Protein 4HZI (pdb70)

Sequence (498 aa):
NSLLSLEKISYKPTGKTILDSVSFEIKTNEHCVLLGRNGAGKSTLVNLIYGMIWATSGTIRLFQETYGEIAIQDLRKRIGILDSSQRKLTVKDTILTGLFHTIGYYRDPSPEEETKTLQILKDSDLLSKKDQLYNTLSSGEKKKILFLRSIVNEPDFLIMDEPCSSLDLTAREDFLGFLKEYHSKKKFTSLYITHRPEEIPDFYSKAVLLKEGKVIHFGPIEECFTEKNLEDLYDIPLQVQRIENTWSVIPKQNSLLSLEKISYKPTGKTILDSVSFEIKTNEHCVLLGRNGAGKSSTLVNLIYGMIWATSGTIRLFQETYGEIAIQDLRKRIGILDSSQRKLTVKDTILTGLDPSPEEETKTLQILKDSDLLSKKDQLYNTLSSGEKKKILFLRSIVNEPDFLIMDEPCSSLDLTAREDFLGFLKEYHSKKKFTSLYITHRPEEIPDFYSKAVLLKEGKVIHFGPIEECFTEKNLEDLYDIPLQVQRIENTWSVIPKQ

Organism: Leptospira interrogans serogroup Icterohaemorrhagiae serovar copenhageni (strain Fiocruz L1-130) (NCBI:txid267671)

Solvent-accessible surface area: 22597 Å² total; per-residue (Å²): 135,43,3,0,16,3,96,141,0,18,33,103,63,116,67,139,61,50,0,51,53,0,46,7,43,0,71,54,68,38,9,0,0,0,0,0,45,62,72,2,12,15,72,29,0,9,62,3,0,56,18,122,43,160,28,71,62,42,45,11,84,0,76,162,70,33,5,67,109,14,60,40,64,61,0,71,93,62,4,6,31,1,40,47,113,109,134,78,84,26,0,42,48,12,0,8,61,13,31,62,83,56,140,77,175,140,74,107,46,44,116,109,60,52,85,108,0,56,85,34,0,115,84,19,115,15,62,113,56,69,84,61,81,40,90,84,11,58,48,0,39,55,12,27,1,25,0,0,81,8,25,15,42,146,28,49,3,3,0,0,29,39,0,1,44,91,5,2,14,18,5,27,53,55,0,14,34,19,0,78,96,31,63,88,112,124,164,25,4,0,0,0,1,0,24,18,4,47,8,3,8,61,24,5,55,39,0,0,0,0,41,133,1,103,41,48,54,59,5,56,10,118,82,0,5,59,66,151,21,0,47,60,0,0,85,37,81,0,58,30,64,97,18,48,51,24,28,8,15,19,6,80,160,139,23,3,0,25,2,88,120,0,17,32,102,63,120,65,145,60,56,0,49,53,0,34,6,53,0,80,57,66,34,7,0,0,0,0,0,61,68,79,4,15,17,78,27,0,8,51,2,0,50,16,117,42,160,27,72,62,43,50,11,97,0,70,141,66,35,7,65,110,16,60,49,143,73,0,77,134,63,4,7,35,1,30,37,112,164,130,136,76,27,0,43,54,12,0,22,73,18,91,185,72,44,108,122,53,42,89,96,0,66,85,28,0,119,58,10,110,18,65,115,50,13,107,62,57,40,75,85,9,58,43,0,38,62,15,27,2,22,0,0,63,6,18,4,45,125,28,50,2,3,0,0,32,37,0,1,36,82,4,6,12,22,10,23,56,53,0,12,34,16,0,86,68,24,66,93,104,88,173,25,3,0,0,0,1,0,18,38,2,42,1,6,7,61,26,6,58,49,0,0,0,0,44,134,1,106,41,60,58,58,5,49,10,118,85,0,5,58,73,135,27,0,43,48,0,0,86,36,81,0,59,30,64,95,19,44,66,23,27,6,11,18,6,79,165

Secondary structure (DSSP, 8-state):
-EEEEEEEEEE-SSSS-SEEEEEEEEETT-EEEEEE-TTSSHHHHHHHHTTSS--SEEEEEETTEEGGGS-HHHHHHTEEEE-S-----BHHHHHHTTS---TT---PPPHHHHHHHHHHHHHTT-GGGTTSBGGGS-HHHHHHHHHHHHHTT--SEEEEESTTTT--HHHHHHHHHHHHHHHHH----EEEEES-GGG--TT--EEEEEETTEEEEEEEHHHHTSHHHHHHHHSS-EEEEEETTEEEEEE--/-EEEEEEEEEE-TTSS-SEEEEEEEEETT-EEEEE--TTSSHHHHHHHHTTSS--SEEEEEETTEEGGGS-HHHHHHTEEEE-TT----BHHHHHHTT----HHHHHHHHHHHHHTT-GGGTTSBGGGS-HHHHHHHHHHHHHTT--SEEEEESTTTT--HHHHHHHHHHHHHHHHH----EEEEES-GGG--TT--EEEEEETTEEEEEEEHHHHTSHHHHHHHHSS-EEEEEETTEEEEEE--

InterPro domains:
  IPR003439 ABC transporter-like, ATP-binding domain [PF00005] (22-173)
  IPR003439 ABC transporter-like, ATP-binding domain [PS50893] (7-246)
  IPR003593 AAA+ ATPase domain [SM00382] (31-231)
  IPR017871 ABC transporter-like, conserved site [PS00211] (146-160)
  IPR027417 P-loop containing nucleoside triphosphate hydrolase [G3DSA:3.40.50.300] (4-266)
  IPR027417 P-loop containing nucleoside triphosphate hydrolase [SSF52540] (4-238)
  IPR050153 Metal Ion Import ATP-binding [PTHR42734] (4-253)

CATH classification: 3.40.50.300

Radius of gyration: 24.92 Å; Cα contacts (8 Å, |Δi|>4): 988; chains: 2; bounding box: 44×62×72 Å

Foldseek 3Di:
DFFKWWAQFWADPDNDTQAGGATDTFRFLAEEEEAADVSLCPVVVVCCQLVNDDTPDTFMDGVPDTPVRDDSLRSNLQEFEQDDVPAWAFLLRLLLVLDRADVPRDDPQDPVLSVLSCVLCVVLVNNVRRGPTLVPDDLLVNLLSSVSSRCSSVHQEYEYAASCPPPDPVSLVSNLVSVVVVVVVDRHTYYYYDNDQQSDALRNFWYFYTGSNYTLDTGGVVVCQDQVNVCVRVVARWDWDDDPRGIDTGGDD/DWFKWWAQFWADPDNDTQAGGDTDTFDFLAEEEEAADVSLCPVVVVCCQLPVDDTPDTFIDGVPDTPVRDDSVRSNLQEFEQDVVDPKAFLLVLLLVLHVDDPVLSVLSLVLCVVLVRNVRRGPILVPDDLLVNLVSSVSSRCSSPHQEYEYAPSCPPPPPVSLCSNLVSVVVVSVVDRHYYYYYDHDQQSDALRNQWYFYTGSNYTLDTDGPVVCQDQVNVCVRVVARWDWDADPSGIDTGGDD

Nearest PDB structures (foldseek):
  4hzi-assembly1_A  TM=1.004E+00  e=3.222E-55  Leptospira interrogans serovar Copenhageni str. Fiocruz L1-130
  4hzi-assembly1_B  TM=9.965E-01  e=6.861E-50  Leptospira interrogans serovar Copenhageni str. Fiocruz L1-130
  6xgz-assembly4_G  TM=8.146E-01  e=1.661E-19  Escherichia coli LAU-EC10
  1ji0-assembly1_A  TM=8.179E-01  e=6.025E-18  Thermotoga maritima
  9fw3-assembly1_B  TM=7.624E-01  e=2.455E-18  Mycolicibacterium thermoresistibile ATCC 19527

B-factor: mean 40.6, std 15.37, range [19.05, 100.0]

Structure (mmCIF, N/CA/C/O backbone):
data_4HZI
#
_entry.id   4HZI
#
_cell.length_a   58.256
_cell.length_b   92.512
_cell.length_c   130.579
_cell.angle_alpha   90.00
_cell.angle_beta   90.00
_cell.angle_gamma   90.00
#
_symmetry.space_group_name_H-M   'P 21 21 21'
#
loop_
_entity.id
_entity.type
_entity.pdbx_description
1 polymer 'ABC transporter ATP-binding protein'
2 non-polymer 'SULFATE ION'
3 water water
#
loop_
_atom_site.group_PDB
_atom_site.id
_atom_site.type_symbol
_atom_site.label_atom_id
_atom_site.label_alt_id
_atom_site.label_comp_id
_atom_site.label_asym_id
_atom_site.label_entity_id
_atom_site.label_seq_id
_atom_site.pdbx_PDB_ins_code
_atom_site.Cartn_x
_atom_site.Cartn_y
_atom_site.Cartn_z
_atom_site.occupancy
_atom_site.B_iso_or_equiv
_atom_site.auth_seq_id
_atom_site.auth_comp_id
_atom_site.auth_asym_id
_atom_site.auth_atom_id
_atom_site.pdbx_PDB_model_num
ATOM 1 N N . ASN A 1 32 ? -4.673 0.862 -5.945 1.00 63.93 4 ASN A N 1
ATOM 2 C CA . ASN A 1 32 ? -4.998 2.240 -6.456 1.00 65.21 4 ASN A CA 1
ATOM 3 C C . ASN A 1 32 ? -5.395 2.328 -7.955 1.00 53.67 4 ASN A C 1
ATOM 4 O O . ASN A 1 32 ? -5.258 3.395 -8.588 1.00 35.71 4 ASN A O 1
ATOM 9 N N . SER A 1 33 ? -5.909 1.233 -8.511 1.00 42.12 5 SER A N 1
ATOM 10 C CA . SER A 1 33 ? -6.596 1.310 -9.814 1.00 41.89 5 SER A CA 1
ATOM 11 C C . SER A 1 33 ? -7.944 1.995 -9.563 1.00 35.58 5 SER A C 1
ATOM 12 O O . SER A 1 33 ? -8.753 1.481 -8.801 1.00 39.17 5 SER A O 1
ATOM 15 N N . LEU A 1 34 ? -8.184 3.150 -10.168 1.00 28.73 6 LEU A N 1
ATOM 16 C CA . LEU A 1 34 ? -9.399 3.932 -9.855 1.00 25.53 6 LEU A CA 1
ATOM 17 C C . LEU A 1 34 ? -10.504 3.610 -10.907 1.00 25.82 6 LEU A C 1
ATOM 18 O O . LEU A 1 34 ? -11.609 3.336 -10.559 1.00 28.52 6 LEU A O 1
ATOM 23 N N . LEU A 1 35 ? -10.172 3.696 -12.173 1.00 24.48 7 LEU A N 1
ATOM 24 C CA . LEU A 1 35 ? -11.087 3.297 -13.266 1.00 27.42 7 LEU A CA 1
ATOM 25 C C . LEU A 1 35 ? -10.422 2.204 -14.101 1.00 26.85 7 LEU A C 1
ATOM 26 O O . LEU A 1 35 ? -9.252 2.322 -14.524 1.00 28.66 7 LEU A O 1
ATOM 31 N N . SER A 1 36 ? -11.154 1.123 -14.357 1.00 25.17 8 SER A N 1
ATOM 32 C CA . SER A 1 36 ? -10.619 0.103 -15.232 1.00 24.90 8 SER A CA 1
ATOM 33 C C . SER A 1 36 ? -11.700 -0.435 -16.152 1.00 28.31 8 SER A C 1
ATOM 34 O O . SER A 1 36 ? -12.813 -0.681 -15.707 1.00 26.65 8 SER A O 1
ATOM 37 N N . LEU A 1 37 ? -11.333 -0.548 -17.416 1.00 26.22 9 LEU A N 1
ATOM 38 C CA . LEU A 1 37 ? -12.176 -1.169 -18.439 1.00 28.19 9 LEU A CA 1
ATOM 39 C C . LEU A 1 37 ? -11.388 -2.349 -18.991 1.00 29.82 9 LEU A C 1
ATOM 40 O O . LEU A 1 37 ? -10.222 -2.206 -19.380 1.00 28.79 9 LEU A O 1
ATOM 45 N N . GLU A 1 38 ? -12.018 -3.509 -18.995 1.00 29.88 10 GLU A N 1
ATOM 46 C CA . GLU A 1 38 ? -11.413 -4.720 -19.577 1.00 30.56 10 GLU A CA 1
ATOM 47 C C . GLU A 1 38 ? -12.356 -5.302 -20.655 1.00 29.35 10 GLU A C 1
ATOM 48 O O . GLU A 1 38 ? -13.450 -5.754 -20.319 1.00 31.32 10 GLU A O 1
ATOM 54 N N . LYS A 1 39 ? -11.920 -5.185 -21.905 1.00 32.45 11 LYS A N 1
ATOM 55 C CA . LYS A 1 39 ? -12.589 -5.695 -23.084 1.00 30.60 11 LYS A CA 1
ATOM 56 C C . LYS A 1 39 ? -14.022 -5.217 -23.172 1.00 31.22 11 LYS A C 1
ATOM 57 O O . LYS A 1 39 ? -14.937 -5.999 -23.457 1.00 32.39 11 LYS A O 1
ATOM 63 N N . ILE A 1 40 ? -14.226 -3.938 -22.902 1.00 28.15 12 ILE A N 1
ATOM 64 C CA . ILE A 1 40 ? -15.567 -3.334 -22.982 1.00 26.97 12 ILE A CA 1
ATOM 65 C C . ILE A 1 40 ? -16.037 -3.219 -24.417 1.00 27.59 12 ILE A C 1
ATOM 66 O O . ILE A 1 40 ? -15.435 -2.571 -25.293 1.00 24.95 12 ILE A O 1
ATOM 71 N N . SER A 1 41 ? -17.171 -3.877 -24.674 1.00 28.15 13 SER A N 1
ATOM 72 C CA . SER A 1 41 ? -17.788 -3.815 -25.949 1.00 28.51 13 SER A CA 1
ATOM 73 C C . SER A 1 41 ? -19.221 -3.304 -25.846 1.00 26.22 13 SER A C 1
ATOM 74 O O . SER A 1 41 ? -19.887 -3.475 -24.839 1.00 31.06 13 SER A O 1
ATOM 77 N N . TYR A 1 42 ? -19.667 -2.630 -26.889 1.00 28.47 14 TYR A N 1
ATOM 78 C CA . TYR A 1 42 ? -21.020 -2.092 -26.949 1.00 28.69 14 TYR A CA 1
ATOM 79 C C . TYR A 1 42 ? -21.569 -2.299 -28.376 1.00 29.72 14 TYR A C 1
ATOM 80 O O . TYR A 1 42 ? -21.104 -1.692 -29.348 1.00 27.38 14 TYR A O 1
ATOM 89 N N . LYS A 1 43 ? -22.532 -3.215 -28.488 1.00 31.60 15 LYS A N 1
ATOM 90 C CA . LYS A 1 43 ? -23.168 -3.553 -29.767 1.00 31.43 15 LYS A CA 1
ATOM 91 C C . LYS A 1 43 ? -24.706 -3.638 -29.584 1.00 36.77 15 LYS A C 1
ATOM 92 O O . LYS A 1 43 ? -25.280 -4.723 -29.492 1.00 37.10 15 LYS A O 1
ATOM 98 N N . PRO A 1 44 ? -25.371 -2.493 -29.488 1.00 35.35 16 PRO A N 1
ATOM 99 C CA . PRO A 1 44 ? -26.762 -2.566 -29.044 1.00 35.60 16 PRO A CA 1
ATOM 100 C C . PRO A 1 44 ? -27.726 -3.121 -30.123 1.00 41.27 16 PRO A C 1
ATOM 101 O O . PRO A 1 44 ? -28.741 -3.711 -29.758 1.00 36.68 16 PRO A O 1
ATOM 105 N N . THR A 1 45 ? -27.407 -2.919 -31.399 1.00 41.71 17 THR A N 1
ATOM 106 C CA . THR A 1 45 ? -28.318 -3.276 -32.509 1.00 48.60 17 THR A CA 1
ATOM 107 C C . THR A 1 45 ? -27.549 -3.669 -33.761 1.00 48.40 17 THR A C 1
ATOM 108 O O . THR A 1 45 ? -27.592 -2.961 -34.775 1.00 57.80 17 THR A O 1
ATOM 112 N N . GLY A 1 46 ? -26.826 -4.777 -33.698 1.00 50.37 18 GLY A N 1
ATOM 113 C CA . GLY A 1 46 ? -26.135 -5.296 -34.893 1.00 59.90 18 GLY A CA 1
ATOM 114 C C . GLY A 1 46 ? -24.825 -4.626 -35.329 1.00 64.49 18 GLY A C 1
ATOM 115 O O . GLY A 1 46 ? -24.020 -5.263 -35.996 1.00 70.96 18 GLY A O 1
ATOM 116 N N . LYS A 1 47 ? -24.609 -3.358 -34.973 1.00 53.12 19 LYS A N 1
ATOM 117 C CA . LYS A 1 47 ? -23.349 -2.638 -35.280 1.00 53.00 19 LYS A CA 1
ATOM 118 C C . LYS A 1 47 ? -22.458 -2.506 -34.010 1.00 45.05 19 LYS A C 1
ATOM 119 O O . LYS A 1 47 ? -22.923 -2.098 -32.958 1.00 36.26 19 LYS A O 1
ATOM 125 N N . THR A 1 48 ? -21.197 -2.892 -34.100 1.00 41.48 20 THR A N 1
ATOM 126 C CA . THR A 1 48 ? -20.288 -2.760 -32.974 1.00 38.71 20 THR A CA 1
ATOM 127 C C . THR A 1 48 ? -19.781 -1.303 -32.906 1.00 34.73 20 THR A C 1
ATOM 128 O O . THR A 1 48 ? -19.115 -0.810 -33.785 1.00 38.64 20 THR A O 1
ATOM 132 N N . ILE A 1 49 ? -20.175 -0.603 -31.874 1.00 29.48 21 ILE A N 1
ATOM 133 C CA . ILE A 1 49 ? -19.787 0.783 -31.678 1.00 26.65 21 ILE A CA 1
ATOM 134 C C . ILE A 1 49 ? -18.495 0.925 -30.835 1.00 24.78 21 ILE A C 1
ATOM 135 O O . ILE A 1 49 ? -17.668 1.794 -31.128 1.00 27.94 21 ILE A O 1
ATOM 140 N N . LEU A 1 50 ? -18.386 0.115 -29.791 1.00 26.34 22 LEU A N 1
ATOM 141 C CA . LEU A 1 50 ? -17.142 -0.048 -29.039 1.00 26.56 22 LEU A CA 1
ATOM 142 C C . LEU A 1 50 ? -16.745 -1.479 -29.131 1.00 29.01 22 LEU A C 1
ATOM 143 O O . LEU A 1 50 ? -17.564 -2.362 -28.932 1.00 26.40 22 LEU A O 1
ATOM 148 N N . ASP A 1 51 ? -15.485 -1.711 -29.434 1.00 27.03 23 ASP A N 1
ATOM 149 C CA . ASP A 1 51 ? -14.976 -3.074 -29.563 1.00 27.62 23 ASP A CA 1
ATOM 150 C C . ASP A 1 51 ? -13.783 -3.410 -28.679 1.00 26.20 23 ASP A C 1
ATOM 151 O O . ASP A 1 51 ? -12.661 -3.003 -29.000 1.00 29.08 23 ASP A O 1
ATOM 156 N N . SER A 1 52 ? -14.068 -4.119 -27.594 1.00 27.05 24 SER A N 1
ATOM 157 C CA . SER A 1 52 ? -13.078 -4.677 -26.660 1.00 33.30 24 SER A CA 1
ATOM 158 C C . SER A 1 52 ? -12.126 -3.587 -26.116 1.00 31.23 24 SER A C 1
ATOM 159 O O . SER A 1 52 ? -10.885 -3.699 -26.159 1.00 31.41 24 SER A O 1
ATOM 162 N N . VAL A 1 53 ? -12.733 -2.527 -25.599 1.00 28.92 25 VAL A N 1
ATOM 163 C CA . VAL A 1 53 ? -11.982 -1.348 -25.123 1.00 26.40 25 VAL A CA 1
ATOM 164 C C . VAL A 1 53 ? -11.366 -1.667 -23.765 1.00 23.80 25 VAL A C 1
ATOM 165 O O . VAL A 1 53 ? -12.026 -2.087 -22.830 1.00 25.36 25 VAL A O 1
ATOM 169 N N . SER A 1 54 ? -10.040 -1.495 -23.690 1.00 27.32 26 SER A N 1
ATOM 170 C CA . SER A 1 54 ? -9.320 -1.755 -22.468 1.00 25.91 26 SER A CA 1
ATOM 171 C C . SER A 1 54 ? -8.357 -0.596 -22.152 1.00 24.54 26 SER A C 1
ATOM 172 O O . SER A 1 54 ? -7.568 -0.155 -22.999 1.00 26.74 26 SER A O 1
ATOM 175 N N . PHE A 1 55 ? -8.458 -0.101 -20.933 1.00 24.49 27 PHE A N 1
ATOM 176 C CA . PHE A 1 55 ? -7.504 0.840 -20.400 1.00 23.78 27 PHE A CA 1
ATOM 177 C C . PHE A 1 55 ? -7.728 1.005 -18.906 1.00 28.60 27 PHE A C 1
ATOM 178 O O . PHE A 1 55 ? -8.676 0.472 -18.333 1.00 27.18 27 PHE A O 1
ATOM 186 N N . GLU A 1 56 ? -6.861 1.753 -18.239 1.00 27.56 28 GLU A N 1
ATOM 187 C CA . GLU A 1 56 ? -7.117 1.996 -16.821 1.00 25.51 28 GLU A CA 1
ATOM 188 C C . GLU A 1 56 ? -6.507 3.319 -16.377 1.00 23.95 28 GLU A C 1
ATOM 189 O O . GLU A 1 56 ? -5.605 3.805 -17.038 1.00 22.20 28 GLU A O 1
ATOM 195 N N . ILE A 1 57 ? -7.076 3.911 -15.329 1.00 22.60 29 ILE A N 1
ATOM 196 C CA . ILE A 1 57 ? -6.583 5.195 -14.819 1.00 23.49 29 ILE A CA 1
ATOM 197 C C . ILE A 1 57 ? -6.399 4.960 -13.320 1.00 21.60 29 ILE A C 1
ATOM 198 O O . ILE A 1 57 ? -7.308 4.497 -12.621 1.00 25.40 29 ILE A O 1
ATOM 203 N N . LYS A 1 58 ? -5.201 5.268 -12.815 1.00 24.23 30 LYS A N 1
ATOM 204 C CA . LYS A 1 58 ? -4.938 5.125 -11.385 1.00 25.21 30 LYS A CA 1
ATOM 205 C C . LYS A 1 58 ? -5.218 6.443 -10.688 1.00 25.20 30 LYS A C 1
ATOM 206 O O . LYS A 1 58 ? -5.300 7.504 -11.330 1.00 24.22 30 LYS A O 1
ATOM 212 N N . THR A 1 59 ? -5.430 6.358 -9.375 1.00 24.91 31 THR A N 1
ATOM 213 C CA . THR A 1 59 ? -5.582 7.526 -8.530 1.00 25.78 31 THR A CA 1
ATOM 214 C C . THR A 1 59 ? -4.516 8.572 -8.864 1.00 24.15 31 THR A C 1
ATOM 215 O O . THR A 1 59 ? -3.343 8.260 -8.990 1.00 24.73 31 THR A O 1
ATOM 219 N N . ASN A 1 60 ? -4.968 9.802 -9.061 1.00 27.91 32 ASN A N 1
ATOM 220 C CA . ASN A 1 60 ? -4.112 10.951 -9.375 1.00 28.77 32 ASN A CA 1
ATOM 221 C C . ASN A 1 60 ? -3.404 10.926 -10.735 1.00 29.78 32 ASN A C 1
ATOM 222 O O . ASN A 1 60 ? -2.499 11.736 -11.007 1.00 28.62 32 ASN A O 1
ATOM 227 N N . GLU A 1 61 ? -3.837 10.034 -11.633 1.00 25.89 33 GLU A N 1
ATOM 228 C CA . GLU A 1 61 ? -3.435 10.129 -13.013 1.00 26.09 33 GLU A CA 1
ATOM 229 C C . GLU A 1 61 ? -4.386 11.021 -13.850 1.00 20.52 33 GLU A C 1
ATOM 230 O O . GLU A 1 61 ? -5.614 11.193 -13.566 1.00 23.23 33 GLU A O 1
ATOM 236 N N . HIS A 1 62 ? -3.800 11.585 -14.886 1.00 20.95 34 HIS A N 1
ATOM 237 C CA . HIS A 1 62 ? -4.516 12.419 -15.834 1.00 21.18 34 HIS A CA 1
ATOM 238 C C . HIS A 1 62 ? -4.313 11.730 -17.203 1.00 21.36 34 HIS A C 1
ATOM 239 O O . HIS A 1 62 ? -3.208 11.662 -17.740 1.00 21.11 34 HIS A O 1
ATOM 246 N N . CYS A 1 63 ? -5.425 11.227 -17.750 1.00 19.40 35 CYS A N 1
ATOM 247 C CA . CYS A 1 63 ? -5.423 10.432 -18.966 1.00 19.05 35 CYS A CA 1
ATOM 248 C C . 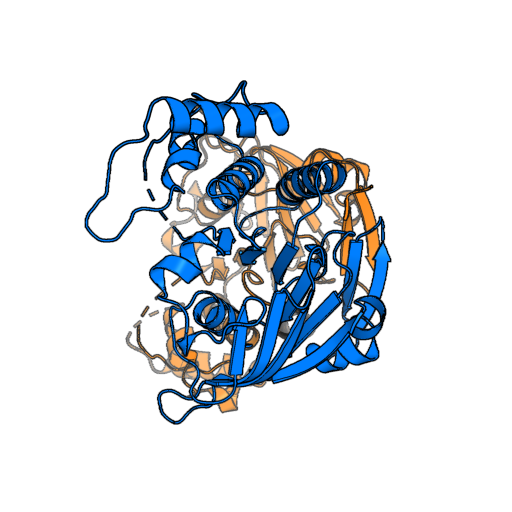CYS A 1 63 ? -6.231 11.140 -20.053 1.00 20.52 35 CYS A C 1
ATOM 249 O O . CYS A 1 63 ? -7.303 11.641 -19.785 1.00 22.19 35 CYS A O 1
ATOM 252 N N . VAL A 1 64 ? -5.698 11.220 -21.255 1.00 21.22 36 VAL A N 1
ATOM 253 C CA . VAL A 1 64 ? -6.422 11.792 -22.381 1.00 22.54 36 VAL A CA 1
ATOM 254 C C . VAL A 1 64 ? -6.988 10.664 -23.250 1.00 26.25 36 VAL A C 1
ATOM 255 O O . VAL A 1 64 ? -6.296 9.680 -23.545 1.00 24.48 36 VAL A O 1
ATOM 259 N N . LEU A 1 65 ? -8.213 10.850 -23.722 1.00 21.57 37 LEU A N 1
ATOM 260 C CA . LEU A 1 65 ? -8.788 9.991 -24.784 1.00 21.78 37 LEU A CA 1
ATOM 261 C C . LEU A 1 65 ? -8.814 10.808 -26.052 1.00 24.21 37 LEU A C 1
ATOM 262 O O . LEU A 1 65 ? -9.567 11.792 -26.168 1.00 23.50 37 LEU A O 1
ATOM 267 N N . LEU A 1 66 ? -7.919 10.483 -26.979 1.00 23.60 38 LEU A N 1
ATOM 268 C CA . LEU A 1 66 ? -7.795 11.204 -28.246 1.00 19.67 38 LEU A CA 1
ATOM 269 C C . LEU A 1 66 ? -8.399 10.334 -29.342 1.00 22.69 38 LEU A C 1
ATOM 270 O O . LEU A 1 66 ? -8.016 9.167 -29.522 1.00 22.39 38 LEU A O 1
ATOM 275 N N . GLY A 1 67 ? -9.403 10.869 -30.028 1.00 22.42 39 GLY A N 1
ATOM 276 C CA . GLY A 1 67 ? -10.035 10.056 -31.060 1.00 24.38 39 GLY A CA 1
ATOM 277 C C . GLY A 1 67 ? -10.474 10.883 -32.229 1.00 22.18 39 GLY A C 1
ATOM 278 O O . GLY A 1 67 ? -10.696 12.046 -32.087 1.00 24.81 39 GLY A O 1
ATOM 279 N N . ARG A 1 68 ? -10.572 10.271 -33.394 1.00 21.61 40 ARG A N 1
ATOM 280 C CA . ARG A 1 68 ? -11.179 10.889 -34.568 1.00 27.48 40 ARG A CA 1
ATOM 281 C C . ARG A 1 68 ? -12.645 11.209 -34.352 1.00 29.15 40 ARG A C 1
ATOM 282 O O . ARG A 1 68 ? -13.297 10.622 -33.487 1.00 23.55 40 ARG A O 1
ATOM 290 N N . ASN A 1 69 ? -13.223 12.127 -35.127 1.00 32.32 41 ASN A N 1
ATOM 291 C CA . ASN A 1 69 ? -14.693 12.236 -34.979 1.00 35.48 41 ASN A CA 1
ATOM 292 C C . ASN A 1 69 ? -15.330 10.967 -35.522 1.00 26.03 41 ASN A C 1
ATOM 293 O O . ASN A 1 69 ? -14.796 10.260 -36.389 1.00 27.50 41 ASN A O 1
ATOM 298 N N . GLY A 1 70 ? -16.347 10.567 -34.799 1.00 29.36 42 GLY A N 1
ATOM 299 C CA . GLY A 1 70 ? -17.036 9.302 -35.028 1.00 27.21 42 GLY A CA 1
ATOM 300 C C . GLY A 1 70 ? -16.368 8.082 -34.437 1.00 29.82 42 GLY A C 1
ATOM 301 O O . GLY A 1 70 ? -16.851 6.962 -34.651 1.00 28.50 42 GLY A O 1
ATOM 302 N N . ALA A 1 71 ? -15.324 8.241 -33.608 1.00 23.31 43 ALA A N 1
ATOM 303 C CA . ALA A 1 71 ? -14.608 7.090 -33.070 1.00 21.84 43 ALA A CA 1
ATOM 304 C C . ALA A 1 71 ? -15.326 6.374 -31.955 1.00 22.00 43 ALA A C 1
ATOM 305 O O . ALA A 1 71 ? -14.910 5.307 -31.556 1.00 24.87 43 ALA A O 1
ATOM 307 N N . GLY A 1 72 ? -16.387 6.973 -31.403 1.00 24.67 44 GLY A N 1
ATOM 308 C CA . GLY A 1 72 ? -17.060 6.411 -30.278 1.00 24.16 44 GLY A CA 1
ATOM 309 C C . GLY A 1 72 ? -16.813 7.068 -28.945 1.00 21.82 44 GLY A C 1
ATOM 310 O O . GLY A 1 72 ? -17.141 6.492 -27.911 1.00 23.92 44 GLY A O 1
ATOM 311 N N . LYS A 1 73 ? -16.148 8.229 -28.947 1.00 24.54 45 LYS A N 1
ATOM 312 C CA . LYS A 1 73 ? -15.798 8.866 -27.706 1.00 25.32 45 LYS A CA 1
ATOM 313 C C . LYS A 1 73 ? -17.043 9.193 -26.828 1.00 23.85 45 LYS A C 1
ATOM 314 O O . LYS A 1 73 ? -17.017 8.942 -25.614 1.00 25.04 45 LYS A O 1
ATOM 320 N N . SER A 1 74 ? -18.063 9.747 -27.454 1.00 26.49 46 SER A N 1
ATOM 321 C CA . SER A 1 74 ? -19.265 10.136 -26.681 1.00 28.51 46 SER A CA 1
ATOM 322 C C . SER A 1 74 ? -19.945 8.910 -26.115 1.00 25.20 46 SER A C 1
ATOM 323 O O . SER A 1 74 ? -20.356 8.944 -24.968 1.00 26.31 46 SER A O 1
ATOM 326 N N . THR A 1 75 ? -20.005 7.832 -26.888 1.00 26.16 47 THR A N 1
ATOM 327 C CA . THR A 1 75 ? -20.515 6.552 -26.373 1.00 23.82 47 THR A CA 1
ATOM 328 C C . THR A 1 75 ? -19.754 6.034 -25.167 1.00 23.73 47 THR A C 1
ATOM 329 O O . THR A 1 75 ? -20.308 5.605 -24.170 1.00 25.42 47 THR A O 1
ATOM 333 N N . LEU A 1 76 ? -18.427 6.108 -25.223 1.00 24.17 48 LEU A N 1
ATOM 334 C CA . LEU A 1 76 ? -17.606 5.669 -24.147 1.00 21.88 48 LEU A CA 1
ATOM 335 C C . LEU A 1 76 ? -17.833 6.444 -22.858 1.00 20.50 48 LEU A C 1
ATOM 336 O O . LEU A 1 76 ? -17.940 5.819 -21.765 1.00 24.30 48 LEU A O 1
ATOM 341 N N . VAL A 1 77 ? -17.980 7.758 -22.986 1.00 27.04 49 VAL A N 1
ATOM 342 C CA . VAL A 1 77 ? -18.219 8.648 -21.848 1.00 27.57 49 VAL A CA 1
ATOM 343 C C . VAL A 1 77 ? -19.557 8.253 -21.224 1.00 27.00 49 VAL A C 1
ATOM 344 O O . VAL A 1 77 ? -19.643 8.087 -20.000 1.00 25.88 49 VAL A O 1
ATOM 348 N N . ASN A 1 78 ? -20.561 8.053 -22.087 1.00 26.51 50 ASN A N 1
ATOM 349 C CA . ASN A 1 78 ? -21.883 7.600 -21.626 1.00 28.52 50 ASN A CA 1
ATOM 350 C C . ASN A 1 78 ? -21.865 6.279 -20.861 1.00 25.62 50 ASN A C 1
ATOM 351 O O . ASN A 1 78 ? -22.561 6.115 -19.847 1.00 30.00 50 ASN A O 1
ATOM 356 N N . LEU A 1 79 ? -21.024 5.354 -21.295 1.00 23.92 51 LEU A N 1
ATOM 357 C CA . LEU A 1 79 ? -20.857 4.091 -20.654 1.00 25.05 51 LEU A CA 1
ATOM 358 C C . LEU A 1 79 ? -20.138 4.281 -19.332 1.00 25.35 51 LEU A C 1
ATOM 359 O O . LEU A 1 79 ? -20.555 3.767 -18.300 1.00 24.46 51 LEU A O 1
ATOM 364 N N . ILE A 1 80 ? -19.049 5.073 -19.334 1.00 24.89 52 ILE A N 1
ATOM 365 C CA . ILE A 1 80 ? -18.373 5.363 -18.052 1.00 23.67 52 ILE A CA 1
ATOM 366 C C . ILE A 1 80 ? -19.295 6.070 -17.017 1.00 24.76 52 ILE A C 1
ATOM 367 O O . ILE A 1 80 ? -19.197 5.812 -15.821 1.00 25.09 52 ILE A O 1
ATOM 372 N N . TYR A 1 81 ? -20.259 6.865 -17.481 1.00 25.44 53 TYR A N 1
ATOM 373 C CA . TYR A 1 81 ? -21.158 7.593 -16.603 1.00 26.38 53 TYR A CA 1
ATOM 374 C C . TYR A 1 81 ? -22.421 6.797 -16.268 1.00 29.69 53 TYR A C 1
ATOM 375 O O . TYR A 1 81 ? -23.346 7.323 -15.635 1.00 29.34 53 TYR A O 1
ATOM 384 N N . GLY A 1 82 ? -22.466 5.536 -16.675 1.00 28.49 54 GLY A N 1
ATOM 385 C CA . GLY A 1 82 ? -23.586 4.625 -16.348 1.00 29.97 54 GLY A CA 1
ATOM 386 C C . GLY A 1 82 ? -24.883 4.883 -17.113 1.00 35.04 54 GLY A C 1
ATOM 387 O O . GLY A 1 82 ? -25.984 4.516 -16.629 1.00 31.97 54 GLY A O 1
ATOM 388 N N . MET A 1 83 ? -24.782 5.514 -18.281 1.00 32.03 55 MET A N 1
ATOM 389 C CA . MET A 1 83 ? -25.972 5.885 -19.081 1.00 34.16 55 MET A CA 1
ATOM 390 C C . MET A 1 83 ? -26.369 4.780 -20.056 1.00 33.81 55 MET A C 1
ATOM 391 O O . MET A 1 83 ? -27.537 4.700 -20.468 1.00 32.97 55 MET A O 1
ATOM 396 N N . ILE A 1 84 ? -25.388 3.970 -20.452 1.00 27.42 56 ILE A N 1
ATOM 397 C CA . ILE A 1 84 ? -25.580 2.770 -21.247 1.00 30.56 56 ILE A CA 1
ATOM 398 C C . ILE A 1 84 ? -24.777 1.647 -20.647 1.00 29.11 56 ILE A C 1
ATOM 399 O O . ILE A 1 84 ? -23.748 1.867 -19.971 1.00 31.99 56 ILE A O 1
ATOM 404 N N . TRP A 1 85 ? -25.288 0.443 -20.784 1.00 29.30 57 TRP A N 1
ATOM 405 C CA . TRP A 1 85 ? -24.598 -0.742 -20.304 1.00 27.31 57 TRP A CA 1
ATOM 406 C C . TRP A 1 85 ? -23.760 -1.365 -21.382 1.00 28.53 57 TRP A C 1
ATOM 407 O O . TRP A 1 85 ? -24.210 -1.513 -22.517 1.00 31.64 57 TRP A O 1
ATOM 418 N N . ALA A 1 86 ? -22.579 -1.862 -21.016 1.00 27.64 58 ALA A N 1
ATOM 419 C CA . ALA A 1 86 ? -21.742 -2.581 -21.930 1.00 27.53 58 ALA A CA 1
ATOM 420 C C . ALA A 1 86 ? -22.440 -3.884 -22.374 1.00 32.65 58 ALA A C 1
ATOM 421 O O . ALA A 1 86 ? -23.134 -4.514 -21.572 1.00 27.81 58 ALA A O 1
ATOM 423 N N . THR A 1 87 ? -22.217 -4.287 -23.614 1.00 30.56 59 THR A N 1
ATOM 424 C CA . THR A 1 87 ? -22.730 -5.564 -24.082 1.00 34.29 59 THR A CA 1
ATOM 425 C C . THR A 1 87 ? -21.843 -6.707 -23.588 1.00 42.03 59 THR A C 1
ATOM 426 O O . THR A 1 87 ? -22.325 -7.809 -23.322 1.00 45.28 59 THR A O 1
ATOM 430 N N . SER A 1 88 ? -20.548 -6.457 -23.405 1.00 34.47 60 SER A N 1
ATOM 431 C CA . SER A 1 88 ? -19.690 -7.420 -22.742 1.00 36.30 60 SER A CA 1
ATOM 432 C C . SER A 1 88 ? -18.513 -6.671 -22.135 1.00 37.70 60 SER A C 1
ATOM 433 O O . SER A 1 88 ? -18.349 -5.480 -22.400 1.00 28.23 60 SER A O 1
ATOM 436 N N . GLY A 1 89 ? -17.702 -7.397 -21.379 1.00 36.05 61 GLY A N 1
ATOM 437 C CA . GLY A 1 89 ? -16.519 -6.858 -20.722 1.00 39.69 61 GLY A CA 1
ATOM 438 C C . GLY A 1 89 ? -16.851 -6.337 -19.342 1.00 38.93 61 GLY A C 1
ATOM 439 O O . GLY A 1 89 ? -17.999 -6.385 -18.906 1.00 40.10 61 GLY A O 1
ATOM 440 N N . THR A 1 90 ? -15.838 -5.819 -18.647 1.00 33.73 62 THR A N 1
ATOM 441 C CA . THR A 1 90 ? -15.977 -5.458 -17.268 1.00 33.90 62 THR A CA 1
ATOM 442 C C . THR A 1 90 ? -15.442 -4.045 -17.044 1.00 29.69 62 THR A C 1
ATOM 443 O O . THR A 1 90 ? -14.385 -3.713 -17.578 1.00 30.27 62 THR A O 1
ATOM 447 N N . ILE A 1 91 ? -16.183 -3.252 -16.276 1.00 31.46 63 ILE A N 1
ATOM 448 C CA . ILE A 1 91 ? -15.770 -1.876 -15.930 1.00 29.55 63 ILE A CA 1
ATOM 449 C C . ILE A 1 91 ? -15.915 -1.750 -14.428 1.00 33.11 63 ILE A C 1
ATOM 450 O O . ILE A 1 91 ? -16.891 -2.259 -13.828 1.00 29.39 63 ILE A O 1
ATOM 455 N N . ARG A 1 92 ? -14.904 -1.142 -13.790 1.00 27.47 64 ARG A N 1
ATOM 456 C CA . ARG A 1 92 ? -14.883 -1.035 -12.353 1.00 26.41 64 ARG A CA 1
ATOM 457 C C . ARG A 1 92 ? -14.471 0.368 -11.944 1.00 27.09 64 ARG A C 1
ATOM 458 O O . ARG A 1 92 ? -13.639 1.004 -12.617 1.00 26.67 64 ARG A O 1
ATOM 466 N N . LEU A 1 93 ? -15.067 0.814 -10.854 1.00 29.04 65 LEU A N 1
ATOM 467 C CA . LEU A 1 93 ? -14.614 1.951 -10.096 1.00 28.84 65 LEU A CA 1
ATOM 468 C C . LEU A 1 93 ? -13.979 1.379 -8.844 1.00 32.75 65 LEU A C 1
ATOM 469 O O . LEU A 1 93 ? -14.618 0.664 -8.046 1.00 31.51 65 LEU A O 1
ATOM 474 N N . PHE A 1 94 ? -12.688 1.638 -8.693 1.00 31.53 66 PHE A N 1
ATOM 475 C CA . PHE A 1 94 ? -11.873 0.954 -7.674 1.00 38.11 66 PHE A CA 1
ATOM 476 C C . PHE A 1 94 ? -12.120 -0.551 -7.802 1.00 35.55 66 PHE A C 1
ATOM 477 O O . PHE A 1 94 ? -12.032 -1.096 -8.901 1.00 37.36 66 PHE A O 1
ATOM 485 N N . GLN A 1 95 ? -12.468 -1.241 -6.736 1.00 38.27 67 GLN A N 1
ATOM 486 C CA . GLN A 1 95 ? -12.642 -2.686 -6.871 1.00 45.20 67 GLN A CA 1
ATOM 487 C C . GLN A 1 95 ? -14.073 -3.127 -7.223 1.00 42.85 67 GLN A C 1
ATOM 488 O O . GLN A 1 95 ? -14.327 -4.313 -7.357 1.00 45.12 67 GLN A O 1
ATOM 494 N N . GLU A 1 96 ? -14.999 -2.192 -7.377 1.00 41.68 68 GLU A N 1
ATOM 495 C CA . GLU A 1 96 ? -16.402 -2.566 -7.594 1.00 36.77 68 GLU A CA 1
ATOM 496 C C . GLU A 1 96 ? -16.768 -2.488 -9.066 1.00 36.60 68 GLU A C 1
ATOM 497 O O . GLU A 1 96 ? -16.607 -1.449 -9.684 1.00 30.17 68 GLU A O 1
ATOM 503 N N . THR A 1 97 ? -17.309 -3.564 -9.608 1.00 34.17 69 THR A N 1
ATOM 504 C CA . THR A 1 97 ? -17.899 -3.525 -10.930 1.00 29.59 69 THR A CA 1
ATOM 505 C C . THR A 1 97 ? -19.128 -2.628 -10.900 1.00 27.77 69 THR A C 1
ATOM 506 O O . THR A 1 97 ? -19.741 -2.400 -9.847 1.00 29.50 69 THR A O 1
ATOM 510 N N . TYR A 1 98 ? -19.481 -2.132 -12.065 1.00 28.16 70 TYR A N 1
ATOM 511 C CA . TYR A 1 98 ? -20.617 -1.264 -12.209 1.00 30.83 70 TYR A CA 1
ATOM 512 C C . TYR A 1 98 ? -21.920 -1.984 -11.832 1.00 29.24 70 TYR A C 1
ATOM 513 O O . TYR A 1 98 ? -22.832 -1.365 -11.305 1.00 38.14 70 TYR A O 1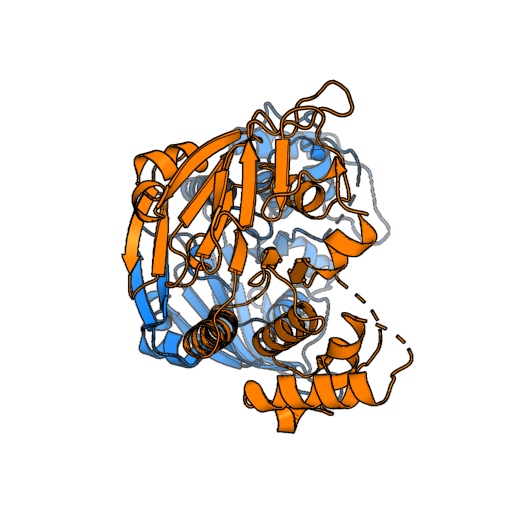
ATOM 522 N N . GLY A 1 99 ? -21.939 -3.288 -12.004 1.00 31.87 71 GLY A N 1
ATOM 523 C CA . GLY A 1 99 ? -23.063 -4.091 -11.541 1.00 36.80 71 GLY A CA 1
ATOM 524 C C . GLY A 1 99 ? -23.251 -4.024 -10.030 1.00 40.06 71 GLY A C 1
ATOM 525 O O . GLY A 1 99 ? -24.340 -4.290 -9.537 1.00 36.50 71 GLY A O 1
ATOM 526 N N . GLU A 1 100 ? -22.215 -3.638 -9.284 1.00 34.87 72 GLU A N 1
ATOM 527 C CA . GLU A 1 100 ? -22.318 -3.652 -7.827 1.00 36.01 72 GLU A CA 1
ATOM 528 C C . GLU A 1 100 ? -22.660 -2.307 -7.270 1.00 35.03 72 GLU A C 1
ATOM 529 O O . GLU A 1 100 ? -22.878 -2.203 -6.072 1.00 39.39 72 GLU A O 1
ATOM 535 N N . ILE A 1 101 ? -22.753 -1.296 -8.128 1.00 35.87 73 ILE A N 1
ATOM 536 C CA . ILE A 1 101 ? -22.987 0.065 -7.699 1.00 38.51 73 ILE A CA 1
ATOM 537 C C . ILE A 1 101 ? -24.293 0.594 -8.251 1.00 37.57 73 ILE A C 1
ATOM 538 O O . ILE A 1 101 ? -24.481 0.652 -9.476 1.00 37.90 73 ILE A O 1
ATOM 543 N N . ALA A 1 102 ? -25.174 1.048 -7.365 1.00 35.11 74 ALA A N 1
ATOM 544 C CA . ALA A 1 102 ? -26.305 1.818 -7.830 1.00 37.91 74 ALA A CA 1
ATOM 545 C C . ALA A 1 102 ? -25.800 2.971 -8.689 1.00 40.01 74 ALA A C 1
ATOM 546 O O . ALA A 1 102 ? -24.942 3.759 -8.264 1.00 31.97 74 ALA A O 1
ATOM 548 N N . ILE A 1 103 ? -26.307 3.059 -9.910 1.00 37.34 75 ILE A N 1
ATOM 549 C CA . ILE A 1 103 ? -25.837 4.076 -10.857 1.00 38.29 75 ILE A CA 1
ATOM 550 C C . ILE A 1 103 ? -25.978 5.493 -10.292 1.00 39.48 75 ILE A C 1
ATOM 551 O O . ILE A 1 103 ? -25.104 6.317 -10.519 1.00 34.89 75 ILE A O 1
ATOM 556 N N . GLN A 1 104 ? -27.031 5.778 -9.528 1.00 30.52 76 GLN A N 1
ATOM 557 C CA . GLN A 1 104 ? -27.095 7.083 -8.853 1.00 38.92 76 GLN A CA 1
ATOM 558 C C . GLN A 1 104 ? -25.859 7.370 -7.963 1.00 38.19 76 GLN A C 1
ATOM 559 O O . GLN A 1 104 ? -25.412 8.531 -7.835 1.00 38.58 76 GLN A O 1
ATOM 565 N N . ASP A 1 105 ? -25.340 6.332 -7.323 1.00 34.40 77 ASP A N 1
ATOM 566 C CA . ASP A 1 105 ? -24.189 6.479 -6.429 1.00 40.48 77 ASP A CA 1
ATOM 567 C C . ASP A 1 105 ? -22.921 6.620 -7.233 1.00 45.72 77 ASP A C 1
ATOM 568 O O . ASP A 1 105 ? -22.037 7.416 -6.892 1.00 42.71 77 ASP A O 1
ATOM 573 N N . LEU A 1 106 ? -22.838 5.871 -8.326 1.00 42.76 78 LEU A N 1
ATOM 574 C CA . LEU A 1 106 ? -21.740 6.042 -9.285 1.00 38.43 78 LEU A CA 1
ATOM 575 C C . LEU A 1 106 ? -21.625 7.490 -9.722 1.00 38.56 78 LEU A C 1
ATOM 576 O O . LEU A 1 106 ? -20.572 8.093 -9.583 1.00 44.53 78 LEU A O 1
ATOM 581 N N . ARG A 1 107 ? -22.719 8.065 -10.200 1.00 35.94 79 ARG A N 1
ATOM 582 C CA . ARG A 1 107 ? -22.724 9.442 -10.698 1.00 42.77 79 ARG A CA 1
ATOM 583 C C . ARG A 1 107 ? -22.378 10.538 -9.692 1.00 41.04 79 ARG A C 1
ATOM 584 O O . ARG A 1 107 ? -21.798 11.553 -10.054 1.00 51.59 79 ARG A O 1
ATOM 592 N N . LYS A 1 108 ? -22.728 10.348 -8.435 1.00 43.15 80 LYS A N 1
ATOM 593 C CA . LYS A 1 108 ? -22.264 11.242 -7.370 1.00 44.18 80 LYS A CA 1
ATOM 594 C C . LYS A 1 108 ? -20.739 11.238 -7.310 1.00 41.01 80 LYS A C 1
ATOM 595 O O . LYS A 1 108 ? -20.116 12.250 -7.015 1.00 42.07 80 LYS A O 1
ATOM 601 N N . ARG A 1 109 ? -20.131 10.095 -7.603 1.00 36.98 81 ARG A N 1
ATOM 602 C CA . ARG A 1 109 ? -18.660 9.950 -7.558 1.00 31.95 81 ARG A CA 1
ATOM 603 C C . ARG A 1 109 ? -17.827 10.336 -8.811 1.00 28.77 81 ARG A C 1
ATOM 604 O O . ARG A 1 109 ? -16.587 10.332 -8.767 1.00 29.86 81 ARG A O 1
ATOM 612 N N . ILE A 1 110 ? -18.491 10.650 -9.908 1.00 30.19 82 ILE A N 1
ATOM 613 C CA . ILE A 1 110 ? -17.844 11.036 -11.157 1.00 29.09 82 ILE A CA 1
ATOM 614 C C . ILE A 1 110 ? -18.313 12.424 -11.552 1.00 33.98 82 ILE A C 1
ATOM 615 O O . ILE A 1 110 ? -19.504 12.616 -11.826 1.00 34.17 82 ILE A O 1
ATOM 620 N N . GLY A 1 111 ? -17.403 13.405 -11.553 1.00 26.03 83 GLY A N 1
ATOM 621 C CA . GLY A 1 111 ? -17.749 14.748 -12.040 1.00 29.38 83 GLY A CA 1
ATOM 622 C C . GLY A 1 111 ? -17.719 14.794 -13.547 1.00 32.68 83 GLY A C 1
ATOM 623 O O . GLY A 1 111 ? -16.877 14.155 -14.153 1.00 33.71 83 GLY A O 1
ATOM 624 N N . ILE A 1 112 ? -18.626 15.540 -14.160 1.00 27.48 84 ILE A N 1
ATOM 625 C CA . ILE A 1 112 ? -18.638 15.717 -15.591 1.00 30.46 84 ILE A CA 1
ATOM 626 C C . ILE A 1 112 ? -18.612 17.165 -15.943 1.00 32.09 84 ILE A C 1
ATOM 627 O O . ILE A 1 112 ? -19.428 17.945 -15.414 1.00 31.35 84 ILE A O 1
ATOM 632 N N . LEU A 1 113 ? -17.698 17.530 -16.834 1.00 28.53 85 LEU A N 1
ATOM 633 C CA . LEU A 1 113 ? -17.734 18.850 -17.455 1.00 32.28 85 LEU A CA 1
ATOM 634 C C . LEU A 1 113 ? -18.154 18.643 -18.916 1.00 33.85 85 LEU A C 1
ATOM 635 O O . LEU A 1 113 ? -17.378 18.121 -19.745 1.00 30.55 85 LEU A O 1
ATOM 640 N N . ASP A 1 114 ? -19.378 19.032 -19.237 1.00 34.37 86 ASP A N 1
ATOM 641 C CA . ASP A 1 114 ? -19.875 18.997 -20.628 1.00 49.32 86 ASP A CA 1
ATOM 642 C C . ASP A 1 114 ? -20.674 20.277 -20.936 1.00 54.13 86 ASP A C 1
ATOM 643 O O . ASP A 1 114 ? -21.468 20.739 -20.131 1.00 57.89 86 ASP A O 1
ATOM 648 N N . SER A 1 115 ? -20.402 20.873 -22.088 1.00 69.62 87 SER A N 1
ATOM 649 C CA . SER A 1 115 ? -20.867 22.233 -22.372 1.00 78.55 87 SER A CA 1
ATOM 650 C C . SER A 1 115 ? -22.322 22.282 -22.847 1.00 76.63 87 SER A C 1
ATOM 651 O O . SER A 1 115 ? -22.959 23.323 -22.756 1.00 85.38 87 SER A O 1
ATOM 654 N N . SER A 1 116 ? -22.844 21.159 -23.338 1.00 82.39 88 SER A N 1
ATOM 655 C CA . SER A 1 116 ? -24.261 21.068 -23.709 1.00 88.66 88 SER A CA 1
ATOM 656 C C . SER A 1 116 ? -25.135 21.000 -22.456 1.00 89.01 88 SER A C 1
ATOM 657 O O . SER A 1 116 ? -26.056 21.805 -22.293 1.00 93.59 88 SER A O 1
ATOM 660 N N . GLN A 1 117 ? -24.836 20.049 -21.574 1.00 86.58 89 GLN A N 1
ATOM 661 C CA . GLN A 1 117 ? -25.568 19.913 -20.315 1.00 85.98 89 GLN A CA 1
ATOM 662 C C . GLN A 1 117 ? -25.156 21.024 -19.349 1.00 87.46 89 GLN A C 1
ATOM 663 O O . GLN A 1 117 ? -25.616 22.162 -19.467 1.00 85.45 89 GLN A O 1
ATOM 665 N N . ARG A 1 124 ? -32.587 29.988 -17.491 1.00 94.42 96 ARG A N 1
ATOM 666 C CA . ARG A 1 124 ? -31.157 30.028 -17.772 1.00 94.54 96 ARG A CA 1
ATOM 667 C C . ARG A 1 124 ? -30.559 31.441 -17.568 1.00 94.83 96 ARG A C 1
ATOM 668 O O . ARG A 1 124 ? -29.880 31.956 -18.462 1.00 92.59 96 ARG A O 1
ATOM 670 N N . LYS A 1 125 ? -30.815 32.047 -16.396 1.00 84.82 97 LYS A N 1
ATOM 671 C CA . LYS A 1 125 ? -30.185 33.331 -15.975 1.00 78.48 97 LYS A CA 1
ATOM 672 C C . LYS A 1 125 ? -29.646 33.299 -14.515 1.00 71.44 97 LYS A C 1
ATOM 673 O O . LYS A 1 125 ? -29.914 34.204 -13.713 1.00 65.58 97 LYS A O 1
ATOM 675 N N . LEU A 1 126 ? -28.852 32.270 -14.199 1.00 59.21 98 LEU A N 1
ATOM 676 C CA . LEU A 1 126 ? -28.338 32.029 -12.849 1.00 49.06 98 LEU A CA 1
ATOM 677 C C . LEU A 1 126 ? -27.046 32.774 -12.633 1.00 46.69 98 LEU A C 1
ATOM 678 O O . LEU A 1 126 ? -26.354 33.115 -13.592 1.00 50.66 98 LEU A O 1
ATOM 683 N N . THR A 1 127 ? -26.718 33.036 -11.373 1.00 40.84 99 THR A N 1
ATOM 684 C CA . THR A 1 127 ? -25.426 33.604 -11.032 1.00 39.80 99 THR A CA 1
ATOM 685 C C . THR A 1 127 ? -24.345 32.504 -11.150 1.00 42.99 99 THR A C 1
ATOM 686 O O . THR A 1 127 ? -24.675 31.323 -11.339 1.00 44.07 99 THR A O 1
ATOM 690 N N . VAL A 1 128 ? -23.080 32.912 -11.017 1.00 37.99 100 VAL A N 1
ATOM 691 C CA . VAL A 1 128 ? -21.941 32.004 -10.907 1.00 41.42 100 VAL A CA 1
ATOM 692 C C . VAL A 1 128 ? -22.137 31.037 -9.737 1.00 45.06 100 VAL A C 1
ATOM 693 O O . VAL A 1 128 ? -22.077 29.822 -9.908 1.00 34.60 100 VAL A O 1
ATOM 697 N N . LYS A 1 129 ? -22.416 31.566 -8.549 1.00 38.61 101 LYS A N 1
ATOM 698 C CA . LYS A 1 129 ? -22.597 30.706 -7.377 1.00 36.77 101 LYS A CA 1
ATOM 699 C C . LYS A 1 129 ? -23.746 29.723 -7.609 1.00 34.72 101 LYS A C 1
ATOM 700 O O . LYS A 1 129 ? -23.650 28.533 -7.283 1.00 37.02 101 LYS A O 1
ATOM 706 N N . ASP A 1 130 ? -24.847 30.230 -8.139 1.00 32.09 102 ASP A N 1
ATOM 707 C CA . ASP A 1 130 ? -26.015 29.411 -8.396 1.00 38.31 102 ASP A CA 1
ATOM 708 C C . ASP A 1 130 ? -25.698 28.269 -9.367 1.00 41.59 102 ASP A C 1
ATOM 709 O O . ASP A 1 130 ? -26.162 27.136 -9.227 1.00 40.71 102 ASP A O 1
ATOM 714 N N . THR A 1 131 ? -24.921 28.593 -10.379 1.00 38.97 103 THR A N 1
ATOM 715 C CA . THR A 1 131 ? -24.537 27.617 -11.390 1.00 38.21 103 THR A CA 1
ATOM 716 C C . THR A 1 131 ? -23.723 26.503 -10.760 1.00 35.00 103 THR A C 1
ATOM 717 O O . THR A 1 131 ? -23.928 25.344 -11.080 1.00 36.97 103 THR A O 1
ATOM 721 N N . ILE A 1 132 ? -22.825 26.840 -9.847 1.00 30.23 104 ILE A N 1
ATOM 722 C CA . ILE A 1 132 ? -22.047 25.826 -9.185 1.00 31.25 104 ILE A CA 1
ATOM 723 C C . ILE A 1 132 ? -22.959 24.944 -8.326 1.00 39.02 104 ILE A C 1
ATOM 724 O O . ILE A 1 132 ? -22.832 23.727 -8.300 1.00 31.84 104 ILE A O 1
ATOM 729 N N . LEU A 1 133 ? -23.907 25.563 -7.643 1.00 36.98 105 LEU A N 1
ATOM 730 C CA . LEU A 1 133 ? -24.797 24.811 -6.779 1.00 37.53 105 LEU A CA 1
ATOM 731 C C . LEU A 1 133 ? -25.683 23.848 -7.561 1.00 33.96 105 LEU A C 1
ATOM 732 O O . LEU A 1 133 ? -26.027 22.794 -7.057 1.00 37.61 105 LEU A O 1
ATOM 737 N N . THR A 1 134 ? -26.050 24.161 -8.795 1.00 38.26 106 THR A N 1
ATOM 738 C CA . THR A 1 134 ? -26.832 23.166 -9.581 1.00 38.73 106 THR A CA 1
ATOM 739 C C . THR A 1 134 ? -26.110 21.830 -9.735 1.00 39.98 106 THR A C 1
ATOM 740 O O . THR A 1 134 ? -26.731 20.826 -10.031 1.00 41.02 106 THR A O 1
ATOM 744 N N . GLY A 1 135 ? -24.803 21.820 -9.508 1.00 35.66 107 GLY A N 1
ATOM 745 C CA . GLY A 1 135 ? -24.034 20.595 -9.577 1.00 41.00 107 GLY A CA 1
ATOM 746 C C . GLY A 1 135 ? -24.249 19.651 -8.426 1.00 43.32 107 GLY A C 1
ATOM 747 O O . GLY A 1 135 ? -23.837 18.525 -8.493 1.00 37.97 107 GLY A O 1
ATOM 748 N N . LEU A 1 136 ? -24.853 20.116 -7.337 1.00 46.99 108 LEU A N 1
ATOM 749 C CA . LEU A 1 136 ? -25.083 19.238 -6.175 1.00 42.63 108 LEU A CA 1
ATOM 750 C C . LEU A 1 136 ? -25.937 18.012 -6.552 1.00 44.48 108 LEU A C 1
ATOM 751 O O . LEU A 1 136 ? -26.878 18.098 -7.354 1.00 46.32 108 LEU A O 1
ATOM 756 N N . PHE A 1 137 ? -25.556 16.897 -5.943 1.00 43.66 109 PHE A N 1
ATOM 757 C CA . PHE A 1 137 ? -26.181 15.573 -6.063 1.00 52.02 109 PHE A CA 1
ATOM 758 C C . PHE A 1 137 ? -27.560 15.555 -5.422 1.00 61.21 109 PHE A C 1
ATOM 759 O O . PHE A 1 137 ? -27.708 15.841 -4.217 1.00 58.64 109 PHE A O 1
ATOM 767 N N . HIS A 1 138 ? -28.559 15.213 -6.235 1.00 76.44 110 HIS A N 1
ATOM 768 C CA . HIS A 1 138 ? -29.934 15.060 -5.772 1.00 84.10 110 HIS A CA 1
ATOM 769 C C . HIS A 1 138 ? -30.226 13.563 -5.686 1.00 77.28 110 HIS A C 1
ATOM 770 O O . HIS A 1 138 ? -30.159 12.865 -6.700 1.00 63.19 110 HIS A O 1
ATOM 777 N N . THR A 1 139 ? -30.492 13.066 -4.475 1.00 74.22 111 THR A N 1
ATOM 778 C CA . THR A 1 139 ? -31.039 11.710 -4.300 1.00 75.58 111 THR A CA 1
ATOM 779 C C . THR A 1 139 ? -32.387 11.646 -5.022 1.00 69.29 111 THR A C 1
ATOM 780 O O . THR A 1 139 ? -33.182 12.594 -4.953 1.00 63.08 111 THR A O 1
ATOM 784 N N . ILE A 1 140 ? -32.625 10.542 -5.730 1.00 66.77 112 ILE A N 1
ATOM 785 C CA . ILE A 1 140 ? -33.796 10.436 -6.611 1.00 73.68 112 ILE A CA 1
ATOM 786 C C . ILE A 1 140 ? -35.062 10.717 -5.802 1.00 71.40 112 ILE A C 1
ATOM 787 O O . ILE A 1 140 ? -35.308 10.060 -4.784 1.00 59.49 112 ILE A O 1
ATOM 792 N N . GLY A 1 141 ? -35.829 11.718 -6.242 1.00 73.60 113 GLY A N 1
ATOM 793 C CA . GLY A 1 141 ? -37.086 12.088 -5.592 1.00 77.18 113 GLY A CA 1
ATOM 794 C C . GLY A 1 141 ? -36.959 12.948 -4.342 1.00 78.13 113 GLY A C 1
ATOM 795 O O . GLY A 1 141 ? -37.971 13.359 -3.773 1.00 81.45 113 GLY A O 1
ATOM 796 N N . TYR A 1 142 ? -35.731 13.231 -3.910 1.00 69.82 114 TYR A N 1
ATOM 797 C CA . TYR A 1 142 ? -35.504 14.043 -2.714 1.00 69.34 114 TYR A CA 1
ATOM 798 C C . TYR A 1 142 ? -34.703 15.301 -3.035 1.00 63.62 114 TYR A C 1
ATOM 799 O O . TYR A 1 142 ? -33.798 15.683 -2.287 1.00 56.71 114 TYR A O 1
ATOM 808 N N . TYR A 1 143 ? -35.046 15.966 -4.138 1.00 65.19 115 TYR A N 1
ATOM 809 C CA . TYR A 1 143 ? -34.443 17.265 -4.424 1.00 68.82 115 TYR A CA 1
ATOM 810 C C . TYR A 1 143 ? -34.786 18.260 -3.296 1.00 68.44 115 TYR A C 1
ATOM 811 O O . TYR A 1 143 ? -35.937 18.318 -2.837 1.00 53.44 115 TYR A O 1
ATOM 820 N N . ARG A 1 144 ? -33.784 19.025 -2.857 1.00 63.55 116 ARG A N 1
ATOM 821 C CA . ARG A 1 144 ? -33.993 20.151 -1.939 1.00 57.43 116 ARG A CA 1
ATOM 822 C C . ARG A 1 144 ? -33.099 21.331 -2.367 1.00 60.28 116 ARG A C 1
ATOM 823 O O . ARG A 1 144 ? -32.019 21.128 -2.951 1.00 50.01 116 ARG A O 1
ATOM 825 N N . ASP A 1 145 ? -33.548 22.562 -2.093 1.00 50.68 117 ASP A N 1
ATOM 826 C CA . ASP A 1 145 ? -32.711 23.743 -2.288 1.00 48.38 117 ASP A CA 1
ATOM 827 C C . ASP A 1 145 ? -31.411 23.595 -1.508 1.00 46.21 117 ASP A C 1
ATOM 828 O O . ASP A 1 145 ? -31.336 22.786 -0.575 1.00 57.00 117 ASP A O 1
ATOM 833 N N . PRO A 1 146 ? -30.366 24.342 -1.915 1.00 49.52 118 PRO A N 1
ATOM 834 C CA . PRO A 1 146 ? -29.094 24.315 -1.214 1.00 47.61 118 PRO A CA 1
ATOM 835 C C . PRO A 1 146 ? -29.244 24.726 0.245 1.00 43.35 118 PRO A C 1
ATOM 836 O O . PRO A 1 146 ? -29.975 25.666 0.548 1.00 43.63 118 PRO A O 1
ATOM 840 N N . SER A 1 147 ? -28.605 23.969 1.124 1.00 41.69 119 SER A N 1
ATOM 841 C CA . SER A 1 147 ? -28.569 24.283 2.530 1.00 41.78 119 SER A CA 1
ATOM 842 C C . SER A 1 147 ? -27.639 25.461 2.733 1.00 46.33 119 SER A C 1
ATOM 843 O O . SER A 1 147 ? -26.779 25.746 1.876 1.00 43.19 119 SER A O 1
ATOM 846 N N . PRO A 1 148 ? -27.776 26.149 3.879 1.00 39.31 120 PRO A N 1
ATOM 847 C CA . PRO A 1 148 ? -26.761 27.140 4.266 1.00 42.44 120 PRO A CA 1
ATOM 848 C C . PRO A 1 148 ? -25.294 26.631 4.175 1.00 40.96 120 PRO A C 1
ATOM 849 O O . PRO A 1 148 ? -24.436 27.340 3.689 1.00 41.25 120 PRO A O 1
ATOM 853 N N . GLU A 1 149 ? -25.015 25.415 4.613 1.00 41.54 121 GLU A N 1
ATOM 854 C CA . GLU A 1 149 ? -23.640 24.914 4.579 1.00 46.10 121 GLU A CA 1
ATOM 855 C C . GLU A 1 149 ? -23.172 24.608 3.138 1.00 43.27 121 GLU A C 1
ATOM 856 O O . GLU A 1 149 ? -21.983 24.739 2.792 1.00 41.35 121 GLU A O 1
ATOM 862 N N . GLU A 1 150 ? -24.097 24.147 2.317 1.00 42.34 122 GLU A N 1
ATOM 863 C CA . GLU A 1 150 ? -23.813 23.993 0.886 1.00 44.23 122 GLU A CA 1
ATOM 864 C C . GLU A 1 150 ? -23.461 25.320 0.189 1.00 47.10 122 GLU A C 1
ATOM 865 O O . GLU A 1 150 ? -22.484 25.390 -0.575 1.00 39.63 122 GLU A O 1
ATOM 871 N N . GLU A 1 151 ? -24.233 26.374 0.466 1.00 38.71 123 GLU A N 1
ATOM 872 C CA . GLU A 1 151 ? -23.870 27.723 -0.007 1.00 41.76 123 GLU A CA 1
ATOM 873 C C . GLU A 1 151 ? -22.462 28.114 0.412 1.00 42.10 123 GLU A C 1
ATOM 874 O O . GLU A 1 151 ? -21.699 28.612 -0.403 1.00 42.22 123 GLU A O 1
ATOM 880 N N . THR A 1 152 ? -22.114 27.880 1.675 1.00 39.16 124 THR A N 1
ATOM 881 C CA . THR A 1 152 ? -20.804 28.230 2.190 1.00 42.69 124 THR A CA 1
ATOM 882 C C . THR A 1 152 ? -19.698 27.444 1.490 1.00 45.58 124 THR A C 1
ATOM 883 O O . THR A 1 152 ? -18.617 27.985 1.207 1.00 40.19 124 THR A O 1
ATOM 887 N N . LYS A 1 153 ? -19.945 26.165 1.243 1.00 42.32 125 LYS A N 1
ATOM 888 C CA . LYS A 1 153 ? -18.930 25.322 0.591 1.00 48.70 125 LYS A CA 1
ATOM 889 C C . LYS A 1 153 ? -18.634 25.803 -0.848 1.00 43.15 125 LYS A C 1
ATOM 890 O O . LYS A 1 153 ? -17.481 25.799 -1.302 1.00 39.90 125 LYS A O 1
ATOM 896 N N . THR A 1 154 ? -19.673 26.233 -1.547 1.00 40.18 126 THR A N 1
ATOM 897 C CA . THR A 1 154 ? -19.488 26.794 -2.880 1.00 37.99 126 THR A CA 1
ATOM 898 C C . THR A 1 154 ? -18.661 28.069 -2.850 1.00 47.39 126 THR A C 1
ATOM 899 O O . THR A 1 154 ? -17.824 28.292 -3.718 1.00 36.93 126 THR A O 1
ATOM 903 N N . LEU A 1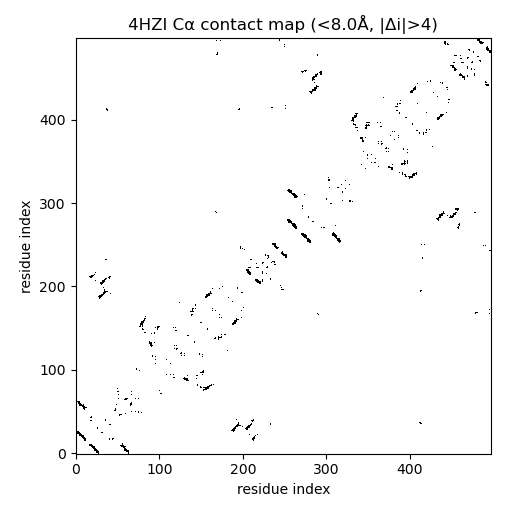 155 ? -18.859 28.909 -1.835 1.00 44.43 127 LEU A N 1
ATOM 904 C CA . LEU A 1 155 ? -18.072 30.139 -1.760 1.00 37.12 127 LEU A CA 1
ATOM 905 C C . LEU A 1 155 ? -16.642 29.793 -1.478 1.00 36.92 127 LEU A C 1
ATOM 906 O O . LEU A 1 155 ? -15.727 30.467 -1.938 1.00 39.42 127 LEU A O 1
ATOM 911 N N . GLN A 1 156 ? -16.411 28.746 -0.714 1.00 35.66 128 GLN A N 1
ATOM 912 C CA . GLN A 1 156 ? -15.032 28.366 -0.471 1.00 40.64 128 GLN A CA 1
ATOM 913 C C . GLN A 1 156 ? -14.351 27.891 -1.778 1.00 44.10 128 GLN A C 1
ATOM 914 O O . GLN A 1 156 ? -13.161 28.173 -2.016 1.00 40.13 128 GLN A O 1
ATOM 920 N N . ILE A 1 157 ? -15.107 27.160 -2.600 1.00 40.84 129 ILE A N 1
ATOM 921 C CA . ILE A 1 157 ? -14.620 26.707 -3.919 1.00 37.69 129 ILE A CA 1
ATOM 922 C C . ILE A 1 157 ? -14.166 27.909 -4.788 1.00 41.38 129 ILE A C 1
ATOM 923 O O . ILE A 1 157 ? -13.013 27.941 -5.311 1.00 39.08 129 ILE A O 1
ATOM 928 N N . LEU A 1 158 ? -15.059 28.894 -4.908 1.00 39.06 130 LEU A N 1
ATOM 929 C CA . LEU A 1 158 ? -14.735 30.130 -5.620 1.00 40.59 130 LEU A CA 1
ATOM 930 C C . LEU A 1 158 ? -13.517 30.797 -5.006 1.00 43.13 130 LEU A C 1
ATOM 931 O O . LEU A 1 158 ? -12.579 31.168 -5.725 1.00 40.06 130 LEU A O 1
ATOM 936 N N . LYS A 1 159 ? -13.477 30.902 -3.674 1.00 44.48 131 LYS A N 1
ATOM 937 C CA . LYS A 1 159 ? -12.316 31.540 -3.051 1.00 48.11 131 LYS A CA 1
ATOM 938 C C . LYS A 1 159 ? -11.036 30.800 -3.380 1.00 47.44 131 LYS A C 1
ATOM 939 O O . LYS A 1 159 ? -10.047 31.424 -3.776 1.00 41.89 131 LYS A O 1
ATOM 945 N N . ASP A 1 160 ? -11.047 29.472 -3.225 1.00 44.72 132 ASP A N 1
ATOM 946 C CA . ASP A 1 160 ? -9.847 28.665 -3.510 1.00 50.61 132 ASP A CA 1
ATOM 947 C C . ASP A 1 160 ? -9.319 28.877 -4.943 1.00 45.85 132 ASP A C 1
ATOM 948 O O . ASP A 1 160 ? -8.129 28.749 -5.174 1.00 44.26 132 ASP A O 1
ATOM 953 N N . SER A 1 161 ? -10.216 29.200 -5.875 1.00 43.10 133 SER A N 1
ATOM 954 C CA . SER A 1 161 ? -9.862 29.480 -7.292 1.00 46.61 133 SER A CA 1
ATOM 955 C C . SER A 1 161 ? -9.888 30.964 -7.672 1.00 51.81 133 SER A C 1
ATOM 956 O O . SER A 1 161 ? -9.921 31.296 -8.856 1.00 47.88 133 SER A O 1
ATOM 959 N N . ASP A 1 162 ? -9.892 31.854 -6.681 1.00 50.86 134 ASP A N 1
ATOM 960 C CA . ASP A 1 162 ? -9.785 33.298 -6.929 1.00 51.33 134 ASP A CA 1
ATOM 961 C C . ASP A 1 162 ? -10.884 33.859 -7.833 1.00 49.31 134 ASP A C 1
ATOM 962 O O . ASP A 1 162 ? -10.613 34.623 -8.749 1.00 46.10 134 ASP A O 1
ATOM 967 N N . LEU A 1 163 ? -12.131 33.476 -7.551 1.00 43.32 135 LEU A N 1
ATOM 968 C CA . LEU A 1 163 ? -13.282 33.901 -8.334 1.00 39.63 135 LEU A CA 1
ATOM 969 C C . LEU A 1 163 ? -14.465 34.279 -7.443 1.00 38.46 135 LEU A C 1
ATOM 970 O O . LEU A 1 163 ? -15.585 34.428 -7.924 1.00 40.10 135 LEU A O 1
ATOM 975 N N . LEU A 1 164 ? -14.219 34.467 -6.138 1.00 42.88 136 LEU A N 1
ATOM 976 C CA . LEU A 1 164 ? -15.297 34.805 -5.193 1.00 43.75 136 LEU A CA 1
ATOM 977 C C . LEU A 1 164 ? -15.924 36.116 -5.618 1.00 44.65 136 LEU A C 1
ATOM 978 O O . LEU A 1 164 ? -17.143 36.300 -5.559 1.00 45.25 136 LEU A O 1
ATOM 983 N N . SER A 1 165 ? -15.080 36.995 -6.147 1.00 47.82 137 SER A N 1
ATOM 984 C CA . SER A 1 165 ? -15.532 38.291 -6.622 1.00 50.19 137 SER A CA 1
ATOM 985 C C . SER A 1 165 ? -16.625 38.192 -7.674 1.00 50.31 137 SER A C 1
ATOM 986 O O . SER A 1 165 ? -17.370 39.157 -7.842 1.00 51.69 137 SER A O 1
ATOM 989 N N . LYS A 1 166 ? -16.743 37.053 -8.381 1.00 39.49 138 LYS A N 1
ATOM 990 C CA . LYS A 1 166 ? -17.803 36.898 -9.386 1.00 38.06 138 LYS A CA 1
ATOM 991 C C . LYS A 1 166 ? -19.029 36.109 -8.920 1.00 41.37 138 LYS A C 1
ATOM 992 O O . LYS A 1 166 ? -19.915 35.813 -9.724 1.00 44.55 138 LYS A O 1
ATOM 998 N N . LYS A 1 167 ? -19.115 35.795 -7.626 1.00 39.49 139 LYS A N 1
ATOM 999 C CA . LYS A 1 167 ? -20.188 34.935 -7.121 1.00 38.35 139 LYS A CA 1
ATOM 1000 C C . LYS A 1 167 ? -21.575 35.338 -7.583 1.00 41.60 139 LYS A C 1
ATOM 1001 O O . LYS A 1 167 ? -22.382 34.478 -7.940 1.00 40.14 139 LYS A O 1
ATOM 1007 N N . ASP A 1 168 ? -21.848 36.646 -7.629 1.00 43.77 140 ASP A N 1
ATOM 1008 C CA . ASP A 1 168 ? -23.160 37.131 -8.026 1.00 44.69 140 ASP A CA 1
ATOM 1009 C C . ASP A 1 168 ? -23.231 37.577 -9.473 1.00 48.19 140 ASP A C 1
ATOM 1010 O O . ASP A 1 168 ? -24.302 37.953 -9.949 1.00 46.47 140 ASP A O 1
ATOM 1015 N N . GLN A 1 169 ? -22.126 37.512 -10.199 1.00 50.07 141 GLN A N 1
ATOM 1016 C CA . GLN A 1 169 ? -22.192 37.831 -11.633 1.00 48.84 141 GLN A CA 1
ATOM 1017 C C . GLN A 1 169 ? -23.000 36.770 -12.358 1.00 46.62 141 GLN A C 1
ATOM 1018 O O . GLN A 1 169 ? -22.856 35.579 -12.090 1.00 47.18 141 GLN A O 1
ATOM 1024 N N . LEU A 1 170 ? -23.854 37.198 -13.277 1.00 46.69 142 LEU A N 1
ATOM 1025 C CA . LEU A 1 170 ? -24.631 36.256 -14.066 1.00 45.66 142 LEU A CA 1
ATOM 1026 C C . LEU A 1 170 ? -23.682 35.437 -14.950 1.00 48.25 142 LEU A C 1
ATOM 1027 O O . LEU A 1 170 ? -22.743 35.991 -15.541 1.00 40.42 142 LEU A O 1
ATOM 1032 N N . TYR A 1 171 ? -23.971 34.141 -15.052 1.00 47.30 143 TYR A N 1
ATOM 1033 C CA . TYR A 1 171 ? -23.156 33.196 -15.811 1.00 43.96 143 TYR A CA 1
ATOM 1034 C C . TYR A 1 171 ? -23.110 33.600 -17.290 1.00 48.35 143 TYR A C 1
ATOM 1035 O O . TYR A 1 171 ? -22.054 33.544 -17.943 1.00 44.69 143 TYR A O 1
ATOM 1044 N N . ASN A 1 172 ? -24.251 34.054 -17.807 1.00 50.09 144 ASN A N 1
ATOM 1045 C CA . ASN A 1 172 ? -24.341 34.449 -19.204 1.00 55.13 144 ASN A CA 1
ATOM 1046 C C . ASN A 1 172 ? -23.553 35.703 -19.573 1.00 50.31 144 ASN A C 1
ATOM 1047 O O . ASN A 1 172 ? -23.383 35.990 -20.752 1.00 54.73 144 ASN A O 1
ATOM 1052 N N . THR A 1 173 ? -23.006 36.410 -18.595 1.00 43.76 145 THR A N 1
ATOM 1053 C CA . THR A 1 173 ? -22.161 37.550 -18.901 1.00 42.68 145 THR A CA 1
ATOM 1054 C C . THR A 1 173 ? -20.684 37.220 -18.845 1.00 43.55 145 THR A C 1
ATOM 1055 O O . THR A 1 173 ? -19.844 38.080 -19.113 1.00 44.81 145 THR A O 1
ATOM 1059 N N . LEU A 1 174 ? -20.338 35.980 -18.496 1.00 39.24 146 LEU A N 1
ATOM 1060 C CA . LEU A 1 174 ? -18.936 35.601 -18.475 1.00 39.20 146 LEU A CA 1
ATOM 1061 C C . LEU A 1 174 ? -18.380 35.455 -19.899 1.00 35.85 146 LEU A C 1
ATOM 1062 O O . LEU A 1 174 ? -19.133 35.114 -20.832 1.00 36.97 146 LEU A O 1
ATOM 1067 N N . SER A 1 175 ? -17.075 35.682 -20.034 1.00 37.43 147 SER A N 1
ATOM 1068 C CA . SER A 1 175 ? -16.337 35.350 -21.257 1.00 38.91 147 SER A CA 1
ATOM 1069 C C . SER A 1 175 ? -16.433 33.817 -21.511 1.00 40.02 147 SER A C 1
ATOM 1070 O O . SER A 1 175 ? -16.752 33.030 -20.604 1.00 33.46 147 SER A O 1
ATOM 1073 N N . SER A 1 176 ? -16.184 33.392 -22.737 1.00 33.02 148 SER A N 1
ATOM 1074 C CA . SER A 1 176 ? -16.430 32.026 -23.104 1.00 32.79 148 SER A CA 1
ATOM 1075 C C . SER A 1 176 ? -15.489 31.112 -22.311 1.00 26.69 148 SER A C 1
ATOM 1076 O O . SER A 1 176 ? -15.925 30.077 -21.875 1.00 30.83 148 SER A O 1
ATOM 1079 N N . GLY A 1 177 ? -14.245 31.541 -22.080 1.00 27.91 149 GLY A N 1
ATOM 1080 C CA . GLY A 1 177 ? -13.263 30.710 -21.307 1.00 33.52 149 GLY A CA 1
ATOM 1081 C C . GLY A 1 177 ? -13.622 30.627 -19.817 1.00 34.85 149 GLY A C 1
ATOM 1082 O O . GLY A 1 177 ? -13.506 29.577 -19.169 1.00 27.79 149 GLY A O 1
ATOM 1083 N N . GLU A 1 178 ? -14.100 31.748 -19.295 1.00 32.25 150 GLU A N 1
ATOM 1084 C CA . GLU A 1 178 ? -14.618 31.827 -17.927 1.00 33.65 150 GLU A CA 1
ATOM 1085 C C . GLU A 1 178 ? -15.814 30.938 -17.674 1.00 28.26 150 G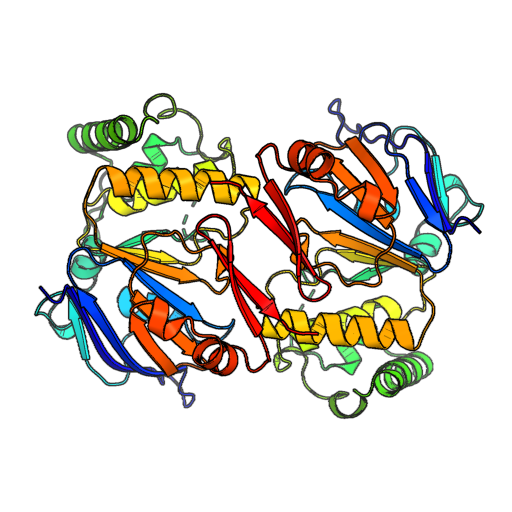LU A C 1
ATOM 1086 O O . GLU A 1 178 ? -15.902 30.376 -16.595 1.00 30.49 150 GLU A O 1
ATOM 1092 N N . LYS A 1 179 ? -16.742 30.804 -18.625 1.00 29.64 151 LYS A N 1
ATOM 1093 C CA . LYS A 1 179 ? -17.855 29.870 -18.437 1.00 31.63 151 LYS A CA 1
ATOM 1094 C C . LYS A 1 179 ? -17.337 28.467 -18.179 1.00 32.90 151 LYS A C 1
ATOM 1095 O O . LYS A 1 179 ? -17.888 27.751 -17.344 1.00 27.47 151 LYS A O 1
ATOM 1101 N N . LYS A 1 180 ? -16.294 28.069 -18.916 1.00 32.53 152 LYS A N 1
ATOM 1102 C CA . LYS A 1 180 ? -15.750 26.722 -18.755 1.00 27.52 152 LYS A CA 1
ATOM 1103 C C . LYS A 1 180 ? -15.111 26.551 -17.377 1.00 24.25 152 LYS A C 1
ATOM 1104 O O . LYS A 1 180 ? -15.239 25.493 -16.785 1.00 25.33 152 LYS A O 1
ATOM 1110 N N . LYS A 1 181 ? -14.483 27.603 -16.833 1.00 25.14 153 LYS A N 1
ATOM 1111 C CA . LYS A 1 181 ? -13.953 27.555 -15.467 1.00 27.17 153 LYS A CA 1
ATOM 1112 C C . LYS A 1 181 ? -15.040 27.271 -14.484 1.00 26.31 153 LYS A C 1
ATOM 1113 O O . LYS A 1 181 ? -14.865 26.473 -13.577 1.00 29.95 153 LYS A O 1
ATOM 1119 N N . ILE A 1 182 ? -16.174 27.927 -14.665 1.00 28.06 154 ILE A N 1
ATOM 1120 C CA . ILE A 1 182 ? -17.263 27.789 -13.736 1.00 31.65 154 ILE A CA 1
ATOM 1121 C C . ILE A 1 182 ? -17.918 26.420 -13.868 1.00 34.77 154 ILE A C 1
ATOM 1122 O O . ILE A 1 182 ? -18.287 25.791 -12.840 1.00 26.67 154 ILE A O 1
ATOM 1127 N N . LEU A 1 183 ? -18.037 25.929 -15.106 1.00 32.79 155 LEU A N 1
ATOM 1128 C CA . LEU A 1 183 ? -18.484 24.550 -15.311 1.00 31.13 155 LEU A CA 1
ATOM 1129 C C . LEU A 1 183 ? -17.526 23.535 -14.691 1.00 25.63 155 LEU A C 1
ATOM 1130 O O . LEU A 1 183 ? -17.983 22.511 -14.152 1.00 27.53 155 LEU A O 1
ATOM 1135 N N . PHE A 1 184 ? -16.237 23.787 -14.729 1.00 24.27 156 PHE A N 1
ATOM 1136 C CA . PHE A 1 184 ? -15.313 22.931 -14.035 1.00 26.17 156 PHE A CA 1
ATOM 1137 C C . PHE A 1 184 ? -15.602 22.922 -12.506 1.00 30.29 156 PHE A C 1
ATOM 1138 O O . PHE A 1 184 ? -15.674 21.862 -11.862 1.00 27.23 156 PHE A O 1
ATOM 1146 N N . LEU A 1 185 ? -15.826 24.106 -11.933 1.00 30.15 157 LEU A N 1
ATOM 1147 C CA . LEU A 1 185 ? -16.120 24.186 -10.491 1.00 28.08 157 LEU A CA 1
ATOM 1148 C C . LEU A 1 185 ? -17.379 23.415 -10.139 1.00 25.93 157 LEU A C 1
ATOM 1149 O O . LEU A 1 185 ? -17.431 22.672 -9.141 1.00 32.20 157 LEU A O 1
ATOM 1154 N N . ARG A 1 186 ? -18.395 23.585 -10.969 1.00 25.56 158 ARG A N 1
ATOM 1155 C CA . ARG A 1 186 ? -19.636 22.862 -10.828 1.00 30.85 158 ARG A CA 1
ATOM 1156 C C . ARG A 1 186 ? -19.415 21.333 -10.803 1.00 34.94 158 ARG A C 1
ATOM 1157 O O . ARG A 1 186 ? -20.075 20.598 -10.019 1.00 31.45 158 ARG A O 1
ATOM 1165 N N . SER A 1 187 ? -18.491 20.884 -11.661 1.00 30.17 159 SER A N 1
ATOM 1166 C CA . SER A 1 187 ? -18.204 19.452 -11.861 1.00 35.07 159 SER A CA 1
ATOM 1167 C C . SER A 1 187 ? -17.533 18.842 -10.620 1.00 34.35 159 SER A C 1
ATOM 1168 O O . SER A 1 187 ? -17.640 17.638 -10.369 1.00 36.46 159 SER A O 1
ATOM 1171 N N . ILE A 1 188 ? -16.884 19.675 -9.804 1.00 33.52 160 ILE A N 1
ATOM 1172 C CA . ILE A 1 188 ? -16.232 19.195 -8.587 1.00 38.46 160 ILE A CA 1
ATOM 1173 C C . ILE A 1 188 ? -16.984 19.522 -7.276 1.00 34.01 160 ILE A C 1
ATOM 1174 O O . ILE A 1 188 ? -16.542 19.151 -6.200 1.00 36.74 160 ILE A O 1
ATOM 1179 N N . VAL A 1 189 ? -18.144 20.153 -7.386 1.00 38.14 161 VAL A N 1
ATOM 1180 C CA . VAL A 1 189 ? -18.952 20.524 -6.205 1.00 41.28 161 VAL A CA 1
ATOM 1181 C C . VAL A 1 189 ? -19.294 19.326 -5.274 1.00 44.52 161 VAL A C 1
ATOM 1182 O O . VAL A 1 189 ? -19.380 19.493 -4.057 1.00 41.85 161 VAL A O 1
ATOM 1186 N N . ASN A 1 190 ? -19.464 18.116 -5.820 1.00 39.37 162 ASN A N 1
ATOM 1187 C CA . ASN A 1 190 ? -19.675 16.934 -4.984 1.00 39.30 162 ASN A CA 1
ATOM 1188 C C . ASN A 1 190 ? -18.421 16.246 -4.465 1.00 36.11 162 ASN A C 1
ATOM 1189 O O . ASN A 1 190 ? -18.525 15.203 -3.844 1.00 40.28 162 ASN A O 1
ATOM 1194 N N . GLU A 1 191 ? -17.242 16.788 -4.736 1.00 33.74 163 GLU A N 1
ATOM 1195 C CA . GLU A 1 191 ? -15.988 16.129 -4.363 1.00 36.77 163 GLU A CA 1
ATOM 1196 C C . GLU A 1 191 ? -15.846 14.699 -4.924 1.00 36.81 163 GLU A C 1
ATOM 1197 O O . GLU A 1 191 ? -15.636 13.716 -4.179 1.00 36.35 163 GLU A O 1
ATOM 1203 N N . PRO A 1 192 ? -15.891 14.590 -6.258 1.00 33.58 164 PRO A N 1
ATOM 1204 C CA . PRO A 1 192 ? -15.905 13.270 -6.879 1.00 34.56 164 PRO A CA 1
ATOM 1205 C C . PRO A 1 192 ? -14.565 12.573 -6.872 1.00 31.52 164 PRO A C 1
ATOM 1206 O O . PRO A 1 192 ? -13.535 13.202 -6.747 1.00 36.89 164 PRO A O 1
ATOM 1210 N N . ASP A 1 193 ? -14.591 11.275 -7.099 1.00 31.82 165 ASP A N 1
ATOM 1211 C CA . ASP A 1 193 ? -13.385 10.438 -7.137 1.00 31.23 165 ASP A CA 1
ATOM 1212 C C . ASP A 1 193 ? -12.556 10.786 -8.362 1.00 31.01 165 ASP A C 1
ATOM 1213 O O . ASP A 1 193 ? -11.320 10.792 -8.319 1.00 30.49 165 ASP A O 1
ATOM 1218 N N . PHE A 1 194 ? -13.249 11.069 -9.460 1.00 29.04 166 PHE A N 1
ATOM 1219 C CA . PHE A 1 194 ? -12.630 11.481 -10.710 1.00 29.95 166 PHE A CA 1
ATOM 1220 C C . PHE A 1 194 ? -13.525 12.382 -11.576 1.00 24.69 166 PHE A C 1
ATOM 1221 O O . PHE A 1 194 ? -14.753 12.450 -11.400 1.00 26.39 166 PHE A O 1
ATOM 1229 N N . LEU A 1 195 ? -12.887 13.078 -12.500 1.00 23.16 167 LEU A N 1
ATOM 1230 C CA . LEU A 1 195 ? -13.537 14.052 -13.347 1.00 24.62 167 LEU A CA 1
ATOM 1231 C C . LEU A 1 195 ? -13.415 13.672 -14.809 1.00 24.75 167 LEU A C 1
ATOM 1232 O O . LEU A 1 195 ? -12.341 13.327 -15.314 1.00 23.83 167 LEU A O 1
ATOM 1237 N N . ILE A 1 196 ? -14.523 13.757 -15.515 1.00 22.64 168 ILE A N 1
ATOM 1238 C CA . ILE A 1 196 ? -14.482 13.626 -16.964 1.00 24.32 168 ILE A CA 1
ATOM 1239 C C . ILE A 1 196 ? -14.675 14.977 -17.629 1.00 24.52 168 ILE A C 1
ATOM 1240 O O . ILE A 1 196 ? -15.674 15.646 -17.393 1.00 24.45 168 ILE A O 1
ATOM 1245 N N . MET A 1 197 ? -13.707 15.412 -18.431 1.00 24.43 169 MET A N 1
ATOM 1246 C CA . MET A 1 197 ? -13.842 16.639 -19.189 1.00 23.23 169 MET A CA 1
ATOM 1247 C C . MET A 1 197 ? -14.019 16.291 -20.675 1.00 25.50 169 MET A C 1
ATOM 1248 O O . MET A 1 197 ? -13.089 15.900 -21.366 1.00 23.37 169 MET A O 1
ATOM 1253 N N . ASP A 1 198 ? -15.253 16.411 -21.128 1.00 24.42 170 ASP A N 1
ATOM 1254 C CA . ASP A 1 198 ? -15.664 15.962 -22.441 1.00 27.39 170 ASP A CA 1
ATOM 1255 C C . ASP A 1 198 ? -15.628 17.129 -23.429 1.00 25.95 170 ASP A C 1
ATOM 1256 O O . ASP A 1 198 ? -16.570 17.931 -23.464 1.00 26.65 170 ASP A O 1
ATOM 1261 N N . GLU A 1 199 ? -14.520 17.284 -24.156 1.00 23.69 171 GLU A N 1
ATOM 1262 C CA . GLU A 1 199 ? -14.375 18.330 -25.174 1.00 26.06 171 GLU A CA 1
ATOM 1263 C C . GLU A 1 199 ? -14.546 19.730 -24.531 1.00 27.26 171 GLU A C 1
ATOM 1264 O O . GLU A 1 199 ? -15.317 20.548 -25.037 1.00 25.43 171 GLU A O 1
ATOM 1270 N N . PRO A 1 200 ? -13.904 19.966 -23.371 1.00 25.11 172 PRO A N 1
ATOM 1271 C CA . PRO A 1 200 ? -14.109 21.204 -22.631 1.00 30.04 172 PRO A CA 1
ATOM 1272 C C . PRO A 1 200 ? -13.677 22.452 -23.401 1.00 29.87 172 PRO A C 1
ATOM 1273 O O . PRO A 1 200 ? -14.140 23.535 -23.046 1.00 34.53 172 PRO A O 1
ATOM 1277 N N . CYS A 1 201 ? -12.854 22.328 -24.453 1.00 22.70 173 CYS A N 1
ATOM 1278 C CA . CYS A 1 201 ? -12.476 23.529 -25.225 1.00 23.81 173 CYS A CA 1
ATOM 1279 C C . CYS A 1 201 ? -13.426 23.845 -26.390 1.00 27.85 173 CYS A C 1
ATOM 1280 O O . CYS A 1 201 ? -13.140 24.730 -27.206 1.00 26.96 173 CYS A O 1
ATOM 1283 N N . SER A 1 202 ? -14.531 23.109 -26.473 1.00 30.94 174 SER A N 1
ATOM 1284 C CA . SER A 1 202 ? -15.545 23.358 -27.475 1.00 32.46 174 SER A CA 1
ATOM 1285 C C . SER A 1 202 ? -16.005 24.826 -27.400 1.00 31.62 174 SER A C 1
ATOM 1286 O O . SER A 1 202 ? -16.188 25.379 -26.281 1.00 30.12 174 SER A O 1
ATOM 1289 N N . SER A 1 203 ? -16.105 25.440 -28.584 1.00 34.10 175 SER A N 1
ATOM 1290 C CA . SER A 1 203 ? -16.522 26.821 -28.755 1.00 36.82 175 SER A CA 1
ATOM 1291 C C . SER A 1 203 ? -15.484 27.818 -28.320 1.00 33.69 175 SER A C 1
ATOM 1292 O O . SER A 1 203 ? -15.791 29.020 -28.282 1.00 36.03 175 SER A O 1
ATOM 1295 N N . LEU A 1 204 ? -14.284 27.370 -27.928 1.00 27.40 176 LEU A N 1
ATOM 1296 C CA . LEU A 1 204 ? -13.280 28.324 -27.481 1.00 26.18 176 LEU A CA 1
ATOM 1297 C C . LEU A 1 204 ? -12.320 28.620 -28.607 1.00 29.19 176 LEU A C 1
ATOM 1298 O O . LEU A 1 204 ? -11.735 27.717 -29.197 1.00 26.96 176 LEU A O 1
ATOM 1303 N N . ASP A 1 205 ? -12.135 29.897 -28.904 1.00 25.14 177 ASP A N 1
ATOM 1304 C CA . ASP A 1 205 ? -11.037 30.301 -29.753 1.00 24.47 177 ASP A CA 1
ATOM 1305 C C . ASP A 1 205 ? -9.727 30.233 -28.975 1.00 26.25 177 ASP A C 1
ATOM 1306 O O . ASP A 1 205 ? -9.698 29.917 -27.755 1.00 25.20 177 ASP A O 1
ATOM 1311 N N . LEU A 1 206 ? -8.653 30.567 -29.645 1.00 25.40 178 LEU A N 1
ATOM 1312 C CA . LEU A 1 206 ? -7.312 30.383 -29.084 1.00 32.40 178 LEU A CA 1
ATOM 1313 C C . LEU A 1 206 ? -7.113 31.125 -27.725 1.00 29.73 178 LEU A C 1
ATOM 1314 O O . LEU A 1 206 ? -6.494 30.604 -26.802 1.00 27.43 178 LEU A O 1
ATOM 1319 N N . THR A 1 207 ? -7.657 32.321 -27.626 1.00 27.63 179 THR A N 1
ATOM 1320 C CA . THR A 1 207 ? -7.491 33.197 -26.468 1.00 28.85 179 THR A CA 1
ATOM 1321 C C . THR A 1 207 ? -8.303 32.633 -25.298 1.00 28.34 179 THR A C 1
ATOM 1322 O O . THR A 1 207 ? -7.828 32.550 -24.156 1.00 27.04 179 THR A O 1
ATOM 1326 N N . ALA A 1 208 ? -9.541 32.278 -25.585 1.00 24.26 180 ALA A N 1
ATOM 1327 C CA . ALA A 1 208 ? -10.421 31.694 -24.599 1.00 28.00 180 ALA A CA 1
ATOM 1328 C C . ALA A 1 208 ? -9.914 30.330 -24.127 1.00 27.26 180 ALA A C 1
ATOM 1329 O O . ALA A 1 208 ? -10.066 29.963 -22.928 1.00 27.39 180 ALA A O 1
ATOM 1331 N N . ARG A 1 209 ? -9.315 29.582 -25.036 1.00 24.73 181 ARG A N 1
ATOM 1332 C CA . ARG A 1 209 ? -8.777 28.270 -24.706 1.00 23.92 181 ARG A CA 1
ATOM 1333 C C . ARG A 1 209 ? -7.591 28.430 -23.749 1.00 26.12 181 ARG A C 1
ATOM 1334 O O . ARG A 1 209 ? -7.469 27.714 -22.760 1.00 27.33 181 ARG A O 1
ATOM 1342 N N . GLU A 1 210 ? -6.716 29.371 -24.066 1.00 26.09 182 GLU A N 1
ATOM 1343 C CA . GLU A 1 210 ? -5.608 29.697 -23.171 1.00 30.10 182 GLU A CA 1
ATOM 1344 C C . GLU A 1 210 ? -6.050 30.107 -21.799 1.00 28.56 182 GLU A C 1
ATOM 1345 O O . GLU A 1 210 ? -5.423 29.715 -20.807 1.00 31.41 182 GLU A O 1
ATOM 1351 N N . ASP A 1 211 ? -7.090 30.904 -21.734 1.00 27.68 183 ASP A N 1
ATOM 1352 C CA . ASP A 1 211 ? -7.646 31.339 -20.464 1.00 30.07 183 ASP A CA 1
ATOM 1353 C C . ASP A 1 211 ? -8.120 30.153 -19.607 1.00 30.91 183 ASP A C 1
ATOM 1354 O O . ASP A 1 211 ? -7.792 30.028 -18.409 1.00 31.07 183 ASP A O 1
ATOM 1359 N N . PHE A 1 212 ? -8.896 29.271 -20.228 1.00 26.17 184 PHE A N 1
ATOM 1360 C CA . PHE A 1 212 ? -9.409 28.128 -19.515 1.00 26.19 184 PHE A CA 1
ATOM 1361 C C . PHE A 1 212 ? -8.295 27.128 -19.136 1.00 26.32 184 PHE A C 1
ATOM 1362 O O . PHE A 1 212 ? -8.270 26.603 -18.017 1.00 25.92 184 PHE A O 1
ATOM 1370 N N . LEU A 1 213 ? -7.398 26.827 -20.056 1.00 25.66 185 LEU A N 1
ATOM 1371 C CA . LEU A 1 213 ? -6.329 25.897 -19.796 1.00 27.85 185 LEU A CA 1
ATOM 1372 C C . LEU A 1 213 ? -5.399 26.424 -18.702 1.00 30.54 185 LEU A C 1
ATOM 1373 O O . LEU A 1 213 ? -4.846 25.638 -17.924 1.00 30.61 185 LEU A O 1
ATOM 1378 N N . GLY A 1 214 ? -5.236 27.746 -18.648 1.00 30.00 186 GLY A N 1
ATOM 1379 C CA . GLY A 1 214 ? -4.483 28.390 -17.579 1.00 30.75 186 GLY A CA 1
ATOM 1380 C C . GLY A 1 214 ? -5.097 28.112 -16.226 1.00 27.49 186 GLY A C 1
ATOM 1381 O O . GLY A 1 214 ? -4.378 27.778 -15.274 1.00 34.77 186 GLY A O 1
ATOM 1382 N N . PHE A 1 215 ? -6.415 28.235 -16.148 1.00 30.47 187 PHE A N 1
ATOM 1383 C CA . PHE A 1 215 ? -7.145 27.931 -14.965 1.00 33.22 187 PHE A CA 1
ATOM 1384 C C . PHE A 1 215 ? -6.968 26.470 -14.581 1.00 34.80 187 PHE A C 1
ATOM 1385 O O . PHE A 1 215 ? -6.787 26.180 -13.400 1.00 28.94 187 PHE A O 1
ATOM 1393 N N . LEU A 1 216 ? -7.027 25.540 -15.550 1.00 29.96 188 LEU A N 1
ATOM 1394 C CA . LEU A 1 216 ? -6.808 24.128 -15.225 1.00 27.72 188 LEU A CA 1
ATOM 1395 C C . LEU A 1 216 ? -5.463 23.840 -14.652 1.00 29.82 188 LEU A C 1
ATOM 1396 O O . LEU A 1 216 ? -5.331 23.034 -13.720 1.00 29.72 188 LEU A O 1
ATOM 1401 N N . LYS A 1 217 ? -4.446 24.447 -15.238 1.00 28.29 189 LYS A N 1
ATOM 1402 C CA . LYS A 1 217 ? -3.111 24.225 -14.781 1.00 34.51 189 LYS A CA 1
ATOM 1403 C C . LYS A 1 217 ? -2.908 24.749 -13.372 1.00 35.39 189 LYS A C 1
ATOM 1404 O O . LYS A 1 217 ? -2.164 24.164 -12.598 1.00 33.65 189 LYS A O 1
ATOM 1410 N N . GLU A 1 218 ? -3.591 25.832 -13.054 1.00 31.32 190 GLU A N 1
ATOM 1411 C CA . GLU A 1 218 ? -3.480 26.468 -11.768 1.00 37.22 190 GLU A CA 1
ATOM 1412 C C . GLU A 1 218 ? -4.159 25.609 -10.723 1.00 34.73 190 GLU A C 1
ATOM 1413 O O . GLU A 1 218 ? -3.635 25.377 -9.634 1.00 35.47 190 GLU A O 1
ATOM 1419 N N . TYR A 1 219 ? -5.311 25.074 -11.085 1.00 32.43 191 TYR A N 1
ATOM 1420 C CA . TYR A 1 219 ? -6.021 24.165 -10.233 1.00 31.93 191 TYR A CA 1
ATOM 1421 C C . TYR A 1 219 ? -5.133 22.941 -9.922 1.00 32.52 191 TYR A C 1
ATOM 1422 O O . TYR A 1 219 ? -5.028 22.510 -8.751 1.00 32.92 191 TYR A O 1
ATOM 1431 N N . HIS A 1 220 ? -4.533 22.372 -10.963 1.00 30.43 192 HIS A N 1
ATOM 1432 C CA . HIS A 1 220 ? -3.694 21.203 -10.846 1.00 32.66 192 HIS A CA 1
ATOM 1433 C C . HIS A 1 220 ? -2.471 21.465 -9.967 1.00 33.26 192 HIS A C 1
ATOM 1434 O O . HIS A 1 220 ? -2.028 20.576 -9.250 1.00 31.75 192 HIS A O 1
ATOM 1441 N N . SER A 1 221 ? -1.908 22.669 -10.072 1.00 33.55 193 SER A N 1
ATOM 1442 C CA . SER A 1 221 ? -0.737 23.050 -9.264 1.00 32.92 193 SER A CA 1
ATOM 1443 C C . SER A 1 221 ? -1.048 23.052 -7.748 1.00 36.68 193 SER A C 1
ATOM 1444 O O . SER A 1 221 ? -0.154 22.868 -6.934 1.00 38.35 193 SER A O 1
ATOM 1447 N N . LYS A 1 222 ? -2.306 23.246 -7.377 1.00 34.42 194 LYS A N 1
ATOM 1448 C CA . LYS A 1 222 ? -2.704 23.394 -5.983 1.00 37.87 194 LYS A CA 1
ATOM 1449 C C . LYS A 1 222 ? -3.135 22.088 -5.325 1.00 45.55 194 LYS A C 1
ATOM 1450 O O . LYS A 1 222 ? -2.952 21.906 -4.102 1.00 34.70 194 LYS A O 1
ATOM 1456 N N . LYS A 1 223 ? -3.678 21.174 -6.137 1.00 41.28 195 LYS A N 1
ATOM 1457 C CA . LYS A 1 223 ? -4.445 20.051 -5.626 1.00 43.92 195 LYS A CA 1
ATOM 1458 C C . LYS A 1 223 ? -4.255 18.805 -6.501 1.00 46.24 195 LYS A C 1
ATOM 1459 O O . LYS A 1 223 ? -4.333 18.909 -7.725 1.00 37.47 195 LYS A O 1
ATOM 1465 N N . LYS A 1 224 ? -3.981 17.649 -5.893 1.00 38.03 196 LYS A N 1
ATOM 1466 C CA . LYS A 1 224 ? -3.995 16.386 -6.636 1.00 37.67 196 LYS A CA 1
ATOM 1467 C C . LYS A 1 224 ? -5.454 15.988 -6.979 1.00 35.02 196 LYS A C 1
ATOM 1468 O O . LYS A 1 224 ? -6.371 16.175 -6.159 1.00 33.71 196 LYS A O 1
ATOM 1474 N N . PHE A 1 225 ? -5.663 15.476 -8.205 1.00 34.11 197 PHE A N 1
ATOM 1475 C CA . PHE A 1 225 ? -6.986 14.964 -8.641 1.00 28.55 197 PHE A CA 1
ATOM 1476 C C . PHE A 1 225 ? -6.820 13.957 -9.796 1.00 22.45 197 PHE A C 1
ATOM 1477 O O . PHE A 1 225 ? -5.690 13.670 -10.201 1.00 26.38 197 PHE A O 1
ATOM 1485 N N . THR A 1 226 ? -7.919 13.334 -10.196 1.00 24.47 198 THR A N 1
ATOM 1486 C CA . THR A 1 226 ? -7.866 12.256 -11.221 1.00 27.14 198 THR A CA 1
ATOM 1487 C C . THR A 1 226 ? -8.804 12.685 -12.348 1.00 22.58 198 THR A C 1
ATOM 1488 O O . THR A 1 226 ? -9.917 13.144 -12.072 1.00 24.48 198 THR A O 1
ATOM 1492 N N . SER A 1 227 ? -8.367 12.537 -13.591 1.00 24.17 199 SER A N 1
ATOM 1493 C CA . SER A 1 227 ? -9.171 12.981 -14.711 1.00 22.43 199 SER A CA 1
ATOM 1494 C C . SER A 1 227 ? -9.002 12.219 -16.003 1.00 21.28 199 SER A C 1
ATOM 1495 O O . SER A 1 227 ? -7.966 11.631 -16.265 1.00 21.30 199 SER A O 1
ATOM 1498 N N . LEU A 1 228 ? -10.037 12.347 -16.824 1.00 21.19 200 LEU A N 1
ATOM 1499 C CA . LEU A 1 228 ? -10.090 11.828 -18.173 1.00 19.27 200 LEU A CA 1
ATOM 1500 C C . LEU A 1 228 ? -10.529 12.960 -19.059 1.00 22.21 200 LEU A C 1
ATOM 1501 O O . LEU A 1 228 ? -11.580 13.490 -18.885 1.00 24.28 200 LEU A O 1
ATOM 1506 N N . TYR A 1 229 ? -9.692 13.332 -19.989 1.00 20.87 201 TYR A N 1
ATOM 1507 C CA . TYR A 1 229 ? -9.875 14.469 -20.880 1.00 21.22 201 TYR A CA 1
ATOM 1508 C C . TYR A 1 229 ? -10.133 13.928 -22.268 1.00 24.38 201 TYR A C 1
ATOM 1509 O O . TYR A 1 229 ? -9.304 13.205 -22.847 1.00 26.81 201 TYR A O 1
ATOM 1518 N N . ILE A 1 230 ? -11.267 14.297 -22.830 1.00 20.75 202 ILE A N 1
ATOM 1519 C CA . ILE A 1 230 ? -11.674 13.781 -24.141 1.00 20.45 202 ILE A CA 1
ATOM 1520 C C . ILE A 1 230 ? -11.612 14.863 -25.198 1.00 21.97 202 ILE A C 1
ATOM 1521 O O . ILE A 1 230 ? -12.216 15.924 -25.060 1.00 22.40 202 ILE A O 1
ATOM 1526 N N . THR A 1 231 ? -10.900 14.572 -26.286 1.00 20.32 203 THR A N 1
ATOM 1527 C CA . THR A 1 231 ? -10.688 15.521 -27.354 1.00 20.44 203 THR A CA 1
ATOM 1528 C C . THR A 1 231 ? -10.435 14.841 -28.692 1.00 21.14 203 THR A C 1
ATOM 1529 O O . THR A 1 231 ? -10.061 13.655 -28.765 1.00 22.05 203 THR A O 1
ATOM 1533 N N . HIS A 1 232 ? -10.648 15.622 -29.747 1.00 21.06 204 HIS A N 1
ATOM 1534 C CA . HIS A 1 232 ? -10.178 15.274 -31.088 1.00 24.37 204 HIS A CA 1
ATOM 1535 C C . HIS A 1 232 ? -9.078 16.194 -31.564 1.00 26.45 204 HIS A C 1
ATOM 1536 O O . HIS A 1 232 ? -8.612 16.055 -32.679 1.00 29.03 204 HIS A O 1
ATOM 1543 N N . ARG A 1 233 ? -8.590 17.088 -30.698 1.00 23.11 205 ARG A N 1
ATOM 1544 C CA . ARG A 1 233 ? -7.575 18.056 -31.106 1.00 24.22 205 ARG A CA 1
ATOM 1545 C C . ARG A 1 233 ? -6.369 18.044 -30.188 1.00 25.50 205 ARG A C 1
ATOM 1546 O O . ARG A 1 233 ? -6.451 18.579 -29.084 1.00 27.62 205 ARG A O 1
ATOM 1554 N N . PRO A 1 234 ? -5.235 17.509 -30.660 1.00 25.74 206 PRO A N 1
ATOM 1555 C CA . PRO A 1 234 ? -4.064 17.387 -29.800 1.00 29.02 206 PRO A CA 1
ATOM 1556 C C . PRO A 1 234 ? -3.617 18.691 -29.173 1.00 30.48 206 PRO A C 1
ATOM 1557 O O . PRO A 1 234 ? -3.142 18.675 -28.018 1.00 26.52 206 PRO A O 1
ATOM 1561 N N . GLU A 1 235 ? -3.854 19.810 -29.840 1.00 29.74 207 GLU A N 1
ATOM 1562 C CA . GLU A 1 235 ? -3.413 21.110 -29.302 1.00 32.62 207 GLU A CA 1
ATOM 1563 C C . GLU A 1 235 ? -4.152 21.581 -28.063 1.00 32.64 207 GLU A C 1
ATOM 1564 O O . GLU A 1 235 ? -3.689 22.494 -27.399 1.00 38.27 207 GLU A O 1
ATOM 1570 N N . GLU A 1 236 ? -5.272 20.940 -27.736 1.00 27.77 208 GLU A N 1
ATOM 1571 C CA . GLU A 1 236 ? -6.088 21.254 -26.578 1.00 28.73 208 GLU A CA 1
ATOM 1572 C C . GLU A 1 236 ? -5.646 20.562 -25.302 1.00 26.95 208 GLU A C 1
ATOM 1573 O O . GLU A 1 236 ? -6.345 20.678 -24.285 1.00 29.79 208 GLU A O 1
ATOM 1579 N N . ILE A 1 237 ? -4.571 19.770 -25.362 1.00 27.38 209 ILE A N 1
ATOM 1580 C CA . ILE A 1 237 ? -4.208 18.885 -24.240 1.00 24.07 209 ILE A CA 1
ATOM 1581 C C . ILE A 1 237 ? -3.179 19.568 -23.352 1.00 24.47 209 ILE A C 1
ATOM 1582 O O . ILE A 1 237 ? -2.058 19.754 -23.770 1.00 24.28 209 ILE A O 1
ATOM 1587 N N . PRO A 1 238 ? -3.524 19.850 -22.094 1.00 26.91 210 PRO A N 1
ATOM 1588 C CA . PRO A 1 238 ? -2.526 20.469 -21.215 1.00 32.24 210 PRO A CA 1
ATOM 1589 C C . PRO A 1 238 ? -1.351 19.560 -20.891 1.00 33.19 210 PRO A C 1
ATOM 1590 O O . PRO A 1 238 ? -1.453 18.321 -20.924 1.00 26.81 210 PRO A O 1
ATOM 1594 N N . ASP A 1 239 ? -0.260 20.176 -20.459 1.00 31.80 211 ASP A N 1
ATOM 1595 C CA . ASP A 1 239 ? 0.953 19.444 -20.141 1.00 30.90 211 ASP A CA 1
ATOM 1596 C C . ASP A 1 239 ? 0.886 18.416 -19.024 1.00 27.53 211 ASP A C 1
ATOM 1597 O O . ASP A 1 239 ? 1.721 17.520 -18.979 1.00 29.33 211 ASP A O 1
ATOM 1602 N N . PHE A 1 240 ? -0.067 18.500 -18.108 1.00 24.64 212 PHE A N 1
ATOM 1603 C CA . PHE A 1 240 ? -0.059 17.538 -17.006 1.00 25.70 212 PHE A CA 1
ATOM 1604 C C . PHE A 1 240 ? -0.684 16.152 -17.345 1.00 25.70 212 PHE A C 1
ATOM 1605 O O . PHE A 1 240 ? -0.700 15.273 -16.533 1.00 24.84 212 PHE A O 1
ATOM 1613 N N . TYR A 1 241 ? -1.212 16.005 -18.545 1.00 23.51 213 TYR A N 1
ATOM 1614 C CA . TYR A 1 241 ? -1.713 14.703 -19.030 1.00 24.34 213 TYR A CA 1
ATOM 1615 C C . TYR A 1 241 ? -0.545 13.790 -19.327 1.00 23.31 213 TYR A C 1
ATOM 1616 O O . TYR A 1 241 ? 0.311 14.077 -20.169 1.00 25.88 213 TYR A O 1
ATOM 1625 N N . SER A 1 242 ? -0.473 12.692 -18.599 1.00 23.80 214 SER A N 1
ATOM 1626 C CA . SER A 1 242 ? 0.689 11.804 -18.707 1.00 25.03 214 SER A CA 1
ATOM 1627 C C . SER A 1 242 ? 0.428 10.459 -19.405 1.00 25.02 214 SER A C 1
ATOM 1628 O O . SER A 1 242 ? 1.370 9.725 -19.717 1.00 21.29 214 SER A O 1
ATOM 1631 N N . LYS A 1 243 ? -0.839 10.120 -19.619 1.00 23.50 215 LYS A N 1
ATOM 1632 C CA . LYS A 1 243 ? -1.253 8.822 -20.215 1.00 26.10 215 LYS A CA 1
ATOM 1633 C C . LYS A 1 243 ? -2.261 9.146 -21.294 1.00 21.57 215 LYS A C 1
ATOM 1634 O O . LYS A 1 243 ? -2.952 10.177 -21.208 1.00 20.95 215 LYS A O 1
ATOM 1640 N N . ALA A 1 244 ? -2.395 8.267 -22.283 1.00 21.44 216 ALA A N 1
ATOM 1641 C CA . ALA A 1 244 ? -3.407 8.489 -23.323 1.00 20.97 216 ALA A CA 1
ATOM 1642 C C . ALA A 1 244 ? -3.960 7.150 -23.794 1.00 26.09 216 ALA A C 1
ATOM 1643 O O . ALA A 1 244 ? -3.339 6.069 -23.663 1.00 21.93 216 ALA A O 1
ATOM 1645 N N . VAL A 1 245 ? -5.149 7.257 -24.341 1.00 23.75 217 VAL A N 1
ATOM 1646 C CA . VAL A 1 245 ? -5.799 6.184 -25.047 1.00 23.35 217 VAL A CA 1
ATOM 1647 C C . VAL A 1 245 ? -6.149 6.759 -26.421 1.00 24.42 217 VAL A C 1
ATOM 1648 O O . VAL A 1 245 ? -6.793 7.825 -26.501 1.00 22.85 217 VAL A O 1
ATOM 1652 N N . LEU A 1 246 ? -5.776 6.073 -27.500 1.00 23.60 218 LEU A N 1
ATOM 1653 C CA . LEU A 1 246 ? -6.041 6.525 -28.857 1.00 21.20 218 LEU A CA 1
ATOM 1654 C C . LEU A 1 246 ? -7.189 5.627 -29.373 1.00 21.52 218 LEU A C 1
ATOM 1655 O O . LEU A 1 246 ? -7.108 4.401 -29.241 1.00 22.06 218 LEU A O 1
ATOM 1660 N N . LEU A 1 247 ? -8.274 6.268 -29.810 1.00 27.26 219 LEU A N 1
ATOM 1661 C CA . LEU A 1 247 ? -9.503 5.586 -30.166 1.00 22.22 219 LEU A CA 1
ATOM 1662 C C . LEU A 1 247 ? -9.856 5.866 -31.617 1.00 20.52 219 LEU A C 1
ATOM 1663 O O . LEU A 1 247 ? -9.869 7.001 -32.056 1.00 24.82 219 LEU A O 1
ATOM 1668 N N . LYS A 1 248 ? -10.163 4.793 -32.353 1.00 24.41 220 LYS A N 1
ATOM 1669 C CA . LYS A 1 248 ? -10.450 4.862 -33.770 1.00 24.95 220 LYS A CA 1
ATOM 1670 C C . LYS A 1 248 ? -11.466 3.761 -34.110 1.00 21.39 220 LYS A C 1
ATOM 1671 O O . LYS A 1 248 ? -11.225 2.588 -33.856 1.00 23.90 220 LYS A O 1
ATOM 1677 N N . GLU A 1 249 ? -12.632 4.200 -34.559 1.00 27.42 221 GLU A N 1
ATOM 1678 C CA . GLU A 1 249 ? -13.719 3.229 -34.946 1.00 27.97 221 GLU A CA 1
ATOM 1679 C C . GLU A 1 249 ? -14.063 2.262 -33.820 1.00 27.20 221 GLU A C 1
ATOM 1680 O O . GLU A 1 249 ? -14.196 1.066 -34.000 1.00 25.72 221 GLU A O 1
ATOM 1686 N N . GLY A 1 250 ? -14.189 2.792 -32.606 1.00 23.99 222 GLY A N 1
ATOM 1687 C CA . GLY A 1 250 ? -14.462 2.011 -31.432 1.00 23.13 222 GLY A CA 1
ATOM 1688 C C . GLY A 1 250 ? -13.405 1.115 -30.846 1.00 23.73 222 GLY A C 1
ATOM 1689 O O . GLY A 1 250 ? -13.688 0.340 -29.937 1.00 22.80 222 GLY A O 1
ATOM 1690 N N . LYS A 1 251 ? -12.178 1.232 -31.324 1.00 25.12 223 LYS A N 1
ATOM 1691 C CA . LYS A 1 251 ? -11.108 0.371 -30.845 1.00 26.18 223 LYS A CA 1
ATOM 1692 C C . LYS A 1 251 ? -9.938 1.191 -30.345 1.00 23.48 223 LYS A C 1
ATOM 1693 O O . LYS A 1 251 ? -9.659 2.250 -30.865 1.00 24.29 223 LYS A O 1
ATOM 1699 N N . VAL A 1 252 ? -9.259 0.627 -29.369 1.00 27.32 224 VAL A N 1
ATOM 1700 C CA . VAL A 1 252 ? -8.071 1.260 -28.812 1.00 26.56 224 VAL A CA 1
ATOM 1701 C C . VAL A 1 252 ? -6.894 0.928 -29.741 1.00 25.50 224 VAL A C 1
ATOM 1702 O O . VAL A 1 252 ? -6.562 -0.251 -29.875 1.00 31.14 224 VAL A O 1
ATOM 1706 N N . ILE A 1 253 ? -6.335 1.955 -30.383 1.00 27.28 225 ILE A N 1
ATOM 1707 C CA . ILE A 1 253 ? -5.161 1.898 -31.301 1.00 30.66 225 ILE A CA 1
ATOM 1708 C C . ILE A 1 253 ? -3.876 1.757 -30.413 1.00 32.83 225 ILE A C 1
ATOM 1709 O O . ILE A 1 253 ? -2.972 0.968 -30.715 1.00 29.57 225 ILE A O 1
ATOM 1714 N N . HIS A 1 254 ? -3.833 2.483 -29.297 1.00 27.12 226 HIS A N 1
ATOM 1715 C CA . HIS A 1 254 ? -2.734 2.369 -28.321 1.00 26.47 226 HIS A CA 1
ATOM 1716 C C . HIS A 1 254 ? -3.191 2.963 -26.976 1.00 27.41 226 HIS A C 1
ATOM 1717 O O . HIS A 1 254 ? -4.059 3.861 -26.946 1.00 22.45 226 HIS A O 1
ATOM 1724 N N . PHE A 1 255 ? -2.671 2.408 -25.883 1.00 22.84 227 PHE A N 1
ATOM 1725 C CA . PHE A 1 255 ? -2.886 2.904 -24.545 1.00 22.47 227 PHE A CA 1
ATOM 1726 C C . PHE A 1 255 ? -1.519 2.888 -23.875 1.00 25.17 227 PHE A C 1
ATOM 1727 O O . PHE A 1 255 ? -0.796 1.872 -23.935 1.00 25.27 227 PHE A O 1
ATOM 1735 N N . GLY A 1 256 ? -1.153 3.996 -23.247 1.00 23.13 228 GLY A N 1
ATOM 1736 C CA . GLY A 1 256 ? 0.093 4.022 -22.463 1.00 23.87 228 GLY A CA 1
ATOM 1737 C C . GLY A 1 256 ? 0.560 5.415 -22.101 1.00 23.70 228 GLY A C 1
ATOM 1738 O O . GLY A 1 256 ? -0.214 6.393 -22.168 1.00 23.20 228 GLY A O 1
ATOM 1739 N N . PRO A 1 257 ? 1.836 5.538 -21.687 1.00 24.29 229 PRO A N 1
ATOM 1740 C CA . PRO A 1 257 ? 2.405 6.863 -21.432 1.00 22.76 229 PRO A CA 1
ATOM 1741 C C . PRO A 1 257 ? 2.204 7.725 -22.650 1.00 21.04 229 PRO A C 1
ATOM 1742 O O . PRO A 1 257 ? 2.382 7.283 -23.773 1.00 22.85 229 PRO A O 1
ATOM 1746 N N . ILE A 1 258 ? 1.857 8.980 -22.432 1.00 23.43 230 ILE A N 1
ATOM 1747 C CA . ILE A 1 258 ? 1.511 9.836 -23.556 1.00 25.20 230 ILE A CA 1
ATOM 1748 C C . ILE A 1 258 ? 2.659 9.953 -24.587 1.00 27.04 230 ILE A C 1
ATOM 1749 O O . ILE A 1 258 ? 2.424 9.992 -25.758 1.00 24.52 230 ILE A O 1
ATOM 1754 N N . GLU A 1 259 ? 3.916 9.988 -24.169 1.00 31.13 231 GLU A N 1
ATOM 1755 C CA . GLU A 1 259 ? 5.018 10.067 -25.165 1.00 32.91 231 GLU A CA 1
ATOM 1756 C C . GLU A 1 259 ? 5.075 8.839 -26.066 1.00 33.00 231 GLU A C 1
ATOM 1757 O O . GLU A 1 259 ? 5.494 8.921 -27.226 1.00 32.20 231 GLU A O 1
ATOM 1763 N N . GLU A 1 260 ? 4.669 7.692 -25.534 1.00 28.68 232 GLU A N 1
ATOM 1764 C CA . GLU A 1 260 ? 4.616 6.448 -26.304 1.00 27.44 232 GLU A CA 1
ATOM 1765 C C . GLU A 1 260 ? 3.446 6.518 -27.248 1.00 29.48 232 GLU A C 1
ATOM 1766 O O . GLU A 1 260 ? 3.562 6.155 -28.425 1.00 29.35 232 GLU A O 1
ATOM 1772 N N . CYS A 1 261 ? 2.282 7.000 -26.767 1.00 26.59 233 CYS A N 1
ATOM 1773 C CA . CYS A 1 261 ? 1.131 7.092 -27.679 1.00 25.29 233 CYS A CA 1
ATOM 1774 C C . CYS A 1 261 ? 1.295 8.126 -28.761 1.00 23.87 233 CYS A C 1
ATOM 1775 O O . CYS A 1 261 ? 0.787 7.951 -29.858 1.00 27.93 233 CYS A O 1
ATOM 1778 N N . PHE A 1 262 ? 1.964 9.238 -28.438 1.00 26.27 234 PHE A N 1
ATOM 1779 C CA . PHE A 1 262 ? 2.018 10.365 -29.350 1.00 26.99 234 PHE A CA 1
ATOM 1780 C C . PHE A 1 262 ? 3.274 10.381 -30.194 1.00 30.14 234 PHE A C 1
ATOM 1781 O O . PHE A 1 262 ? 3.740 11.447 -30.561 1.00 30.34 234 PHE A O 1
ATOM 1789 N N . THR A 1 263 ? 3.775 9.209 -30.562 1.00 34.56 235 THR A N 1
ATOM 1790 C CA . THR A 1 263 ? 4.828 9.129 -31.587 1.00 35.41 235 THR A CA 1
ATOM 1791 C C . THR A 1 263 ? 4.208 9.342 -32.963 1.00 29.61 235 THR A C 1
ATOM 1792 O O . THR A 1 263 ? 3.009 9.126 -33.152 1.00 29.07 235 THR A O 1
ATOM 1796 N N . GLU A 1 264 ? 5.008 9.824 -33.911 1.00 34.61 236 GLU A N 1
ATOM 1797 C CA . GLU A 1 264 ? 4.562 9.932 -35.287 1.00 33.88 236 GLU A CA 1
ATOM 1798 C C . GLU A 1 264 ? 3.936 8.652 -35.793 1.00 32.78 236 GLU A C 1
ATOM 1799 O O . GLU A 1 264 ? 2.883 8.663 -36.443 1.00 34.66 236 GLU A O 1
ATOM 1805 N N . LYS A 1 265 ? 4.526 7.493 -35.482 1.00 33.53 237 LYS A N 1
ATOM 1806 C CA . LYS A 1 265 ? 3.936 6.250 -35.956 1.00 32.10 237 LYS A CA 1
ATOM 1807 C C . LYS A 1 265 ? 2.516 5.934 -35.447 1.00 27.00 237 LYS A C 1
ATOM 1808 O O . LYS A 1 265 ? 1.635 5.546 -36.221 1.00 32.32 237 LYS A O 1
ATOM 1814 N N . ASN A 1 266 ? 2.332 6.062 -34.136 1.00 28.08 238 ASN A N 1
ATOM 1815 C CA . ASN A 1 266 ? 1.035 5.793 -33.490 1.00 24.66 238 ASN A CA 1
ATOM 1816 C C . ASN A 1 266 ? -0.037 6.838 -33.931 1.00 22.60 238 ASN A C 1
ATOM 1817 O O . ASN A 1 266 ? -1.158 6.444 -34.216 1.00 27.32 238 ASN A O 1
ATOM 1822 N N . LEU A 1 267 ? 0.361 8.112 -34.036 1.00 24.87 239 LEU A N 1
ATOM 1823 C CA . LEU A 1 267 ? -0.563 9.128 -34.550 1.00 26.65 239 LEU A CA 1
ATOM 1824 C C . LEU A 1 267 ? -0.874 8.968 -36.046 1.00 26.57 239 LEU A C 1
ATOM 1825 O O . LEU A 1 267 ? -2.018 9.184 -36.476 1.00 28.84 239 LEU A O 1
ATOM 1830 N N . GLU A 1 268 ? 0.115 8.569 -36.852 1.00 30.28 240 GLU A N 1
ATOM 1831 C CA . GLU A 1 268 ? -0.171 8.277 -38.274 1.00 32.47 240 GLU A CA 1
ATOM 1832 C C . GLU A 1 268 ? -1.109 7.077 -38.391 1.00 32.76 240 GLU A C 1
ATOM 1833 O O . GLU A 1 268 ? -1.941 7.013 -39.270 1.00 34.05 240 GLU A O 1
ATOM 1839 N N . ASP A 1 269 ? -1.024 6.136 -37.453 1.00 33.35 241 ASP A N 1
ATOM 1840 C CA . ASP A 1 269 ? -1.933 5.022 -37.441 1.00 30.63 241 ASP A CA 1
ATOM 1841 C C . ASP A 1 269 ? -3.329 5.513 -37.060 1.00 30.33 241 ASP A C 1
ATOM 1842 O O . ASP A 1 269 ? -4.322 5.107 -37.644 1.00 34.74 241 ASP A O 1
ATOM 1847 N N . LEU A 1 270 ? -3.406 6.467 -36.138 1.00 27.18 242 LEU A N 1
ATOM 1848 C CA . LEU A 1 270 ? -4.694 7.001 -35.750 1.00 24.87 242 LEU A CA 1
ATOM 1849 C C . LEU A 1 270 ? -5.358 7.843 -36.895 1.00 22.44 242 LEU A C 1
ATOM 1850 O O . LEU A 1 270 ? -6.539 7.760 -37.109 1.00 28.30 242 LEU A O 1
ATOM 1855 N N . TYR A 1 271 ? -4.570 8.684 -37.513 1.00 28.03 243 TYR A N 1
ATOM 1856 C CA . TYR A 1 271 ? -5.063 9.711 -38.404 1.00 29.07 243 TYR A CA 1
ATOM 1857 C C . TYR A 1 271 ? -4.955 9.289 -39.880 1.00 33.45 243 TYR A C 1
ATOM 1858 O O . TYR A 1 271 ? -5.539 9.951 -40.751 1.00 35.38 243 TYR A O 1
ATOM 1867 N N . ASP A 1 272 ? -4.228 8.205 -40.155 1.00 32.77 244 ASP A N 1
ATOM 1868 C CA . ASP A 1 272 ? -4.106 7.668 -41.534 1.00 36.51 244 ASP A CA 1
ATOM 1869 C C . ASP A 1 272 ? -3.387 8.577 -42.547 1.00 38.88 244 ASP A C 1
ATOM 1870 O O . ASP A 1 272 ? -3.566 8.432 -43.760 1.00 44.58 244 ASP A O 1
ATOM 1875 N N . ILE A 1 273 ? -2.559 9.496 -42.069 1.00 33.38 245 ILE A N 1
ATOM 1876 C CA . ILE A 1 273 ? -1.782 10.349 -42.927 1.00 32.10 245 ILE A CA 1
ATOM 1877 C C . ILE A 1 273 ? -0.452 10.653 -42.322 1.00 29.45 245 ILE A C 1
ATOM 1878 O O . ILE A 1 273 ? -0.303 10.591 -41.101 1.00 33.38 245 ILE A O 1
ATOM 1883 N N . PRO A 1 274 ? 0.526 10.999 -43.173 1.00 35.19 246 PRO A N 1
ATOM 1884 C CA . PRO A 1 274 ? 1.797 11.398 -42.668 1.00 40.25 246 PRO A CA 1
ATOM 1885 C C . PRO A 1 274 ? 1.680 12.692 -41.862 1.00 38.86 246 PRO A C 1
ATOM 1886 O O . PRO A 1 274 ? 0.971 13.641 -42.275 1.00 34.55 246 PRO A O 1
ATOM 1890 N N . LEU A 1 275 ? 2.349 12.691 -40.712 1.00 36.10 247 LEU A N 1
ATOM 1891 C CA . LEU A 1 275 ? 2.282 13.765 -39.738 1.00 34.84 247 LEU A CA 1
ATOM 1892 C C . LEU A 1 275 ? 3.645 14.188 -39.267 1.00 39.20 247 LEU A C 1
ATOM 1893 O O . LEU A 1 275 ? 4.590 13.400 -39.199 1.00 37.04 247 LEU A O 1
ATOM 1898 N N . GLN A 1 276 ? 3.724 15.451 -38.901 1.00 32.87 248 GLN A N 1
ATOM 1899 C CA . GLN A 1 276 ? 4.874 16.032 -38.257 1.00 35.17 248 GLN A CA 1
ATOM 1900 C C . GLN A 1 276 ? 4.394 16.292 -36.831 1.00 37.48 248 GLN A C 1
ATOM 1901 O O . GLN A 1 276 ? 3.425 17.080 -36.611 1.00 35.17 248 GLN A O 1
ATOM 1907 N N . VAL A 1 277 ? 5.019 15.616 -35.868 1.00 29.51 249 VAL A N 1
ATOM 1908 C CA . VAL A 1 277 ? 4.626 15.715 -34.473 1.00 32.60 249 VAL A CA 1
ATOM 1909 C C . VAL A 1 277 ? 5.736 16.325 -33.656 1.00 35.32 249 VAL A C 1
ATOM 1910 O O . VAL A 1 277 ? 6.876 15.865 -33.706 1.00 36.35 249 VAL A O 1
ATOM 1914 N N . GLN A 1 278 ? 5.432 17.340 -32.880 1.00 31.73 250 GLN A N 1
ATOM 1915 C CA . GLN A 1 278 ? 6.472 17.945 -32.056 1.00 34.53 250 GLN A CA 1
ATOM 1916 C C . GLN A 1 278 ? 5.883 18.698 -30.914 1.00 35.51 250 GLN A C 1
ATOM 1917 O O . GLN A 1 278 ? 4.652 18.868 -30.820 1.00 34.18 250 GLN A O 1
ATOM 1923 N N . ARG A 1 279 ? 6.740 19.139 -30.006 1.00 33.20 251 ARG A N 1
ATOM 1924 C CA . ARG A 1 279 ? 6.307 19.984 -28.923 1.00 32.70 251 ARG A CA 1
ATOM 1925 C C . ARG A 1 279 ? 6.740 21.419 -29.109 1.00 37.08 251 ARG A C 1
ATOM 1926 O O . ARG A 1 279 ? 7.908 21.703 -29.392 1.00 36.67 251 ARG A O 1
ATOM 1934 N N . ILE A 1 280 ? 5.776 22.327 -28.975 1.00 31.95 252 ILE A N 1
ATOM 1935 C CA . ILE A 1 280 ? 6.065 23.754 -29.138 1.00 32.74 252 ILE A CA 1
ATOM 1936 C C . ILE A 1 280 ? 5.421 24.481 -28.003 1.00 33.31 252 ILE A C 1
ATOM 1937 O O . ILE A 1 280 ? 4.247 24.280 -27.729 1.00 32.20 252 ILE A O 1
ATOM 1942 N N . GLU A 1 281 ? 6.192 25.290 -27.278 1.00 32.89 253 GLU A N 1
ATOM 1943 C CA . GLU A 1 281 ? 5.680 25.992 -26.094 1.00 32.64 253 GLU A CA 1
ATOM 1944 C C . GLU A 1 281 ? 4.848 25.108 -25.164 1.00 35.93 253 GLU A C 1
ATOM 1945 O O . GLU A 1 281 ? 3.749 25.477 -24.691 1.00 34.60 253 GLU A O 1
ATOM 1951 N N . ASN A 1 282 ? 5.359 23.930 -24.865 1.00 35.56 254 ASN A N 1
ATOM 1952 C CA . ASN A 1 282 ? 4.632 23.066 -23.909 1.00 38.31 254 ASN A CA 1
ATOM 1953 C C . ASN A 1 282 ? 3.227 22.617 -24.416 1.00 39.02 254 ASN A C 1
ATOM 1954 O O . ASN A 1 282 ? 2.330 22.312 -23.617 1.00 43.54 254 ASN A O 1
ATOM 1959 N N . THR A 1 283 ? 3.055 22.584 -25.738 1.00 40.00 255 THR A N 1
ATOM 1960 C CA . THR A 1 283 ? 1.829 22.089 -26.374 1.00 40.01 255 THR A CA 1
ATOM 1961 C C . THR A 1 283 ? 2.205 21.056 -27.442 1.00 34.39 255 THR A C 1
ATOM 1962 O O . THR A 1 283 ? 3.310 21.048 -27.957 1.00 34.53 255 THR A O 1
ATOM 1966 N N . TRP A 1 284 ? 1.275 20.152 -27.754 1.00 28.67 256 TRP A N 1
ATOM 1967 C CA . TRP A 1 284 ? 1.487 19.170 -28.785 1.00 28.68 256 TRP A CA 1
ATOM 1968 C C . TRP A 1 284 ? 1.101 19.808 -30.109 1.00 29.39 256 TRP A C 1
ATOM 1969 O O . TRP A 1 284 ? -0.022 20.250 -30.221 1.00 32.03 256 TRP A O 1
ATOM 1980 N N . SER A 1 285 ? 2.003 19.788 -31.088 1.00 27.10 257 SER A N 1
ATOM 1981 C CA . SER A 1 285 ? 1.759 20.223 -32.468 1.00 28.14 257 SER A CA 1
ATOM 1982 C C . SER A 1 285 ? 1.752 18.989 -33.337 1.00 28.80 257 SER A C 1
ATOM 1983 O O . SER A 1 285 ? 2.736 18.237 -33.389 1.00 29.10 257 SER A O 1
ATOM 1986 N N . VAL A 1 286 ? 0.620 18.733 -33.984 1.00 24.60 258 VAL A N 1
ATOM 1987 C CA . VAL A 1 286 ? 0.448 17.579 -34.863 1.00 26.35 258 VAL A CA 1
ATOM 1988 C C . VAL A 1 286 ? -0.087 18.129 -36.220 1.00 32.99 258 VAL A C 1
ATOM 1989 O O . VAL A 1 286 ? -1.258 18.543 -36.344 1.00 28.19 258 VAL A O 1
ATOM 1993 N N . ILE A 1 287 ? 0.792 18.165 -37.208 1.00 27.00 259 ILE A N 1
ATOM 1994 C CA . ILE A 1 287 ? 0.536 18.856 -38.468 1.00 28.87 259 ILE A CA 1
ATOM 1995 C C . ILE A 1 287 ? 0.791 17.899 -39.615 1.00 35.32 259 ILE A C 1
ATOM 1996 O O . ILE A 1 287 ? 1.833 17.273 -39.664 1.00 33.29 259 ILE A O 1
ATOM 2001 N N . PRO A 1 288 ? -0.148 17.795 -40.542 1.00 33.61 260 PRO A N 1
ATOM 2002 C CA . PRO A 1 288 ? -0.018 16.983 -41.727 1.00 37.76 260 PRO A CA 1
ATOM 2003 C C . PRO A 1 288 ? 1.198 17.344 -42.539 1.00 37.41 260 PRO A C 1
ATOM 2004 O O . PRO A 1 288 ? 1.519 18.543 -42.723 1.00 30.92 260 PRO A O 1
ATOM 2008 N N . LYS A 1 289 ? 1.908 16.326 -43.018 1.00 35.72 261 LYS A N 1
ATOM 2009 C CA . LYS A 1 289 ? 3.008 16.599 -43.955 1.00 42.81 261 LYS A CA 1
ATOM 2010 C C . LYS A 1 289 ? 2.505 16.923 -45.368 1.00 40.85 261 LYS A C 1
ATOM 2011 O O . LYS A 1 289 ? 1.504 16.364 -45.831 1.00 38.62 261 LYS A O 1
ATOM 2017 N N . GLN A 1 290 ? 3.223 17.793 -46.067 1.00 47.15 262 GLN A N 1
ATOM 2018 C CA . GLN A 1 290 ? 2.829 18.160 -47.450 1.00 56.50 262 GLN A CA 1
ATOM 2019 C C . GLN A 1 290 ? 3.097 17.032 -48.446 1.00 56.70 262 GLN A C 1
ATOM 2020 O O . GLN A 1 290 ? 4.091 16.329 -48.296 1.00 58.06 262 GLN A O 1
ATOM 2026 N N . ASN B 1 32 ? -9.898 45.668 -62.224 1.00 59.14 4 ASN B N 1
ATOM 2027 C CA . ASN B 1 32 ? -10.129 44.235 -61.852 1.00 56.32 4 ASN B CA 1
ATOM 2028 C C . ASN B 1 32 ? -10.401 43.978 -60.355 1.00 49.02 4 ASN B C 1
ATOM 2029 O O . ASN B 1 32 ? -10.268 42.823 -59.901 1.00 39.89 4 ASN B O 1
ATOM 2034 N N . SER B 1 33 ? -10.789 45.032 -59.617 1.00 39.93 5 SER B N 1
ATOM 2035 C CA . SER B 1 33 ? -11.416 44.909 -58.277 1.00 36.22 5 SER B CA 1
ATOM 2036 C C . SER B 1 33 ? -12.720 44.104 -58.404 1.00 32.72 5 SER B C 1
ATOM 2037 O O . SER B 1 33 ? -13.590 44.433 -59.216 1.00 33.94 5 SER B O 1
ATOM 2040 N N . LEU B 1 34 ? -12.869 43.025 -57.645 1.00 29.74 6 LEU B N 1
ATOM 2041 C CA . LEU B 1 34 ? -14.117 42.264 -57.701 1.00 26.84 6 LEU B CA 1
ATOM 2042 C C . LEU B 1 34 ? -14.976 42.650 -56.486 1.00 24.89 6 LEU B C 1
ATOM 2043 O O . LEU B 1 34 ? -16.139 42.943 -56.640 1.00 28.08 6 LEU B O 1
ATOM 2048 N N . LEU B 1 35 ? -14.409 42.659 -55.298 1.00 22.30 7 LEU B N 1
ATOM 2049 C CA . LEU B 1 35 ? -15.159 43.122 -54.112 1.00 24.97 7 LEU B CA 1
ATOM 2050 C C . LEU B 1 35 ? -14.365 44.226 -53.504 1.00 26.61 7 LEU B C 1
ATOM 2051 O O . LEU B 1 35 ? -13.153 44.095 -53.314 1.00 27.37 7 LEU B O 1
ATOM 2056 N N . SER B 1 36 ? -15.032 45.336 -53.208 1.00 23.78 8 SER B N 1
ATOM 2057 C CA . SER B 1 36 ? -14.402 46.477 -52.574 1.00 27.45 8 SER B CA 1
ATOM 2058 C C . SER B 1 36 ? -15.253 47.049 -51.441 1.00 27.08 8 SER B C 1
ATOM 2059 O O . SER B 1 36 ? -16.446 47.307 -51.651 1.00 26.98 8 SER B O 1
ATOM 2062 N N . LEU B 1 37 ? -14.673 47.215 -50.258 1.00 25.26 9 LEU B N 1
ATOM 2063 C CA . LEU B 1 37 ? -15.341 47.848 -49.121 1.00 27.39 9 LEU B CA 1
ATOM 2064 C C . LEU B 1 37 ? -14.541 49.070 -48.786 1.00 31.31 9 LEU B C 1
ATOM 2065 O O . LEU B 1 37 ? -13.328 48.999 -48.586 1.00 27.12 9 LEU B O 1
ATOM 2070 N N . GLU B 1 38 ? -15.206 50.199 -48.693 1.00 31.44 10 GLU B N 1
ATOM 2071 C CA . GLU B 1 38 ? -14.491 51.426 -48.347 1.00 33.96 10 GLU B CA 1
ATOM 2072 C C . GLU B 1 38 ? -15.202 52.060 -47.166 1.00 31.16 10 GLU B C 1
ATOM 2073 O O . GLU B 1 38 ? -16.333 52.549 -47.304 1.00 29.43 10 GLU B O 1
ATOM 2079 N N . LYS B 1 39 ? -14.553 52.010 -46.002 1.00 28.76 11 LYS B N 1
ATOM 2080 C CA . LYS B 1 39 ? -15.108 52.550 -44.771 1.00 31.55 11 LYS B CA 1
ATOM 2081 C C . LYS B 1 39 ? -16.513 52.117 -44.439 1.00 32.93 11 LYS B C 1
ATOM 2082 O O . LYS B 1 39 ? -17.313 52.913 -43.928 1.00 30.98 11 LYS B O 1
ATOM 2088 N N . ILE B 1 40 ? -16.792 50.837 -44.659 1.00 27.06 12 ILE B N 1
ATOM 2089 C CA . ILE B 1 40 ? -18.066 50.233 -44.292 1.00 27.15 12 ILE B CA 1
ATOM 2090 C C . ILE B 1 40 ? -18.300 50.127 -42.783 1.00 29.14 12 ILE B C 1
ATOM 2091 O O . ILE B 1 40 ? -17.531 49.532 -42.031 1.00 28.40 12 ILE B O 1
ATOM 2096 N N . SER B 1 41 ? -19.407 50.714 -42.338 1.00 23.71 13 SER B N 1
ATOM 2097 C CA . SER B 1 41 ? -19.844 50.674 -40.952 1.00 25.62 13 SER B CA 1
ATOM 2098 C C . SER B 1 41 ? -21.280 50.169 -40.839 1.00 26.48 13 SER B C 1
ATOM 2099 O O . SER B 1 41 ? -22.083 50.267 -41.776 1.00 29.17 13 SER B O 1
ATOM 2102 N N . TYR B 1 42 ? -21.559 49.549 -39.703 1.00 26.38 14 TYR B N 1
ATOM 2103 C CA . TYR B 1 42 ? -22.856 49.010 -39.412 1.00 28.75 14 TYR B CA 1
ATOM 2104 C C . TYR B 1 42 ? -23.180 49.298 -37.946 1.00 27.91 14 TYR B C 1
ATOM 2105 O O . TYR B 1 42 ? -22.587 48.738 -37.033 1.00 27.56 14 TYR B O 1
ATOM 2114 N N . LYS B 1 43 ? -24.127 50.220 -37.772 1.00 31.02 15 LYS B N 1
ATOM 2115 C CA . LYS B 1 43 ? -24.592 50.661 -36.472 1.00 29.40 15 LYS B CA 1
ATOM 2116 C C . LYS B 1 43 ? -26.128 50.734 -36.456 1.00 31.97 15 LYS B C 1
ATOM 2117 O O . LYS B 1 43 ? -26.657 51.820 -36.551 1.00 36.22 15 LYS B O 1
ATOM 2123 N N . PRO B 1 44 ? -26.825 49.590 -36.349 1.00 32.46 16 PRO B N 1
ATOM 2124 C CA . PRO B 1 44 ? -28.250 49.684 -36.581 1.00 34.16 16 PRO B CA 1
ATOM 2125 C C . PRO B 1 44 ? -29.018 50.245 -35.383 1.00 40.73 16 PRO B C 1
ATOM 2126 O O . PRO B 1 44 ? -30.057 50.858 -35.588 1.00 39.61 16 PRO B O 1
ATOM 2130 N N . THR B 1 45 ? -28.510 50.059 -34.169 1.00 40.20 17 THR B N 1
ATOM 2131 C CA . THR B 1 45 ? -29.214 50.531 -32.961 1.00 47.14 17 THR B CA 1
ATOM 2132 C C . THR B 1 45 ? -28.228 51.126 -31.946 1.00 43.88 17 THR B C 1
ATOM 2133 O O . THR B 1 45 ? -28.042 50.601 -30.854 1.00 52.56 17 THR B O 1
ATOM 2137 N N . GLY B 1 46 ? -27.551 52.190 -32.335 1.00 48.03 18 GLY B N 1
ATOM 2138 C CA . GLY B 1 46 ? -26.687 52.899 -31.391 1.00 57.54 18 GLY B CA 1
ATOM 2139 C C . GLY B 1 46 ? -25.389 52.234 -30.937 1.00 59.99 18 GLY B C 1
ATOM 2140 O O . GLY B 1 46 ? -24.588 52.878 -30.270 1.00 59.47 18 GLY B O 1
ATOM 2141 N N . LYS B 1 47 ? -25.170 50.962 -31.283 1.00 55.65 19 LYS B N 1
ATOM 2142 C CA . LYS B 1 47 ? -23.894 50.304 -31.015 1.00 52.31 19 LYS B CA 1
ATOM 2143 C C . LYS B 1 47 ? -23.205 49.942 -32.328 1.00 41.18 19 LYS B C 1
ATOM 2144 O O . LYS B 1 47 ? -23.801 49.335 -33.205 1.00 36.16 19 LYS B O 1
ATOM 2150 N N . THR B 1 48 ? -21.945 50.320 -32.459 1.00 39.49 20 THR B N 1
ATOM 2151 C CA . THR B 1 48 ? -21.223 50.123 -33.692 1.00 36.17 20 THR B CA 1
ATOM 2152 C C . THR B 1 48 ? -20.757 48.688 -33.754 1.00 36.33 20 THR B C 1
ATOM 2153 O O . THR B 1 48 ? -19.903 48.288 -32.994 1.00 35.99 20 THR B O 1
ATOM 2157 N N . ILE B 1 49 ? -21.307 47.915 -34.670 1.00 29.46 21 ILE B N 1
ATOM 2158 C CA . ILE B 1 49 ? -20.946 46.513 -34.803 1.00 29.46 21 ILE B CA 1
ATOM 2159 C C . ILE B 1 49 ? -19.790 46.285 -35.792 1.00 27.39 21 ILE B C 1
ATOM 2160 O O . ILE B 1 49 ? -18.954 45.398 -35.573 1.00 29.26 21 ILE B O 1
ATOM 2165 N N . LEU B 1 50 ? -19.781 47.049 -36.882 1.00 28.69 22 LEU B N 1
ATOM 2166 C CA . LEU B 1 50 ? -18.697 47.116 -37.798 1.00 27.31 22 LEU B CA 1
ATOM 2167 C C . LEU B 1 50 ? -18.299 48.568 -37.918 1.00 29.57 22 LEU B C 1
ATOM 2168 O O . LEU B 1 50 ? -19.145 49.459 -38.052 1.00 28.02 22 LEU B O 1
ATOM 2173 N N . ASP B 1 51 ? -16.995 48.810 -37.889 1.00 22.95 23 ASP B N 1
ATOM 2174 C CA . ASP B 1 51 ? -16.479 50.164 -37.793 1.00 29.44 23 ASP B CA 1
ATOM 2175 C C . ASP B 1 51 ? -15.493 50.471 -38.891 1.00 27.82 23 ASP B C 1
ATOM 2176 O O . ASP B 1 51 ? -14.329 50.061 -38.832 1.00 31.04 23 ASP B O 1
ATOM 2181 N N . SER B 1 52 ? -15.955 51.210 -39.880 1.00 27.67 24 SER B N 1
ATOM 2182 C CA . SER B 1 52 ? -15.082 51.722 -40.964 1.00 32.86 24 SER B CA 1
ATOM 2183 C C . SER B 1 52 ? -14.155 50.649 -41.614 1.00 32.63 24 SER B C 1
ATOM 2184 O O . SER B 1 52 ? -12.930 50.836 -41.779 1.00 29.56 24 SER B O 1
ATOM 2187 N N . VAL B 1 53 ? -14.778 49.545 -42.013 1.00 28.51 25 VAL B N 1
ATOM 2188 C CA . VAL B 1 53 ? -14.090 48.420 -42.618 1.00 27.40 25 VAL B CA 1
ATOM 2189 C C . VAL B 1 53 ? -13.697 48.674 -44.060 1.00 28.70 25 VAL B C 1
ATOM 2190 O O . VAL B 1 53 ? -14.527 49.035 -44.906 1.00 27.22 25 VAL B O 1
ATOM 2194 N N . SER B 1 54 ? -12.403 48.522 -44.353 1.00 26.44 26 SER B N 1
ATOM 2195 C CA . SER B 1 54 ? -11.935 48.665 -45.715 1.00 24.61 26 SER B CA 1
ATOM 2196 C C . SER B 1 54 ? -11.012 47.520 -46.125 1.00 26.47 26 SER B C 1
ATOM 2197 O O . SER B 1 54 ? -10.075 47.232 -45.407 1.00 27.32 26 SER B O 1
ATOM 2200 N N . PHE B 1 55 ? -11.306 46.926 -47.270 1.00 24.50 27 PHE B N 1
ATOM 2201 C CA . PHE B 1 55 ? -10.452 45.987 -47.949 1.00 28.98 27 PHE B CA 1
ATOM 2202 C C . PHE B 1 55 ? -10.964 45.748 -49.348 1.00 27.70 27 PHE B C 1
ATOM 2203 O O . PHE B 1 55 ? -12.048 46.217 -49.717 1.00 29.58 27 PHE B O 1
ATOM 2211 N N . GLU B 1 56 ? -10.215 44.969 -50.126 1.00 24.89 28 GLU B N 1
ATOM 2212 C CA . GLU B 1 56 ? -10.574 44.669 -51.476 1.00 26.39 28 GLU B CA 1
ATOM 2213 C C . GLU B 1 56 ? -10.114 43.261 -51.888 1.00 26.33 28 GLU B C 1
ATOM 2214 O O . GLU B 1 56 ? -9.082 42.791 -51.449 1.00 27.43 28 GLU B O 1
ATOM 2220 N N . ILE B 1 57 ? -10.870 42.617 -52.744 1.00 22.24 29 ILE B N 1
ATOM 2221 C CA . ILE B 1 57 ? -10.478 41.337 -53.287 1.00 24.49 29 ILE B CA 1
ATOM 2222 C C . ILE B 1 57 ? -10.519 41.494 -54.808 1.00 25.61 29 ILE B C 1
ATOM 2223 O O . ILE B 1 57 ? -11.554 41.812 -55.372 1.00 27.79 29 ILE B O 1
ATOM 2228 N N . LYS B 1 58 ? -9.389 41.277 -55.466 1.00 27.43 30 LYS B N 1
ATOM 2229 C CA . LYS B 1 58 ? -9.377 41.293 -56.934 1.00 30.43 30 LYS B CA 1
ATOM 2230 C C . LYS B 1 58 ? -9.812 39.975 -57.509 1.00 29.28 30 LYS B C 1
ATOM 2231 O O . LYS B 1 58 ? -9.751 38.910 -56.853 1.00 26.19 30 LYS B O 1
ATOM 2237 N N . THR B 1 59 ? -10.174 40.029 -58.776 1.00 27.29 31 THR B N 1
ATOM 2238 C CA . THR B 1 59 ? -10.584 38.856 -59.501 1.00 29.51 31 THR B CA 1
ATOM 2239 C C . THR B 1 59 ? -9.488 37.784 -59.387 1.00 29.56 31 THR B C 1
ATOM 2240 O O . THR B 1 59 ? -8.303 38.071 -59.493 1.00 28.54 31 THR B O 1
ATOM 2244 N N . ASN B 1 60 ? -9.927 36.583 -59.074 1.00 29.62 32 ASN B N 1
ATOM 2245 C CA . ASN B 1 60 ? -9.069 35.414 -58.941 1.00 34.37 32 ASN B CA 1
ATOM 2246 C C . ASN B 1 60 ? -8.164 35.462 -57.746 1.00 31.20 32 ASN B C 1
ATOM 2247 O O . ASN B 1 60 ? -7.291 34.625 -57.610 1.00 34.17 32 ASN B O 1
ATOM 2252 N N . GLU B 1 61 ? -8.430 36.352 -56.801 1.00 30.77 33 GLU B N 1
ATOM 2253 C CA . GLU B 1 61 ? -7.707 36.361 -55.534 1.00 28.22 33 GLU B CA 1
ATOM 2254 C C . GLU B 1 61 ? -8.462 35.545 -54.458 1.00 26.10 33 GLU B C 1
ATOM 2255 O O . GLU B 1 61 ? -9.666 35.317 -54.540 1.00 26.13 33 GLU B O 1
ATOM 2261 N N . HIS B 1 62 ? -7.696 35.096 -53.492 1.00 25.13 34 HIS B N 1
ATOM 2262 C CA . HIS B 1 62 ? -8.188 34.360 -52.351 1.00 23.30 34 HIS B CA 1
ATOM 2263 C C . HIS B 1 62 ? -7.742 35.025 -51.052 1.00 27.21 34 HIS B C 1
ATOM 2264 O O . HIS B 1 62 ? -6.544 35.126 -50.710 1.00 23.60 34 HIS B O 1
ATOM 2271 N N . CYS B 1 63 ? -8.747 35.535 -50.323 1.00 22.08 35 CYS B N 1
ATOM 2272 C CA . CYS B 1 63 ? -8.571 36.318 -49.156 1.00 21.37 35 CYS B CA 1
ATOM 2273 C C . CYS B 1 63 ? -9.157 35.614 -47.920 1.00 22.75 35 CYS B C 1
ATOM 2274 O O . CYS B 1 63 ? -10.225 34.962 -48.019 1.00 21.89 35 CYS B O 1
ATOM 2277 N N . VAL B 1 64 ? -8.457 35.717 -46.797 1.00 22.74 36 VAL B N 1
ATOM 2278 C CA . VAL B 1 64 ? -8.947 35.244 -45.524 1.00 21.50 36 VAL B CA 1
ATOM 2279 C C . VAL B 1 64 ? -9.475 36.354 -44.661 1.00 24.19 36 VAL B C 1
ATOM 2280 O O . VAL B 1 64 ? -8.900 37.428 -44.624 1.00 24.76 36 VAL B O 1
ATOM 2284 N N . LEU B 1 65 ? -10.559 36.081 -43.949 1.00 22.12 37 LEU B N 1
ATOM 2285 C CA . LEU B 1 65 ? -11.068 36.958 -42.900 1.00 21.09 37 LEU B CA 1
ATOM 2286 C C . LEU B 1 65 ? -10.836 36.199 -41.633 1.00 20.12 37 LEU B C 1
ATOM 2287 O O . LEU B 1 65 ? -11.500 35.170 -41.395 1.00 23.21 37 LEU B O 1
ATOM 2292 N N . LEU B 1 66 ? -9.871 36.655 -40.842 1.00 20.98 38 LEU B N 1
ATOM 2293 C CA . LEU B 1 66 ? -9.486 36.037 -39.565 1.00 19.98 38 LEU B CA 1
ATOM 2294 C C . LEU B 1 66 ? -9.860 36.879 -38.373 1.00 20.83 38 LEU B C 1
ATOM 2295 O O . LEU B 1 66 ? -9.563 38.073 -38.302 1.00 21.81 38 LEU B O 1
ATOM 2300 N N . GLY B 1 67 ? -10.571 36.289 -37.434 1.00 19.86 39 GLY B N 1
ATOM 2301 C CA . GLY B 1 67 ? -10.817 36.999 -36.191 1.00 23.68 39 GLY B CA 1
ATOM 2302 C C . GLY B 1 67 ? -11.347 36.100 -35.132 1.00 25.56 39 GLY B C 1
ATOM 2303 O O . GLY B 1 67 ? -11.846 34.998 -35.445 1.00 28.19 39 GLY B O 1
ATOM 2304 N N . ARG B 1 68 ? -11.246 36.565 -33.888 1.00 26.89 40 ARG B N 1
ATOM 2305 C CA . ARG B 1 68 ? -11.800 35.838 -32.748 1.00 26.13 40 ARG B CA 1
ATOM 2306 C C . ARG B 1 68 ? -13.293 35.551 -32.936 1.00 27.31 40 ARG B C 1
ATOM 2307 O O . ARG B 1 68 ? -13.979 36.208 -33.734 1.00 26.72 40 ARG B O 1
ATOM 2315 N N . ASN B 1 69 ? -13.796 34.581 -32.179 1.00 25.29 41 ASN B N 1
ATOM 2316 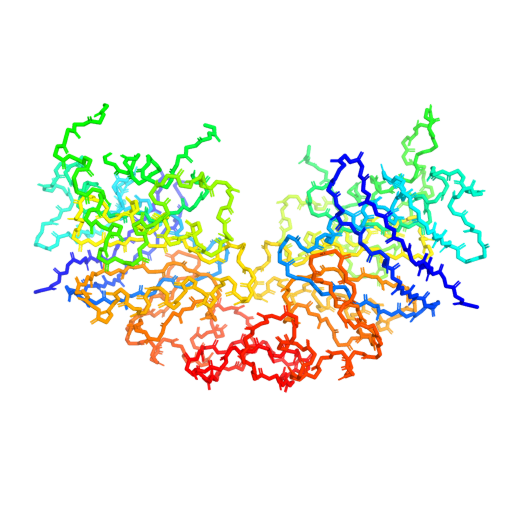C CA . ASN B 1 69 ? -15.231 34.419 -31.954 1.00 25.53 41 ASN B CA 1
ATOM 2317 C C . ASN B 1 69 ? -15.733 35.752 -31.424 1.00 27.27 41 ASN B C 1
ATOM 2318 O O . ASN B 1 69 ? -15.087 36.366 -30.557 1.00 27.32 41 ASN B O 1
ATOM 2323 N N . GLY B 1 70 ? -16.799 36.237 -32.045 1.00 27.44 42 GLY B N 1
ATOM 2324 C CA . GLY B 1 70 ? -17.434 37.490 -31.671 1.00 26.70 42 GLY B CA 1
ATOM 2325 C C . GLY B 1 70 ? -16.854 38.734 -32.292 1.00 26.60 42 GLY B C 1
ATOM 2326 O O . GLY B 1 70 ? -17.276 39.846 -31.954 1.00 27.22 42 GLY B O 1
ATOM 2327 N N . ALA B 1 71 ? -15.903 38.590 -33.214 1.00 23.41 43 ALA B N 1
ATOM 2328 C CA . ALA B 1 71 ? -15.304 39.743 -33.886 1.00 23.05 43 ALA B CA 1
ATOM 2329 C C . ALA B 1 71 ? -16.158 40.534 -34.893 1.00 23.55 43 ALA B C 1
ATOM 2330 O O . ALA B 1 71 ? -15.738 41.600 -35.352 1.00 23.18 43 ALA B O 1
ATOM 2332 N N . GLY B 1 72 ? -17.324 40.006 -35.229 1.00 24.75 44 GLY B N 1
ATOM 2333 C CA . GLY B 1 72 ? -18.165 40.573 -36.282 1.00 27.92 44 GLY B CA 1
ATOM 2334 C C . GLY B 1 72 ? -18.091 39.934 -37.666 1.00 22.50 44 GLY B C 1
ATOM 2335 O O . GLY B 1 72 ? -18.673 40.459 -38.613 1.00 22.93 44 GLY B O 1
ATOM 2336 N N . LYS B 1 73 ? -17.452 38.775 -37.779 1.00 22.83 45 LYS B N 1
ATOM 2337 C CA . LYS B 1 73 ? -17.275 38.131 -39.074 1.00 21.84 45 LYS B CA 1
ATOM 2338 C C . LYS B 1 73 ? -18.621 37.749 -39.696 1.00 26.16 45 LYS B C 1
ATOM 2339 O O . LYS B 1 73 ? -18.841 38.050 -40.866 1.00 25.24 45 LYS B O 1
ATOM 2345 N N . SER B 1 74 ? -19.524 37.148 -38.922 1.00 25.66 46 SER B N 1
ATOM 2346 C CA A SER B 1 74 ? -20.826 36.739 -39.472 0.50 28.15 46 SER B CA 1
ATOM 2347 C CA B SER B 1 74 ? -20.828 36.746 -39.462 0.50 28.07 46 SER B CA 1
ATOM 2348 C C . SER B 1 74 ? -21.601 37.981 -39.935 1.00 25.78 46 SER B C 1
ATOM 2349 O O . SER B 1 74 ? -22.218 37.959 -40.989 1.00 25.32 46 SER B O 1
ATOM 2354 N N . THR B 1 75 ? -21.510 39.087 -39.206 1.00 23.09 47 THR B N 1
ATOM 2355 C CA . THR B 1 75 ? -22.183 40.321 -39.638 1.00 25.07 47 THR B CA 1
ATOM 2356 C C . THR B 1 75 ? -21.650 40.841 -40.953 1.00 26.93 47 THR B C 1
ATOM 2357 O O . THR B 1 75 ? -22.407 41.214 -41.868 1.00 22.71 47 THR B O 1
ATOM 2361 N N . LEU B 1 76 ? -20.330 40.798 -41.099 1.00 24.06 48 LEU B N 1
ATOM 2362 C CA . LEU B 1 76 ? -19.715 41.251 -42.305 1.00 23.17 48 LEU B CA 1
ATOM 2363 C C . LEU B 1 76 ? -20.100 40.412 -43.503 1.00 23.21 48 LEU B C 1
ATOM 2364 O O . LEU B 1 76 ? -20.344 40.957 -44.582 1.00 24.84 48 LEU B O 1
ATOM 2369 N N . VAL B 1 77 ? -20.215 39.096 -43.303 1.00 24.21 49 VAL B N 1
ATOM 2370 C CA . VAL B 1 77 ? -20.668 38.212 -44.345 1.00 22.43 49 VAL B CA 1
ATOM 2371 C C . VAL B 1 77 ? -22.106 38.549 -44.714 1.00 26.74 49 VAL B C 1
ATOM 2372 O O . VAL B 1 77 ? -22.444 38.600 -45.891 1.00 24.30 49 VAL B O 1
ATOM 2376 N N . ASN B 1 78 ? -22.942 38.771 -43.701 1.00 24.67 50 ASN B N 1
ATOM 2377 C CA . ASN B 1 78 ? -24.334 39.201 -43.984 1.00 27.89 50 ASN B CA 1
ATOM 2378 C C . ASN B 1 78 ? -24.417 40.449 -44.818 1.00 27.04 50 ASN B C 1
ATOM 2379 O O . ASN B 1 78 ? -25.268 40.561 -45.688 1.00 26.17 50 ASN B O 1
ATOM 2384 N N . LEU B 1 79 ? -23.542 41.406 -44.557 1.00 25.47 51 LEU B N 1
ATOM 2385 C CA . LEU B 1 79 ? -23.542 42.625 -45.296 1.00 23.99 51 LEU B CA 1
ATOM 2386 C C . LEU B 1 79 ? -23.060 42.388 -46.753 1.00 23.44 51 LEU B C 1
ATOM 2387 O O . LEU B 1 79 ? -23.656 42.884 -47.710 1.00 25.36 51 LEU B O 1
ATOM 2392 N N . ILE B 1 80 ? -21.966 41.658 -46.913 1.00 22.43 52 ILE B N 1
ATOM 2393 C CA . ILE B 1 80 ? -21.462 41.319 -48.251 1.00 22.05 52 ILE B CA 1
ATOM 2394 C C . ILE B 1 80 ? -22.528 40.579 -49.074 1.00 25.14 52 ILE B C 1
ATOM 2395 O O . ILE B 1 80 ? -22.623 40.763 -50.287 1.00 24.98 52 ILE B O 1
ATOM 2400 N N . TYR B 1 81 ? -23.371 39.783 -48.410 1.00 24.02 53 TYR B N 1
ATOM 2401 C CA . TYR B 1 81 ? -24.356 38.999 -49.097 1.00 25.71 53 TYR B CA 1
ATOM 2402 C C . TYR B 1 81 ? -25.684 39.763 -49.214 1.00 28.84 53 TYR B C 1
ATOM 2403 O O . TYR B 1 81 ? -26.705 39.207 -49.628 1.00 31.14 53 TYR B O 1
ATOM 2412 N N . GLY B 1 82 ? -25.708 41.010 -48.786 1.00 29.61 54 GLY B N 1
ATOM 2413 C CA . GLY B 1 82 ? -26.882 41.864 -49.045 1.00 30.53 54 GLY B CA 1
ATOM 2414 C C . GLY B 1 82 ? -28.062 41.643 -48.143 1.00 33.42 54 GLY B C 1
ATOM 2415 O O . GLY B 1 82 ? -29.178 42.052 -48.479 1.00 35.32 54 GLY B O 1
ATOM 2416 N N . MET B 1 83 ? -27.836 41.000 -46.999 1.00 27.98 55 MET B N 1
ATOM 2417 C CA . MET B 1 83 ? -28.905 40.762 -46.027 1.00 31.76 55 MET B CA 1
ATOM 2418 C C . MET B 1 83 ? -29.081 41.943 -45.085 1.00 29.88 55 MET B C 1
ATOM 2419 O O . MET B 1 83 ? -30.147 42.094 -44.459 1.00 32.20 55 MET B O 1
ATOM 2424 N N . ILE B 1 84 ? -28.053 42.792 -44.960 1.00 27.54 56 ILE B N 1
ATOM 2425 C CA . ILE B 1 84 ? -28.135 44.012 -44.170 1.00 28.04 56 ILE B CA 1
ATOM 2426 C C . ILE B 1 84 ? -27.462 45.121 -44.921 1.00 27.53 56 ILE B C 1
ATOM 2427 O O . ILE B 1 84 ? -26.522 44.874 -45.690 1.00 31.27 56 ILE B O 1
ATOM 2432 N N . TRP B 1 85 ? -27.966 46.327 -44.768 1.00 25.92 57 TRP B N 1
ATOM 2433 C CA . TRP B 1 85 ? -27.353 47.503 -45.408 1.00 27.44 57 TRP B CA 1
ATOM 2434 C C . TRP B 1 85 ? -26.338 48.150 -44.491 1.00 28.25 57 TRP B C 1
ATOM 2435 O O . TRP B 1 85 ? -26.616 48.377 -43.326 1.00 30.93 57 TRP B O 1
ATOM 2446 N N . ALA B 1 86 ? -25.189 48.527 -45.044 1.00 27.67 58 ALA B N 1
ATOM 2447 C CA . ALA B 1 86 ? -24.254 49.372 -44.321 1.00 29.30 58 ALA B CA 1
ATOM 2448 C C . ALA B 1 86 ? -24.932 50.672 -43.893 1.00 33.04 58 ALA B C 1
ATOM 2449 O O . ALA B 1 86 ? -25.778 51.188 -44.629 1.00 31.53 58 ALA B O 1
ATOM 2451 N N . THR B 1 87 ? -24.524 51.198 -42.746 1.00 29.68 59 THR B N 1
ATOM 2452 C CA . THR B 1 87 ? -25.005 52.502 -42.263 1.00 35.33 59 THR B CA 1
ATOM 2453 C C . THR B 1 87 ? -24.112 53.622 -42.757 1.00 37.73 59 THR B C 1
ATOM 2454 O O . THR B 1 87 ? -24.497 54.773 -42.741 1.00 36.17 59 THR B O 1
ATOM 2458 N N . SER B 1 88 ? -22.914 53.298 -43.223 1.00 33.06 60 SER B N 1
ATOM 2459 C CA . SER B 1 88 ? -22.102 54.238 -43.988 1.00 33.90 60 SER B CA 1
ATOM 2460 C C . SER B 1 88 ? -20.988 53.489 -44.722 1.00 36.79 60 SER B C 1
ATOM 2461 O O . SER B 1 88 ? -20.749 52.315 -44.424 1.00 30.77 60 SER B O 1
ATOM 2464 N N . GLY B 1 89 ? -20.327 54.179 -45.651 1.00 32.78 61 GLY B N 1
ATOM 2465 C CA . GLY B 1 89 ? -19.303 53.616 -46.517 1.00 32.92 61 GLY B CA 1
ATOM 2466 C C . GLY B 1 89 ? -19.870 53.107 -47.827 1.00 34.54 61 GLY B C 1
ATOM 2467 O O . GLY B 1 89 ? -21.063 53.227 -48.106 1.00 33.81 61 GLY B O 1
ATOM 2468 N N . THR B 1 90 ? -19.013 52.512 -48.645 1.00 31.39 62 THR B N 1
ATOM 2469 C CA . THR B 1 90 ? -19.389 52.095 -49.960 1.00 32.49 62 THR B CA 1
ATOM 2470 C C . THR B 1 90 ? -18.890 50.691 -50.140 1.00 31.26 62 THR B C 1
ATOM 2471 O O . THR B 1 90 ? -17.736 50.396 -49.784 1.00 28.95 62 THR B O 1
ATOM 2475 N N . ILE B 1 91 ? -19.775 49.840 -50.646 1.00 28.89 63 ILE B N 1
ATOM 2476 C CA . ILE B 1 91 ? -19.410 48.474 -51.027 1.00 30.04 63 ILE B CA 1
ATOM 2477 C C . ILE B 1 91 ? -19.747 48.254 -52.509 1.00 30.98 63 ILE B C 1
ATOM 2478 O O . ILE B 1 91 ? -20.813 48.650 -52.982 1.00 29.84 63 ILE B O 1
ATOM 2483 N N . ARG B 1 92 ? -18.832 47.627 -53.248 1.00 27.19 64 ARG B N 1
ATOM 2484 C CA . ARG B 1 92 ? -18.964 47.425 -54.663 1.00 28.72 64 ARG B CA 1
ATOM 2485 C C . ARG B 1 92 ? -18.664 46.004 -55.085 1.00 30.25 64 ARG B C 1
ATOM 2486 O O . ARG B 1 92 ? -17.683 45.407 -54.613 1.00 27.74 64 ARG B O 1
ATOM 2494 N N . LEU B 1 93 ? -19.457 45.489 -56.007 1.00 26.19 65 LEU B N 1
ATOM 2495 C CA . LEU B 1 93 ? -19.153 44.261 -56.734 1.00 28.49 65 LEU B CA 1
ATOM 2496 C C . LEU B 1 93 ? -18.800 44.647 -58.177 1.00 31.98 65 LEU B C 1
ATOM 2497 O O . LEU B 1 93 ? -19.632 45.194 -58.930 1.00 31.70 65 LEU B O 1
ATOM 2502 N N . PHE B 1 94 ? -17.575 44.342 -58.567 1.00 28.82 66 PHE B N 1
ATOM 2503 C CA . PHE B 1 94 ? -16.959 44.927 -59.774 1.00 33.51 66 PHE B CA 1
ATOM 2504 C C . PHE B 1 94 ? -17.120 46.456 -59.708 1.00 32.29 66 PHE B C 1
ATOM 2505 O O . PHE B 1 94 ? -16.692 47.096 -58.744 1.00 34.51 66 PHE B O 1
ATOM 2513 N N . GLN B 1 95 ? -17.704 47.055 -60.717 1.00 36.85 67 GLN B N 1
ATOM 2514 C CA . GLN B 1 95 ? -17.760 48.510 -60.719 1.00 46.66 67 GLN B CA 1
ATOM 2515 C C . GLN B 1 95 ? -18.984 49.064 -59.992 1.00 44.40 67 GLN B C 1
ATOM 2516 O O . GLN B 1 95 ? -19.075 50.273 -59.765 1.00 49.33 67 GLN B O 1
ATOM 2522 N N . GLU B 1 96 ? -19.899 48.186 -59.598 1.00 37.30 68 GLU B N 1
ATOM 2523 C CA . GLU B 1 96 ? -21.217 48.618 -59.183 1.00 34.48 68 GLU B CA 1
ATOM 2524 C C . GLU B 1 96 ? -21.328 48.687 -57.664 1.00 34.93 68 GLU B C 1
ATOM 2525 O O . GLU B 1 96 ? -21.051 47.700 -56.978 1.00 30.70 68 GLU B O 1
ATOM 2531 N N . THR B 1 97 ? -21.780 49.818 -57.128 1.00 29.82 69 THR B N 1
ATOM 2532 C CA . THR B 1 97 ? -22.208 49.886 -55.739 1.00 32.54 69 THR B CA 1
ATOM 2533 C C . THR B 1 97 ? -23.390 48.959 -55.551 1.00 30.85 69 THR B C 1
ATOM 2534 O O . THR B 1 97 ? -24.139 48.633 -56.508 1.00 29.95 69 THR B O 1
ATOM 2538 N N . TYR B 1 98 ? -23.572 48.517 -54.311 1.00 28.45 70 TYR B N 1
ATOM 2539 C CA . TYR B 1 98 ? -24.691 47.585 -54.041 1.00 29.59 70 TYR B CA 1
ATOM 2540 C C . TYR B 1 98 ? -26.076 48.241 -54.306 1.00 28.61 70 TYR B C 1
ATOM 2541 O O . TYR B 1 98 ? -27.041 47.547 -54.706 1.00 34.43 70 TYR B O 1
ATOM 2550 N N . GLY B 1 99 ? -26.134 49.546 -54.115 1.00 31.88 71 GLY B N 1
ATOM 2551 C CA . GLY B 1 99 ? -27.305 50.344 -54.523 1.00 38.94 71 GLY B CA 1
ATOM 2552 C C . GLY B 1 99 ? -27.739 50.153 -55.981 1.00 42.70 71 GLY B C 1
ATOM 2553 O O . GLY B 1 99 ? -28.932 50.313 -56.316 1.00 36.77 71 GLY B O 1
ATOM 2554 N N . GLU B 1 100 ? -26.794 49.781 -56.849 1.00 32.80 72 GLU B N 1
ATOM 2555 C CA . GLU B 1 100 ? -27.060 49.636 -58.290 1.00 32.98 72 GLU B CA 1
ATOM 2556 C C . GLU B 1 100 ? -27.504 48.281 -58.734 1.00 35.52 72 GLU B C 1
ATOM 2557 O O . GLU B 1 100 ? -27.847 48.111 -59.882 1.00 33.23 72 GLU B O 1
ATOM 2563 N N . ILE B 1 101 ? -27.523 47.309 -57.829 1.00 34.70 73 ILE B N 1
ATOM 2564 C CA . ILE B 1 101 ? -27.757 45.921 -58.184 1.00 36.93 73 ILE B CA 1
ATOM 2565 C C . ILE B 1 101 ? -28.948 45.421 -57.405 1.00 33.47 73 ILE B C 1
ATOM 2566 O O . ILE B 1 101 ? -28.979 45.554 -56.200 1.00 35.79 73 ILE B O 1
ATOM 2571 N N . ALA B 1 102 ? -29.893 44.801 -58.089 1.00 32.14 74 ALA B N 1
ATOM 2572 C CA . ALA B 1 102 ? -30.991 44.138 -57.408 1.00 36.13 74 ALA B CA 1
ATOM 2573 C C . ALA B 1 102 ? -30.402 43.076 -56.515 1.00 38.22 74 ALA B C 1
ATOM 2574 O O . ALA B 1 102 ? -29.633 42.236 -56.979 1.00 34.43 74 ALA B O 1
ATOM 2576 N N . ILE B 1 103 ? -30.773 43.102 -55.251 1.00 34.80 75 ILE B N 1
ATOM 2577 C CA . ILE B 1 103 ? -30.184 42.185 -54.300 1.00 39.50 75 ILE B CA 1
ATOM 2578 C C . ILE B 1 103 ? -30.365 40.725 -54.725 1.00 39.40 75 ILE B C 1
ATOM 2579 O O . ILE B 1 103 ? -29.439 39.915 -54.539 1.00 35.92 75 ILE B O 1
ATOM 2584 N N . GLN B 1 104 ? -31.492 40.348 -55.345 1.00 37.32 76 GLN B N 1
ATOM 2585 C CA . GLN B 1 104 ? -31.628 38.939 -55.762 1.00 44.56 76 GLN B CA 1
ATOM 2586 C C . GLN B 1 104 ? -30.590 38.540 -56.837 1.00 40.72 76 GLN B C 1
ATOM 2587 O O . GLN B 1 104 ? -30.125 37.387 -56.881 1.00 46.10 76 GLN B O 1
ATOM 2593 N N . ASP B 1 105 ? -30.188 39.502 -57.655 1.00 34.75 77 ASP B N 1
ATOM 2594 C CA . ASP B 1 105 ? -29.165 39.287 -58.677 1.00 41.91 77 ASP B CA 1
ATOM 2595 C C . ASP B 1 105 ? -27.784 39.173 -58.003 1.00 52.25 77 ASP B C 1
ATOM 2596 O O . ASP B 1 105 ? -27.005 38.259 -58.298 1.00 44.89 77 ASP B O 1
ATOM 2601 N N . LEU B 1 106 ? -27.478 40.105 -57.097 1.00 44.77 78 LEU B N 1
ATOM 2602 C CA . LEU B 1 106 ? -26.246 40.003 -56.292 1.00 45.45 78 LEU B CA 1
ATOM 2603 C C . LEU B 1 106 ? -26.115 38.621 -55.634 1.00 43.42 78 LEU B C 1
ATOM 2604 O O . LEU B 1 10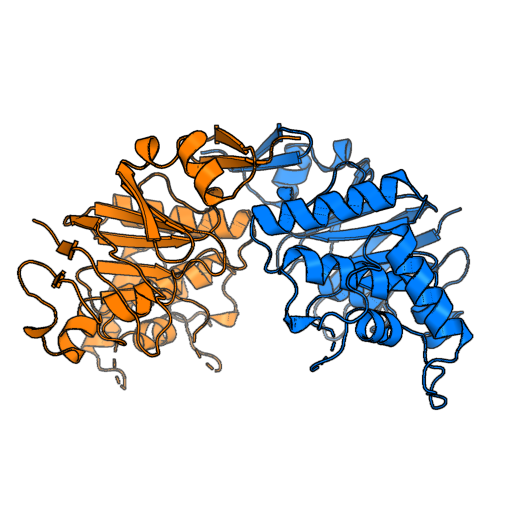6 ? -25.061 37.996 -55.695 1.00 44.66 78 LEU B O 1
ATOM 2609 N N . ARG B 1 107 ? -27.175 38.139 -55.007 1.00 42.91 79 ARG B N 1
ATOM 2610 C CA . ARG B 1 107 ? -27.088 36.875 -54.266 1.00 47.32 79 ARG B CA 1
ATOM 2611 C C . ARG B 1 107 ? -26.860 35.663 -55.136 1.00 51.27 79 ARG B C 1
ATOM 2612 O O . ARG B 1 107 ? -26.314 34.674 -54.675 1.00 58.90 79 ARG B O 1
ATOM 2620 N N . LYS B 1 108 ? -27.275 35.732 -56.391 1.00 48.97 80 LYS B N 1
ATOM 2621 C CA . LYS B 1 108 ? -27.007 34.657 -57.327 1.00 48.24 80 LYS B CA 1
ATOM 2622 C C . LYS B 1 108 ? -25.550 34.643 -57.743 1.00 41.62 80 LYS B C 1
ATOM 2623 O O . LYS B 1 108 ? -25.020 33.598 -58.098 1.00 43.33 80 LYS B O 1
ATOM 2629 N N . ARG B 1 109 ? -24.913 35.809 -57.724 1.00 33.78 81 ARG B N 1
ATOM 2630 C CA . ARG B 1 109 ? -23.553 35.935 -58.148 1.00 34.43 81 ARG B CA 1
ATOM 2631 C C . ARG B 1 109 ? -22.523 35.685 -57.011 1.00 31.14 81 ARG B C 1
ATOM 2632 O O . ARG B 1 109 ? -21.332 35.782 -57.272 1.00 26.23 81 ARG B O 1
ATOM 2640 N N . ILE B 1 110 ? -23.015 35.386 -55.814 1.00 32.42 82 ILE B N 1
ATOM 2641 C CA . ILE B 1 110 ? -22.175 35.071 -54.644 1.00 30.54 82 ILE B CA 1
ATOM 2642 C C . ILE B 1 110 ? -22.587 33.710 -54.059 1.00 33.29 82 ILE B C 1
ATOM 2643 O O . ILE B 1 110 ? -23.723 33.522 -53.607 1.00 35.60 82 ILE B O 1
ATOM 2648 N N . GLY B 1 111 ? -21.637 32.794 -54.029 1.00 27.48 83 GLY B N 1
ATOM 2649 C CA . GLY B 1 111 ? -21.845 31.448 -53.542 1.00 30.94 83 GLY B CA 1
ATOM 2650 C C . GLY B 1 111 ? -21.510 31.440 -52.065 1.00 32.59 83 GLY B C 1
ATOM 2651 O O . GLY B 1 111 ? -20.566 32.138 -51.644 1.00 33.66 83 GLY B O 1
ATOM 2652 N N . ILE B 1 112 ? -22.277 30.713 -51.260 1.00 27.02 84 ILE B N 1
ATOM 2653 C CA . ILE B 1 112 ? -21.904 30.598 -49.835 1.00 31.55 84 ILE B CA 1
ATOM 2654 C C . ILE B 1 112 ? -21.782 29.152 -49.410 1.00 36.70 84 ILE B C 1
ATOM 2655 O O . ILE B 1 112 ? -22.707 28.375 -49.629 1.00 32.79 84 ILE B O 1
ATOM 2660 N N . LEU B 1 113 ? -20.638 28.772 -48.824 1.00 27.85 85 LEU B N 1
ATOM 2661 C CA . LEU B 1 113 ? -20.487 27.468 -48.216 1.00 29.45 85 LEU B CA 1
ATOM 2662 C C . LEU B 1 113 ? -20.605 27.707 -46.702 1.00 30.69 85 LEU B C 1
ATOM 2663 O O . LEU B 1 113 ? -19.751 28.355 -46.064 1.00 30.87 85 LEU B O 1
ATOM 2668 N N . ASP B 1 114 ? -21.694 27.272 -46.112 1.00 37.03 86 ASP B N 1
ATOM 2669 C CA . ASP B 1 114 ? -21.752 27.225 -44.643 1.00 45.92 86 ASP B CA 1
ATOM 2670 C C . ASP B 1 114 ? -22.658 26.090 -44.179 1.00 53.48 86 ASP B C 1
ATOM 2671 O O . ASP B 1 114 ? -23.883 26.133 -44.319 1.00 68.37 86 ASP B O 1
ATOM 2676 N N . SER B 1 115 ? -22.005 25.070 -43.647 1.00 54.90 87 SER B N 1
ATOM 2677 C CA . SER B 1 115 ? -22.611 23.763 -43.346 1.00 66.47 87 SER B CA 1
ATOM 2678 C C . SER B 1 115 ? -23.794 23.777 -42.380 1.00 72.94 87 SER B C 1
ATOM 2679 O O . SER B 1 115 ? -24.677 22.908 -42.481 1.00 74.55 87 SER B O 1
ATOM 2682 N N . SER B 1 116 ? -23.806 24.745 -41.457 1.00 74.17 88 SER B N 1
ATOM 2683 C CA . SER B 1 116 ? -24.861 24.856 -40.435 1.00 79.81 88 SER B CA 1
ATOM 2684 C C . SER B 1 116 ? -26.274 24.728 -41.031 1.00 84.14 88 SER B C 1
ATOM 2685 O O . SER B 1 116 ? -27.220 24.339 -40.337 1.00 80.97 88 SER B O 1
ATOM 2688 N N . GLN B 1 117 ? -26.396 25.047 -42.318 1.00 91.34 89 GLN B N 1
ATOM 2689 C CA . GLN B 1 117 ? -27.525 24.609 -43.133 1.00 89.19 89 GLN B CA 1
ATOM 2690 C C . GLN B 1 117 ? -27.161 23.234 -43.692 1.00 85.98 89 GLN B C 1
ATOM 2691 O O . GLN B 1 117 ? -28.010 22.367 -43.883 1.00 90.50 89 GLN B O 1
ATOM 2697 N N . ARG B 1 124 ? -34.553 15.280 -45.452 1.00 91.43 96 ARG B N 1
ATOM 2698 C CA . ARG B 1 124 ? -34.078 14.395 -44.395 1.00 89.77 96 ARG B CA 1
ATOM 2699 C C . ARG B 1 124 ? -32.951 13.486 -44.874 1.00 91.21 96 ARG B C 1
ATOM 2700 O O . ARG B 1 124 ? -31.958 13.296 -44.167 1.00 87.71 96 ARG B O 1
ATOM 2702 N N . LYS B 1 125 ? -33.102 12.950 -46.086 1.00 92.48 97 LYS B N 1
ATOM 2703 C CA . LYS B 1 125 ? -32.257 11.855 -46.569 1.00 89.48 97 LYS B CA 1
ATOM 2704 C C . LYS B 1 125 ? -31.890 11.984 -48.061 1.00 86.30 97 LYS B C 1
ATOM 2705 O O . LYS B 1 125 ? -32.190 11.090 -48.857 1.00 85.71 97 LYS B O 1
ATOM 2711 N N . LEU B 1 126 ? -31.217 13.075 -48.435 1.00 80.07 98 LEU B N 1
ATOM 2712 C CA . LEU B 1 126 ? -30.951 13.375 -49.859 1.00 67.50 98 LEU B CA 1
ATOM 2713 C C . LEU B 1 126 ? -29.659 12.738 -50.343 1.00 59.60 98 LEU B C 1
ATOM 2714 O O . LEU B 1 126 ? -28.766 12.434 -49.546 1.00 60.09 98 LEU B O 1
ATOM 2719 N N . THR B 1 127 ? -29.555 12.533 -51.654 1.00 62.98 99 THR B N 1
ATOM 2720 C CA . THR B 1 127 ? -28.318 12.012 -52.262 1.00 64.17 99 THR B CA 1
ATOM 2721 C C . THR B 1 127 ? -27.303 13.136 -52.462 1.00 57.13 99 THR B C 1
ATOM 2722 O O . THR B 1 127 ? -27.606 14.324 -52.247 1.00 53.94 99 THR B O 1
ATOM 2726 N N . VAL B 1 128 ? -26.112 12.743 -52.891 1.00 54.78 100 VAL B N 1
ATOM 2727 C CA . VAL B 1 128 ? -25.074 13.685 -53.303 1.00 57.02 100 VAL B CA 1
ATOM 2728 C C . VAL B 1 128 ? -25.645 14.681 -54.332 1.00 56.90 100 VAL B C 1
ATOM 2729 O O . VAL B 1 128 ? -25.730 15.892 -54.058 1.00 47.72 100 VAL B O 1
ATOM 2733 N N . LYS B 1 129 ? -26.073 14.164 -55.483 1.00 62.37 101 LYS B N 1
ATOM 2734 C CA . LYS B 1 129 ? -26.727 14.967 -56.547 1.00 62.75 101 LYS B CA 1
ATOM 2735 C C . LYS B 1 129 ? -27.823 15.945 -56.041 1.00 59.78 101 LYS B C 1
ATOM 2736 O O . LYS B 1 129 ? -27.807 17.147 -56.362 1.00 49.88 101 LYS B O 1
ATOM 2742 N N . ASP B 1 130 ? -28.760 15.448 -55.241 1.00 54.49 102 ASP B N 1
ATOM 2743 C CA . ASP B 1 130 ? -29.896 16.283 -54.825 1.00 59.77 102 ASP B CA 1
ATOM 2744 C C . ASP B 1 130 ? -29.470 17.409 -53.883 1.00 57.91 102 ASP B C 1
ATOM 2745 O O . ASP B 1 130 ? -30.017 18.528 -53.936 1.00 49.16 102 ASP B O 1
ATOM 2750 N N . THR B 1 131 ? -28.504 17.107 -53.013 1.00 50.13 103 THR B N 1
ATOM 2751 C CA . THR B 1 131 ? -27.957 18.121 -52.094 1.00 55.00 103 THR B CA 1
ATOM 2752 C C . THR B 1 131 ? -27.394 19.298 -52.905 1.00 39.40 103 THR B C 1
ATOM 2753 O O . THR B 1 131 ? -27.627 20.452 -52.575 1.00 46.57 103 THR B O 1
ATOM 2757 N N . ILE B 1 132 ? -26.668 18.977 -53.968 1.00 36.17 104 ILE B N 1
ATOM 2758 C CA . ILE B 1 132 ? -26.049 19.999 -54.807 1.00 39.79 104 ILE B CA 1
ATOM 2759 C C . ILE B 1 132 ? -27.142 20.844 -55.490 1.00 45.05 104 ILE B C 1
ATOM 2760 O O . ILE B 1 132 ? -27.118 22.085 -55.479 1.00 46.90 104 ILE B O 1
ATOM 2765 N N . LEU B 1 133 ? -28.133 20.148 -56.033 1.00 53.80 105 LEU B N 1
ATOM 2766 C CA . LEU B 1 133 ? -29.288 20.789 -56.650 1.00 50.72 105 LEU B CA 1
ATOM 2767 C C . LEU B 1 133 ? -30.003 21.764 -55.710 1.00 48.36 105 LEU B C 1
ATOM 2768 O O . LEU B 1 133 ? -30.577 22.745 -56.177 1.00 45.86 105 LEU B O 1
ATOM 2773 N N . THR B 1 134 ? -29.941 21.550 -54.397 1.00 44.40 106 THR B N 1
ATOM 2774 C CA . THR B 1 134 ? -30.589 22.495 -53.476 1.00 45.41 106 THR B CA 1
ATOM 2775 C C . THR B 1 134 ? -29.952 23.883 -53.523 1.00 51.92 106 THR B C 1
ATOM 2776 O O . THR B 1 134 ? -30.563 24.848 -53.084 1.00 54.38 106 THR B O 1
ATOM 2780 N N . GLY B 1 135 ? -28.717 23.968 -54.023 1.00 50.06 107 GLY B N 1
ATOM 2781 C CA . GLY B 1 135 ? -28.002 25.236 -54.113 1.00 55.90 107 GLY B CA 1
ATOM 2782 C C . GLY B 1 135 ? -28.472 26.188 -55.205 1.00 55.06 107 GLY B C 1
ATOM 2783 O O . GLY B 1 135 ? -28.020 27.330 -55.260 1.00 47.20 107 GLY B O 1
ATOM 2784 N N . LEU B 1 136 ? -29.367 25.735 -56.075 1.00 53.66 108 LEU B N 1
ATOM 2785 C CA . LEU B 1 136 ? -29.855 26.584 -57.186 1.00 61.81 108 LEU B CA 1
ATOM 2786 C C . LEU B 1 136 ? -30.716 27.808 -56.769 1.00 57.48 108 LEU B C 1
ATOM 2787 O O . LEU B 1 136 ? -31.318 27.833 -55.687 1.00 49.40 108 LEU B O 1
ATOM 2792 N N . ASP B 1 145 ? -38.255 22.771 -58.668 1.00 78.87 117 ASP B N 1
ATOM 2793 C CA . ASP B 1 145 ? -37.974 21.358 -58.930 1.00 88.68 117 ASP B CA 1
ATOM 2794 C C . ASP B 1 145 ? -36.934 21.132 -60.038 1.00 93.18 117 ASP B C 1
ATOM 2795 O O . ASP B 1 145 ? -36.523 22.094 -60.693 1.00 91.05 117 ASP B O 1
ATOM 2800 N N . PRO B 1 146 ? -36.497 19.860 -60.244 1.00 100.00 118 PRO B N 1
ATOM 2801 C CA . PRO B 1 146 ? -35.265 19.668 -61.010 1.00 94.23 118 PRO B CA 1
ATOM 2802 C C . PRO B 1 146 ? -35.474 19.707 -62.517 1.00 80.75 118 PRO B C 1
ATOM 2803 O O . PRO B 1 146 ? -35.984 18.743 -63.099 1.00 85.36 118 PRO B O 1
ATOM 2807 N N . SER B 1 147 ? -35.072 20.812 -63.141 1.00 73.86 119 SER B N 1
ATOM 2808 C CA . SER B 1 147 ? -35.067 20.894 -64.597 1.00 66.44 119 SER B CA 1
ATOM 2809 C C . SER B 1 147 ? -33.970 19.968 -65.080 1.00 56.21 119 SER B C 1
ATOM 2810 O O . SER B 1 147 ? -32.992 19.772 -64.356 1.00 51.62 119 SER B O 1
ATOM 2813 N N . PRO B 1 148 ? -34.115 19.405 -66.300 1.00 49.59 120 PRO B N 1
ATOM 2814 C CA . PRO B 1 148 ? -33.071 18.611 -66.957 1.00 49.82 120 PRO B CA 1
ATOM 2815 C C . PRO B 1 148 ? -31.729 19.317 -67.127 1.00 54.79 120 PRO B C 1
ATOM 2816 O O . PRO B 1 148 ? -30.679 18.725 -66.886 1.00 52.14 120 PRO B O 1
ATOM 2820 N N . GLU B 1 149 ? -31.756 20.558 -67.587 1.00 48.90 121 GLU B N 1
ATOM 2821 C CA . GLU B 1 149 ? -30.515 21.280 -67.782 1.00 55.46 121 GLU B CA 1
ATOM 2822 C C . GLU B 1 149 ? -29.725 21.340 -66.457 1.00 49.68 121 GLU B C 1
ATOM 2823 O O . GLU B 1 149 ? -28.517 21.200 -66.448 1.00 50.54 121 GLU B O 1
ATOM 2829 N N . GLU B 1 150 ? -30.442 21.592 -65.370 1.00 50.74 122 GLU B N 1
ATOM 2830 C CA . GLU B 1 150 ? -29.872 21.650 -64.022 1.00 58.07 122 GLU B CA 1
ATOM 2831 C C . GLU B 1 150 ? -29.241 20.302 -63.616 1.00 61.06 122 GLU B C 1
ATOM 2832 O O . GLU B 1 150 ? -28.116 20.266 -63.112 1.00 58.52 122 GLU B O 1
ATOM 2838 N N . GLU B 1 151 ? -29.953 19.202 -63.864 1.00 61.71 123 GLU B N 1
ATOM 2839 C CA . GLU B 1 151 ? -29.429 17.843 -63.615 1.00 64.55 123 GLU B CA 1
ATOM 2840 C C . GLU B 1 151 ? -28.121 17.559 -64.361 1.00 62.98 123 GLU B C 1
ATOM 2841 O O . GLU B 1 151 ? -27.162 17.030 -63.779 1.00 59.28 123 GLU B O 1
ATOM 2847 N N . THR B 1 152 ? -28.083 17.900 -65.648 1.00 52.36 124 THR B N 1
ATOM 2848 C CA . THR B 1 152 ? -26.868 17.734 -66.443 1.00 50.74 124 THR B CA 1
ATOM 2849 C C . THR B 1 152 ? -25.722 18.545 -65.831 1.00 48.13 124 THR B C 1
ATOM 2850 O O . THR B 1 152 ? -24.591 18.072 -65.771 1.00 46.86 124 THR B O 1
ATOM 2854 N N . LYS B 1 153 ? -26.019 19.778 -65.414 1.00 52.77 125 LYS B N 1
ATOM 2855 C CA . LYS B 1 153 ? -24.992 20.647 -64.819 1.00 58.88 125 LYS B CA 1
ATOM 2856 C C . LYS B 1 153 ? -24.395 20.049 -63.555 1.00 50.06 125 LYS B C 1
ATOM 2857 O O . LYS B 1 153 ? -23.187 20.018 -63.392 1.00 51.20 125 LYS B O 1
ATOM 2863 N N . THR B 1 154 ? -25.270 19.576 -62.675 1.00 56.47 126 THR B N 1
ATOM 2864 C CA . THR B 1 154 ? -24.870 18.900 -61.453 1.00 49.46 126 THR B CA 1
ATOM 2865 C C . THR B 1 154 ? -23.930 17.738 -61.725 1.00 52.09 126 THR B C 1
ATOM 2866 O O . THR B 1 154 ? -22.932 17.596 -61.045 1.00 51.78 126 THR B O 1
ATOM 2870 N N . LEU B 1 155 ? -24.244 16.914 -62.721 1.00 53.18 127 LEU B N 1
ATOM 2871 C CA . LEU B 1 155 ? -23.437 15.714 -63.018 1.00 50.82 127 LEU B CA 1
ATOM 2872 C C . LEU B 1 155 ? -22.081 16.076 -63.608 1.00 48.65 127 LEU B C 1
ATOM 2873 O O . LEU B 1 155 ? -21.088 15.363 -63.428 1.00 50.84 127 LEU B O 1
ATOM 2878 N N . GLN B 1 156 ? -22.038 17.176 -64.337 1.00 48.08 128 GLN B N 1
ATOM 2879 C CA . GLN B 1 156 ? -20.783 17.640 -64.893 1.00 54.60 128 GLN B CA 1
ATOM 2880 C C . GLN B 1 156 ? -19.862 18.151 -63.774 1.00 50.39 128 GLN B C 1
ATOM 2881 O O . GLN B 1 156 ? -18.640 17.989 -63.849 1.00 51.92 128 GLN B O 1
ATOM 2887 N N . ILE B 1 157 ? -20.450 18.802 -62.765 1.00 52.66 129 ILE B N 1
ATOM 2888 C CA . ILE B 1 157 ? -19.658 19.374 -61.654 1.00 53.48 129 ILE B CA 1
ATOM 2889 C C . ILE B 1 157 ? -19.071 18.230 -60.834 1.00 47.98 129 ILE B C 1
ATOM 2890 O O . ILE B 1 157 ? -17.920 18.299 -60.396 1.00 45.89 129 ILE B O 1
ATOM 2895 N N . LEU B 1 158 ? -19.874 17.186 -60.637 1.00 50.78 130 LEU B N 1
ATOM 2896 C CA . LEU B 1 158 ? -19.410 15.956 -59.996 1.00 47.96 130 LEU B CA 1
ATOM 2897 C C . LEU B 1 158 ? -18.310 15.296 -60.818 1.00 52.84 130 LEU B C 1
ATOM 2898 O O . LEU B 1 158 ? -17.319 14.823 -60.266 1.00 53.71 130 LEU B O 1
ATOM 2903 N N . LYS B 1 159 ? -18.470 15.277 -62.140 1.00 57.44 131 LYS B N 1
ATOM 2904 C CA . LYS B 1 159 ? -17.474 14.644 -63.007 1.00 55.79 131 LYS B CA 1
ATOM 2905 C C . LYS B 1 159 ? -16.150 15.398 -62.999 1.00 51.82 131 LYS B C 1
ATOM 2906 O O . LYS B 1 159 ? -15.086 14.793 -62.920 1.00 49.39 131 LYS B O 1
ATOM 2912 N N . ASP B 1 160 ? -16.218 16.722 -63.104 1.00 58.19 132 ASP B N 1
ATOM 2913 C CA . ASP B 1 160 ? -15.019 17.578 -63.061 1.00 56.11 132 ASP B CA 1
ATOM 2914 C C . ASP B 1 160 ? -14.179 17.419 -61.809 1.00 54.02 132 ASP B C 1
ATOM 2915 O O . ASP B 1 160 ? -13.000 17.775 -61.812 1.00 56.02 132 ASP B O 1
ATOM 2920 N N . SER B 1 161 ? -14.801 16.951 -60.728 1.00 53.86 133 SER B N 1
ATOM 2921 C CA . SER B 1 161 ? -14.116 16.777 -59.449 1.00 57.48 133 SER B CA 1
ATOM 2922 C C . SER B 1 161 ? -13.978 15.311 -59.042 1.00 57.93 133 SER B C 1
ATOM 2923 O O . SER B 1 161 ? -13.788 15.018 -57.860 1.00 54.37 133 SER B O 1
ATOM 2926 N N . ASP B 1 162 ? -14.038 14.396 -60.017 1.00 59.64 134 ASP B N 1
ATOM 2927 C CA . ASP B 1 162 ? -13.766 12.962 -59.772 1.00 56.08 134 ASP B CA 1
ATOM 2928 C C . ASP B 1 162 ? -14.649 12.375 -58.682 1.00 53.28 134 ASP B C 1
ATOM 2929 O O . ASP B 1 162 ? -14.157 11.663 -57.799 1.00 54.52 134 ASP B O 1
ATOM 2934 N N . LEU B 1 163 ? -15.939 12.697 -58.709 1.00 51.67 135 LEU B N 1
ATOM 2935 C CA . LEU B 1 163 ? -16.858 12.235 -57.669 1.00 56.64 135 LEU B CA 1
ATOM 2936 C C . LEU B 1 163 ? -18.201 11.766 -58.234 1.00 56.72 135 LEU B C 1
ATOM 2937 O O . LEU B 1 163 ? -19.189 11.651 -57.489 1.00 49.61 135 LEU B O 1
ATOM 2942 N N . LEU B 1 164 ? -18.234 11.487 -59.538 1.00 65.77 136 LEU B N 1
ATOM 2943 C CA . LEU B 1 164 ? -19.466 11.044 -60.213 1.00 70.85 136 LEU B CA 1
ATOM 2944 C C . LEU B 1 164 ? -19.987 9.721 -59.612 1.00 64.41 136 LEU B C 1
ATOM 2945 O O . LEU B 1 164 ? -21.193 9.565 -59.375 1.00 61.33 136 LEU B O 1
ATOM 2950 N N . SER B 1 165 ? -19.062 8.817 -59.291 1.00 63.69 137 SER B N 1
ATOM 2951 C CA . SER B 1 165 ? -19.399 7.530 -58.690 1.00 64.95 137 SER B CA 1
ATOM 2952 C C . SER B 1 165 ? -20.234 7.673 -57.413 1.00 65.52 137 SER B C 1
ATOM 2953 O O . SER B 1 165 ? -20.911 6.730 -57.001 1.00 56.14 137 SER B O 1
ATOM 2956 N N . LYS B 1 166 ? -20.197 8.844 -56.780 1.00 52.93 138 LYS B N 1
ATOM 2957 C CA . LYS B 1 166 ? -20.978 9.047 -55.557 1.00 56.74 138 LYS B CA 1
ATOM 2958 C C . LYS B 1 166 ? -22.335 9.690 -55.819 1.00 52.46 138 LYS B C 1
ATOM 2959 O O . LYS B 1 166 ? -23.104 9.929 -54.874 1.00 55.24 138 LYS B O 1
ATOM 2965 N N . LYS B 1 167 ? -22.640 9.943 -57.092 1.00 58.85 139 LYS B N 1
ATOM 2966 C CA . LYS B 1 167 ? -23.861 10.661 -57.507 1.00 59.89 139 LYS B CA 1
ATOM 2967 C C . LYS B 1 167 ? -25.082 10.280 -56.673 1.00 59.84 139 LYS B C 1
ATOM 2968 O O . LYS B 1 167 ? -25.858 11.138 -56.241 1.00 55.87 139 LYS B O 1
ATOM 2970 N N . ASP B 1 168 ? -25.233 8.986 -56.410 1.00 66.58 140 ASP B N 1
ATOM 2971 C CA . ASP B 1 168 ? -26.428 8.503 -55.745 1.00 64.94 140 ASP B CA 1
ATOM 2972 C C . ASP B 1 168 ? -26.224 8.057 -54.309 1.00 71.59 140 ASP B C 1
ATOM 2973 O O . ASP B 1 168 ? -27.191 7.674 -53.657 1.00 62.52 140 ASP B O 1
ATOM 2978 N N . GLN B 1 169 ? -24.992 8.157 -53.801 1.00 62.08 141 GLN B N 1
ATOM 2979 C CA . GLN B 1 169 ? -24.730 7.891 -52.393 1.00 55.92 141 GLN B CA 1
ATOM 2980 C C . GLN B 1 169 ? -25.510 8.903 -51.557 1.00 55.68 141 GLN B C 1
ATOM 2981 O O . GLN B 1 169 ? -25.622 10.070 -51.927 1.00 65.03 141 GLN B O 1
ATOM 2987 N N . LEU B 1 170 ? -26.092 8.445 -50.456 1.00 55.04 142 LEU B N 1
ATOM 2988 C CA . LEU B 1 170 ? -26.775 9.342 -49.536 1.00 61.35 142 LEU B CA 1
ATOM 2989 C C . LEU B 1 170 ? -25.721 10.214 -48.845 1.00 60.61 142 LEU B C 1
ATOM 2990 O O . LEU B 1 170 ? -24.647 9.725 -48.468 1.00 59.83 142 LEU B O 1
ATOM 2995 N N . TYR B 1 171 ? -26.053 11.493 -48.679 1.00 58.11 143 TYR B N 1
ATOM 2996 C CA . TYR B 1 171 ? -25.152 12.501 -48.100 1.00 57.95 143 TYR B CA 1
ATOM 2997 C C . TYR B 1 171 ? -24.709 12.135 -46.681 1.00 63.56 143 TYR B C 1
ATOM 2998 O O . TYR B 1 171 ? -23.549 12.330 -46.310 1.00 63.41 143 TYR B O 1
ATOM 3007 N N . ASN B 1 172 ? -25.637 11.569 -45.913 1.00 71.20 144 ASN B N 1
ATOM 3008 C CA . ASN B 1 172 ? -25.422 11.262 -44.497 1.00 70.52 144 ASN B CA 1
ATOM 3009 C C . ASN B 1 172 ? -24.464 10.104 -44.250 1.00 58.80 144 ASN B C 1
ATOM 3010 O O . ASN B 1 172 ? -24.075 9.871 -43.115 1.00 66.63 144 ASN B O 1
ATOM 3015 N N . THR B 1 173 ? -24.075 9.405 -45.310 1.00 56.84 145 THR B N 1
ATOM 3016 C CA . THR B 1 173 ? -23.113 8.300 -45.239 1.00 58.75 145 THR B CA 1
ATOM 3017 C C . THR B 1 173 ? -21.694 8.699 -45.656 1.00 61.06 145 THR B C 1
ATOM 3018 O O . THR B 1 173 ? -20.749 7.890 -45.551 1.00 54.36 145 THR B O 1
ATOM 3022 N N . LEU B 1 174 ? -21.541 9.930 -46.150 1.00 52.65 146 LEU B N 1
ATOM 3023 C CA . LEU B 1 174 ? -20.222 10.427 -46.554 1.00 50.34 146 LEU B CA 1
ATOM 3024 C C . LEU B 1 174 ? -19.394 10.694 -45.314 1.00 39.94 146 LEU B C 1
ATOM 3025 O O . LEU B 1 174 ? -19.945 11.022 -44.253 1.00 41.78 146 LEU B O 1
ATOM 3030 N N . SER B 1 175 ? -18.071 10.600 -45.448 1.00 41.14 147 SER B N 1
ATOM 3031 C CA . SER B 1 175 ? -17.169 11.022 -44.377 1.00 39.90 147 SER B CA 1
ATOM 3032 C C . SER B 1 175 ? -17.327 12.541 -44.115 1.00 39.62 147 SER B C 1
ATOM 3033 O O . SER B 1 175 ? -17.838 13.291 -44.968 1.00 38.38 147 SER B O 1
ATOM 3036 N N . SER B 1 176 ? -16.913 12.989 -42.942 1.00 36.35 148 SER B N 1
ATOM 3037 C CA . SER B 1 176 ? -17.151 14.365 -42.563 1.00 38.03 148 SER B CA 1
ATOM 3038 C C . SER B 1 176 ? -16.499 15.333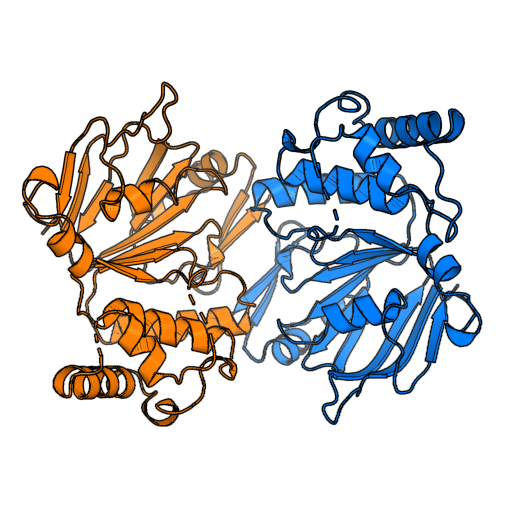 -43.587 1.00 30.08 148 SER B C 1
ATOM 3039 O O . SER B 1 176 ? -17.087 16.336 -43.931 1.00 31.57 148 SER B O 1
ATOM 3042 N N . GLY B 1 177 ? -15.317 14.994 -44.070 1.00 29.05 149 GLY B N 1
ATOM 3043 C CA . GLY B 1 177 ? -14.612 15.812 -45.092 1.00 30.94 149 GLY B CA 1
ATOM 3044 C C . GLY B 1 177 ? -15.302 15.812 -46.439 1.00 36.76 149 GLY B C 1
ATOM 3045 O O . GLY B 1 177 ? -15.397 16.859 -47.091 1.00 32.57 149 GLY B O 1
ATOM 3046 N N . GLU B 1 178 ? -15.754 14.640 -46.873 1.00 35.51 150 GLU B N 1
ATOM 3047 C CA . GLU B 1 178 ? -16.481 14.495 -48.134 1.00 41.15 150 GLU B CA 1
ATOM 3048 C C . GLU B 1 178 ? -17.780 15.321 -48.147 1.00 33.59 150 GLU B C 1
ATOM 3049 O O . GLU B 1 178 ? -18.144 15.893 -49.179 1.00 35.07 150 GLU B O 1
ATOM 3055 N N . LYS B 1 179 ? -18.475 15.359 -47.022 1.00 33.02 151 LYS B N 1
ATOM 3056 C CA . LYS B 1 179 ? -19.659 16.234 -46.874 1.00 33.02 151 LYS B CA 1
ATOM 3057 C C . LYS B 1 179 ? -19.327 17.675 -47.200 1.00 35.91 151 LYS B C 1
ATOM 3058 O O . LYS B 1 179 ? -20.093 18.335 -47.879 1.00 33.80 151 LYS B O 1
ATOM 3064 N N . LYS B 1 180 ? -18.185 18.161 -46.718 1.00 32.09 152 LYS B N 1
ATOM 3065 C CA . LYS B 1 180 ? -17.797 19.544 -47.008 1.00 31.74 152 LYS B CA 1
ATOM 3066 C C . LYS B 1 180 ? -17.444 19.708 -48.501 1.00 29.94 152 LYS B C 1
ATOM 3067 O O . LYS B 1 180 ? -17.723 20.753 -49.097 1.00 28.17 152 LYS B O 1
ATOM 3073 N N . LYS B 1 181 ? -16.839 18.696 -49.112 1.00 29.44 153 LYS B N 1
ATOM 3074 C CA . LYS B 1 181 ? -16.564 18.757 -50.557 1.00 28.71 153 LYS B CA 1
ATOM 3075 C C . LYS B 1 181 ? -17.868 18.927 -51.341 1.00 31.49 153 LYS B C 1
ATOM 3076 O O . LYS B 1 181 ? -17.956 19.746 -52.256 1.00 29.67 153 LYS B O 1
ATOM 3082 N N . ILE B 1 182 ? -18.871 18.152 -50.976 1.00 32.48 154 ILE B N 1
ATOM 3083 C CA . ILE B 1 182 ? -20.189 18.275 -51.591 1.00 36.40 154 ILE B CA 1
ATOM 3084 C C . ILE B 1 182 ? -20.860 19.628 -51.354 1.00 38.05 154 ILE B C 1
ATOM 3085 O O . ILE B 1 182 ? -21.409 20.197 -52.308 1.00 35.37 154 ILE B O 1
ATOM 3090 N N . LEU B 1 183 ? -20.785 20.168 -50.134 1.00 38.85 155 LEU B N 1
ATOM 3091 C CA . LEU B 1 183 ? -21.320 21.506 -49.886 1.00 34.11 155 LEU B CA 1
ATOM 3092 C C . LEU B 1 183 ? -20.568 22.556 -50.673 1.00 32.10 155 LEU B C 1
ATOM 3093 O O . LEU B 1 183 ? -21.153 23.568 -51.035 1.00 31.32 155 LEU B O 1
ATOM 3098 N N . PHE B 1 184 ? -19.270 22.354 -50.918 1.00 26.44 156 PHE B N 1
ATOM 3099 C CA . PHE B 1 184 ? -18.533 23.236 -51.808 1.00 28.16 156 PHE B CA 1
ATOM 3100 C C . PHE B 1 184 ? -19.126 23.201 -53.221 1.00 31.97 156 PHE B C 1
ATOM 3101 O O . PHE B 1 184 ? -19.379 24.253 -53.827 1.00 33.03 156 PHE B O 1
ATOM 3109 N N . LEU B 1 185 ? -19.364 22.004 -53.739 1.00 30.35 157 LEU B N 1
ATOM 3110 C CA . LEU B 1 185 ? -19.978 21.889 -55.066 1.00 32.65 157 LEU B CA 1
ATOM 3111 C C . LEU B 1 185 ? -21.363 22.528 -55.130 1.00 30.98 157 LEU B C 1
ATOM 3112 O O . LEU B 1 185 ? -21.693 23.199 -56.097 1.00 36.40 157 LEU B O 1
ATOM 3117 N N . ARG B 1 186 ? -22.163 22.354 -54.086 1.00 32.53 158 ARG B N 1
ATOM 3118 C CA . ARG B 1 186 ? -23.457 23.033 -53.979 1.00 34.42 158 ARG B CA 1
ATOM 3119 C C . ARG B 1 186 ? -23.324 24.576 -53.997 1.00 38.12 158 ARG B C 1
ATOM 3120 O O . ARG B 1 186 ? -24.191 25.291 -54.540 1.00 37.40 158 ARG B O 1
ATOM 3128 N N . SER B 1 187 ? -22.232 25.084 -53.433 1.00 33.92 159 SER B N 1
ATOM 3129 C CA . SER B 1 187 ? -21.990 26.544 -53.349 1.00 35.48 159 SER B CA 1
ATOM 3130 C C . SER B 1 187 ? -21.585 27.127 -54.699 1.00 37.25 159 SER B C 1
ATOM 3131 O O . SER B 1 187 ? -21.705 28.344 -54.917 1.00 36.35 159 SER B O 1
ATOM 3134 N N . ILE B 1 188 ? -21.062 26.295 -55.593 1.00 33.94 160 ILE B N 1
ATOM 3135 C CA . ILE B 1 188 ? -20.629 26.783 -56.897 1.00 38.52 160 ILE B CA 1
ATOM 3136 C C . ILE B 1 188 ? -21.555 26.321 -58.026 1.00 39.47 160 ILE B C 1
ATOM 3137 O O . ILE B 1 188 ? -21.271 26.585 -59.185 1.00 40.57 160 ILE B O 1
ATOM 3142 N N . VAL B 1 189 ? -22.663 25.671 -57.669 1.00 40.93 161 VAL B N 1
ATOM 3143 C CA . VAL B 1 189 ? -23.572 25.124 -58.672 1.00 49.24 161 VAL B CA 1
ATOM 3144 C C . VAL B 1 189 ? -24.050 26.231 -59.623 1.00 47.33 161 VAL B C 1
ATOM 3145 O O . VAL B 1 189 ? -24.024 26.022 -60.814 1.00 48.94 161 VAL B O 1
ATOM 3149 N N . ASN B 1 190 ? -24.406 27.412 -59.100 1.00 44.18 162 ASN B N 1
ATOM 3150 C CA . ASN B 1 190 ? -24.883 28.533 -59.934 1.00 44.75 162 ASN B CA 1
ATOM 3151 C C . ASN B 1 190 ? -23.792 29.309 -60.642 1.00 38.53 162 ASN B C 1
ATOM 3152 O O . ASN B 1 190 ? -24.065 30.390 -61.154 1.00 44.02 162 ASN B O 1
ATOM 3157 N N . GLU B 1 191 ? -22.558 28.818 -60.633 1.00 38.28 163 GLU B N 1
ATOM 3158 C CA . GLU B 1 191 ? -21.429 29.540 -61.197 1.00 36.59 163 GLU B CA 1
ATOM 3159 C C . GLU B 1 191 ? -21.298 31.007 -60.737 1.00 41.33 163 GLU B C 1
ATOM 3160 O O . GLU B 1 191 ? -21.366 31.945 -61.542 1.00 36.80 163 GLU B O 1
ATOM 3166 N N . PRO B 1 192 ? -21.059 31.214 -59.438 1.00 35.05 164 PRO B N 1
ATOM 3167 C CA . PRO B 1 192 ? -20.944 32.585 -58.922 1.00 29.92 164 PRO B CA 1
ATOM 3168 C C . PRO B 1 192 ? -19.654 33.291 -59.337 1.00 27.75 164 PRO B C 1
ATOM 3169 O O . PRO B 1 192 ? -18.697 32.661 -59.701 1.00 36.44 164 PRO B O 1
ATOM 3173 N N . ASP B 1 193 ? -19.659 34.602 -59.280 1.00 32.04 165 ASP B N 1
ATOM 3174 C CA . ASP B 1 193 ? -18.457 35.415 -59.428 1.00 33.93 165 ASP B CA 1
ATOM 3175 C C . ASP B 1 193 ? -17.481 35.210 -58.234 1.00 35.03 165 ASP B C 1
ATOM 3176 O O . ASP B 1 193 ? -16.275 35.254 -58.422 1.00 34.54 165 ASP B O 1
ATOM 3181 N N . PHE B 1 194 ? -17.999 35.061 -57.006 1.00 28.85 166 PHE B N 1
ATOM 3182 C CA . PHE B 1 194 ? -17.127 34.724 -55.886 1.00 28.17 166 PHE B CA 1
ATOM 3183 C C . PHE B 1 194 ? -17.823 33.915 -54.836 1.00 25.54 166 PHE B C 1
ATOM 3184 O O . PHE B 1 194 ? -19.047 33.841 -54.775 1.00 24.55 166 PHE B O 1
ATOM 3192 N N . LEU B 1 195 ? -16.993 33.229 -54.071 1.00 25.85 167 LEU B N 1
ATOM 3193 C CA . LEU B 1 195 ? -17.469 32.272 -53.096 1.00 24.10 167 LEU B CA 1
ATOM 3194 C C . LEU B 1 195 ? -17.025 32.684 -51.704 1.00 22.48 167 LEU B C 1
ATOM 3195 O O . LEU B 1 195 ? -15.889 33.084 -51.488 1.00 24.51 167 LEU B O 1
ATOM 3200 N N . ILE B 1 196 ? -17.961 32.661 -50.774 1.00 22.62 168 ILE B N 1
ATOM 3201 C CA . ILE B 1 196 ? -17.686 32.852 -49.367 1.00 22.96 168 ILE B CA 1
ATOM 3202 C C . ILE B 1 196 ? -17.723 31.498 -48.671 1.00 23.03 168 ILE B C 1
ATOM 3203 O O . ILE B 1 196 ? -18.689 30.761 -48.785 1.00 24.95 168 ILE B O 1
ATOM 3208 N N . MET B 1 197 ? -16.628 31.139 -48.006 1.00 22.41 169 MET B N 1
ATOM 3209 C CA . MET B 1 197 ? -16.540 29.920 -47.275 1.00 22.70 169 MET B CA 1
ATOM 3210 C C . MET B 1 197 ? -16.505 30.243 -45.792 1.00 24.50 169 MET B C 1
ATOM 3211 O O . MET B 1 197 ? -15.515 30.769 -45.252 1.00 21.24 169 MET B O 1
ATOM 3216 N N . ASP B 1 198 ? -17.625 29.981 -45.149 1.00 23.72 170 ASP B N 1
ATOM 3217 C CA . ASP B 1 198 ? -17.766 30.385 -43.755 1.00 28.94 170 ASP B CA 1
ATOM 3218 C C . ASP B 1 198 ? -17.398 29.257 -42.789 1.00 28.57 170 ASP B C 1
ATOM 3219 O O . ASP B 1 198 ? -18.219 28.410 -42.502 1.00 24.84 170 ASP B O 1
ATOM 3224 N N . GLU B 1 199 ? -16.180 29.283 -42.260 1.00 24.59 171 GLU B N 1
ATOM 3225 C CA . GLU B 1 199 ? -15.671 28.233 -41.360 1.00 24.89 171 GLU B CA 1
ATOM 3226 C C . GLU B 1 199 ? -15.955 26.822 -41.899 1.00 25.59 171 GLU B C 1
ATOM 3227 O O . GLU B 1 199 ? -16.549 26.005 -41.200 1.00 27.93 171 GLU B O 1
ATOM 3233 N N . PRO B 1 200 ? -15.544 26.531 -43.140 1.00 27.00 172 PRO B N 1
ATOM 3234 C CA . PRO B 1 200 ? -15.866 25.230 -43.741 1.00 26.76 172 PRO B CA 1
ATOM 3235 C C . PRO B 1 200 ? -15.205 24.041 -43.032 1.00 27.64 172 PRO B C 1
ATOM 3236 O O . PRO B 1 200 ? -15.693 22.942 -43.163 1.00 31.06 172 PRO B O 1
ATOM 3240 N N . CYS B 1 201 ? -14.135 24.253 -42.261 1.00 25.89 173 CYS B N 1
ATOM 3241 C CA . CYS B 1 201 ? -13.522 23.148 -41.519 1.00 27.14 173 CYS B CA 1
ATOM 3242 C C . CYS B 1 201 ? -14.100 22.929 -40.116 1.00 30.21 173 CYS B C 1
ATOM 3243 O O . CYS B 1 201 ? -13.593 22.089 -39.390 1.00 30.81 173 CYS B O 1
ATOM 3246 N N . SER B 1 202 ? -15.145 23.657 -39.746 1.00 32.90 174 SER B N 1
ATOM 3247 C CA . SER B 1 202 ? -15.785 23.475 -38.440 1.00 40.14 174 SER B CA 1
ATOM 3248 C C . SER B 1 202 ? -16.143 22.000 -38.270 1.00 39.52 174 SER B C 1
ATOM 3249 O O . SER B 1 202 ? -16.760 21.384 -39.172 1.00 36.93 174 SER B O 1
ATOM 3252 N N . SER B 1 203 ? -15.743 21.433 -37.137 1.00 41.26 175 SER B N 1
ATOM 3253 C CA . SER B 1 203 ? -16.168 20.057 -36.815 1.00 52.46 175 SER B CA 1
ATOM 3254 C C . SER B 1 203 ? -15.481 19.031 -37.687 1.00 50.32 175 SER B C 1
ATOM 3255 O O . SER B 1 203 ? -16.022 17.946 -37.904 1.00 56.02 175 SER B O 1
ATOM 3258 N N . LEU B 1 204 ? -14.334 19.378 -38.245 1.00 36.55 176 LEU B N 1
ATOM 3259 C CA . LEU B 1 204 ? -13.542 18.360 -38.943 1.00 33.34 176 LEU B CA 1
ATOM 3260 C C . LEU B 1 204 ? -12.382 18.083 -38.073 1.00 33.09 176 LEU B C 1
ATOM 3261 O O . LEU B 1 204 ? -11.680 19.019 -37.630 1.00 31.29 176 LEU B O 1
ATOM 3266 N N . ASP B 1 205 ? -12.112 16.792 -37.864 1.00 30.53 177 ASP B N 1
ATOM 3267 C CA . ASP B 1 205 ? -10.820 16.396 -37.312 1.00 28.49 177 ASP B CA 1
ATOM 3268 C C . ASP B 1 205 ? -9.694 16.575 -38.315 1.00 29.67 177 ASP B C 1
ATOM 3269 O O . ASP B 1 205 ? -9.890 16.954 -39.471 1.00 25.84 177 ASP B O 1
ATOM 3274 N N . LEU B 1 206 ? -8.482 16.352 -37.860 1.00 26.76 178 LEU B N 1
ATOM 3275 C CA . LEU B 1 206 ? -7.305 16.498 -38.678 1.00 28.74 178 LEU B CA 1
ATOM 3276 C C . LEU B 1 206 ? -7.308 15.816 -40.054 1.00 26.32 178 LEU B C 1
ATOM 3277 O O . LEU B 1 206 ? -6.870 16.412 -41.081 1.00 28.35 178 LEU B O 1
ATOM 3282 N N . THR B 1 207 ? -7.746 14.572 -40.079 1.00 28.34 179 THR B N 1
ATOM 3283 C CA . THR B 1 207 ? -7.774 13.782 -41.311 1.00 30.38 179 THR B CA 1
ATOM 3284 C C . THR B 1 207 ? -8.834 14.329 -42.306 1.00 28.02 179 THR B C 1
ATOM 3285 O O . THR B 1 207 ? -8.535 14.503 -43.492 1.00 27.13 179 THR B O 1
ATOM 3289 N N . ALA B 1 208 ? -10.032 14.600 -41.801 1.00 28.98 180 ALA B N 1
ATOM 3290 C CA . ALA B 1 208 ? -11.099 15.175 -42.602 1.00 28.71 180 ALA B CA 1
ATOM 3291 C C . ALA B 1 208 ? -10.751 16.577 -43.128 1.00 27.79 180 ALA B C 1
ATOM 3292 O O . ALA B 1 208 ? -11.105 16.932 -44.272 1.00 26.70 180 ALA B O 1
ATOM 3294 N N . ARG B 1 209 ? -10.085 17.372 -42.303 1.00 25.39 181 ARG B N 1
ATOM 3295 C CA . ARG B 1 209 ? -9.645 18.699 -42.713 1.00 27.82 181 ARG B CA 1
ATOM 3296 C C . ARG B 1 209 ? -8.673 18.558 -43.862 1.00 28.78 181 ARG B C 1
ATOM 3297 O O . ARG B 1 209 ? -8.736 19.288 -44.834 1.00 25.66 181 ARG B O 1
ATOM 3305 N N . GLU B 1 210 ? -7.726 17.639 -43.736 1.00 30.09 182 GLU B N 1
ATOM 3306 C CA . GLU B 1 210 ? -6.768 17.438 -44.819 1.00 33.05 182 GLU B CA 1
ATOM 3307 C C . GLU B 1 210 ? -7.418 16.957 -46.110 1.00 26.70 182 GLU B C 1
ATOM 3308 O O . GLU B 1 210 ? -6.967 17.339 -47.175 1.00 31.78 182 GLU B O 1
ATOM 3314 N N . ASP B 1 211 ? -8.441 16.113 -45.991 1.00 28.87 183 ASP B N 1
ATOM 3315 C CA . ASP B 1 211 ? -9.198 15.608 -47.117 1.00 29.74 183 ASP B CA 1
ATOM 3316 C C . ASP B 1 211 ? -9.890 16.796 -47.819 1.00 29.32 183 ASP B C 1
ATOM 3317 O O . ASP B 1 211 ? -9.743 16.959 -49.006 1.00 27.49 183 ASP B O 1
ATOM 3322 N N . PHE B 1 212 ? -10.597 17.626 -47.056 1.00 23.67 184 PHE B N 1
ATOM 3323 C CA . PHE B 1 212 ? -11.308 18.771 -47.607 1.00 24.29 184 PHE B CA 1
ATOM 3324 C C . PHE B 1 212 ? -10.369 19.796 -48.214 1.00 24.96 184 PHE B C 1
ATOM 3325 O O . PHE B 1 212 ? -10.532 20.207 -49.373 1.00 26.54 184 PHE B O 1
ATOM 3333 N N . LEU B 1 213 ? -9.345 20.172 -47.473 1.00 24.45 185 LEU B N 1
ATOM 3334 C CA . LEU B 1 213 ? -8.408 21.137 -47.956 1.00 26.85 185 LEU B CA 1
ATOM 3335 C C . LEU B 1 213 ? -7.651 20.629 -49.190 1.00 31.80 185 LEU B C 1
ATOM 3336 O O . LEU B 1 213 ? -7.292 21.418 -50.088 1.00 31.26 185 LEU B O 1
ATOM 3341 N N . GLY B 1 214 ? -7.410 19.325 -49.243 1.00 33.08 186 GLY B N 1
ATOM 3342 C CA . GLY B 1 214 ? -6.811 18.709 -50.439 1.00 32.35 186 GLY B CA 1
ATOM 3343 C C . GLY B 1 214 ? -7.694 18.811 -51.670 1.00 32.39 186 GLY B C 1
ATOM 3344 O O . GLY B 1 214 ? -7.219 19.148 -52.762 1.00 32.32 186 GLY B O 1
ATOM 3345 N N . PHE B 1 215 ? -8.974 18.529 -51.505 1.00 26.58 187 PHE B N 1
ATOM 3346 C CA . PHE B 1 215 ? -9.953 18.784 -52.543 1.00 31.94 187 PHE B CA 1
ATOM 3347 C C . PHE B 1 215 ? -9.984 20.287 -52.979 1.00 30.45 187 PHE B C 1
ATOM 3348 O O . PHE B 1 215 ? -10.036 20.590 -54.197 1.00 27.83 187 PHE B O 1
ATOM 3356 N N . LEU B 1 216 ? -9.953 21.225 -52.028 1.00 26.47 188 LEU B N 1
ATOM 3357 C CA . LEU B 1 216 ? -9.862 22.655 -52.371 1.00 26.64 188 LEU B CA 1
ATOM 3358 C C . LEU B 1 216 ? -8.620 22.995 -53.190 1.00 28.29 188 LEU B C 1
ATOM 3359 O O . LEU B 1 216 ? -8.687 23.752 -54.154 1.00 29.67 188 LEU B O 1
ATOM 3364 N N . LYS B 1 217 ? -7.478 22.508 -52.743 1.00 29.35 189 LYS B N 1
ATOM 3365 C CA . LYS B 1 217 ? -6.229 22.792 -53.416 1.00 32.31 189 LYS B CA 1
ATOM 3366 C C . LYS B 1 217 ? -6.267 22.213 -54.833 1.00 33.79 189 LYS B C 1
ATOM 3367 O O . LYS B 1 217 ? -5.787 22.868 -55.767 1.00 36.46 189 LYS B O 1
ATOM 3373 N N . GLU B 1 218 ? -6.909 21.065 -55.005 1.00 34.40 190 GLU B N 1
ATOM 3374 C CA . GLU B 1 218 ? -7.015 20.470 -56.334 1.00 40.17 190 GLU B CA 1
ATOM 3375 C C . GLU B 1 218 ? -7.954 21.287 -57.216 1.00 41.66 190 GLU B C 1
ATOM 3376 O O . GLU B 1 218 ? -7.647 21.535 -58.399 1.00 36.98 190 GLU B O 1
ATOM 3382 N N . TYR B 1 219 ? -9.084 21.730 -56.657 1.00 34.25 191 TYR B N 1
ATOM 3383 C CA . TYR B 1 219 ? -10.031 22.571 -57.403 1.00 31.53 191 TYR B CA 1
ATOM 3384 C C . TYR B 1 219 ? -9.338 23.864 -57.896 1.00 31.55 191 TYR B C 1
ATOM 3385 O O . TYR B 1 219 ? -9.522 24.292 -59.067 1.00 31.56 191 TYR B O 1
ATOM 3394 N N . HIS B 1 220 ? -8.537 24.457 -57.014 1.00 30.85 192 HIS B N 1
ATOM 3395 C CA . HIS B 1 220 ? -7.801 25.677 -57.296 1.00 32.75 192 HIS B CA 1
ATOM 3396 C C . HIS B 1 220 ? -6.750 25.434 -58.393 1.00 37.08 192 HIS B C 1
ATOM 3397 O O . HIS B 1 220 ? -6.462 26.309 -59.197 1.00 32.37 192 HIS B O 1
ATOM 3404 N N . SER B 1 221 ? -6.147 24.253 -58.411 1.00 37.87 193 SER B N 1
ATOM 3405 C CA . SER B 1 221 ? -5.117 23.990 -59.431 1.00 37.16 193 SER B CA 1
ATOM 3406 C C . SER B 1 221 ? -5.786 23.845 -60.804 1.00 34.64 193 SER B C 1
ATOM 3407 O O . SER B 1 221 ? -5.163 24.156 -61.825 1.00 44.99 193 SER B O 1
ATOM 3410 N N . LYS B 1 222 ? -7.053 23.445 -60.824 1.00 34.56 194 LYS B N 1
ATOM 3411 C CA . LYS B 1 222 ? -7.810 23.224 -62.036 1.00 39.25 194 LYS B CA 1
ATOM 3412 C C . LYS B 1 222 ? -8.658 24.362 -62.552 1.00 45.35 194 LYS B C 1
ATOM 3413 O O . LYS B 1 222 ? -9.019 24.338 -63.718 1.00 36.20 194 LYS B O 1
ATOM 3419 N N . LYS B 1 223 ? -9.033 25.319 -61.701 1.00 38.04 195 LYS B N 1
ATOM 3420 C CA . LYS B 1 223 ? -10.026 26.319 -62.075 1.00 42.85 195 LYS B CA 1
ATOM 3421 C C . LYS B 1 223 ? -9.763 27.654 -61.375 1.00 43.71 195 LYS B C 1
ATOM 3422 O O . LYS B 1 223 ? -9.492 27.680 -60.178 1.00 38.27 195 LYS B O 1
ATOM 3428 N N . LYS B 1 224 ? -9.811 28.755 -62.123 1.00 38.93 196 LYS B N 1
ATOM 3429 C CA . LYS B 1 224 ? -9.679 30.092 -61.542 1.00 40.27 196 LYS B CA 1
ATOM 3430 C C . LYS B 1 224 ? -11.015 30.440 -60.888 1.00 35.92 196 LYS B C 1
ATOM 3431 O O . LYS B 1 224 ? -12.085 30.194 -61.451 1.00 35.91 196 LYS B O 1
ATOM 3437 N N . PHE B 1 225 ? -10.935 30.949 -59.663 1.00 34.55 197 PHE B N 1
ATOM 3438 C CA . PHE B 1 225 ? -12.111 31.435 -58.935 1.00 29.78 197 PHE B CA 1
ATOM 3439 C C . PHE B 1 225 ? -11.676 32.513 -57.933 1.00 26.23 197 PHE B C 1
ATOM 3440 O O . PHE B 1 225 ? -10.481 32.782 -57.759 1.00 28.78 197 PHE B O 1
ATOM 3448 N N . THR B 1 226 ? -12.658 33.161 -57.307 1.00 26.13 198 THR B N 1
ATOM 3449 C CA . THR B 1 226 ? -12.388 34.165 -56.284 1.00 25.47 198 THR B CA 1
ATOM 3450 C C . THR B 1 226 ? -13.045 33.764 -54.980 1.00 22.89 198 THR B C 1
ATOM 3451 O O . THR B 1 226 ? -14.212 33.345 -55.000 1.00 25.00 198 THR B O 1
ATOM 3455 N N . SER B 1 227 ? -12.361 33.954 -53.854 1.00 24.34 199 SER B N 1
ATOM 3456 C CA . SER B 1 227 ? -12.957 33.530 -52.550 1.00 23.53 199 SER B CA 1
ATOM 3457 C C . SER B 1 227 ? -12.565 34.348 -51.353 1.00 20.58 199 SER B C 1
ATOM 3458 O O . SER B 1 227 ? -11.519 35.041 -51.308 1.00 20.65 199 SER B O 1
ATOM 3461 N N . LEU B 1 228 ? -13.454 34.285 -50.362 1.00 21.18 200 LEU B N 1
ATOM 3462 C CA . LEU B 1 228 ? -13.242 34.843 -49.051 1.00 19.77 200 LEU B CA 1
ATOM 3463 C C . LEU B 1 228 ? -13.475 33.709 -48.082 1.00 22.15 200 LEU B C 1
ATOM 3464 O O . LEU B 1 228 ? -14.564 33.079 -48.103 1.00 21.71 200 LEU B O 1
ATOM 3469 N N . TYR B 1 229 ? -12.439 33.411 -47.304 1.00 22.72 201 TYR B N 1
ATOM 3470 C CA . TYR B 1 229 ? -12.413 32.245 -46.377 1.00 19.55 201 TYR B CA 1
ATOM 3471 C C . TYR B 1 229 ? -12.461 32.754 -44.963 1.00 22.45 201 TYR B C 1
ATOM 3472 O O . TYR B 1 229 ? -11.575 33.475 -44.526 1.00 22.93 201 TYR B O 1
ATOM 3481 N N . ILE B 1 230 ? -13.519 32.419 -44.252 1.00 19.67 202 ILE B N 1
ATOM 3482 C CA . ILE B 1 230 ? -13.725 32.916 -42.902 1.00 21.55 202 ILE B CA 1
ATOM 3483 C C . ILE B 1 230 ? -13.355 31.889 -41.830 1.00 21.08 202 ILE B C 1
ATOM 3484 O O . ILE B 1 230 ? -13.815 30.750 -41.853 1.00 22.21 202 ILE B O 1
ATOM 3489 N N . THR B 1 231 ? -12.510 32.298 -40.898 1.00 19.57 203 THR B N 1
ATOM 3490 C CA . THR B 1 231 ? -12.126 31.398 -39.828 1.00 22.66 203 THR B CA 1
ATOM 3491 C C . THR B 1 231 ? -11.613 32.125 -38.604 1.00 22.35 203 THR B C 1
ATOM 3492 O O . THR B 1 231 ? -11.238 33.307 -38.692 1.00 21.29 203 THR B O 1
ATOM 3496 N N . HIS B 1 232 ? -11.545 31.424 -37.472 1.00 21.21 204 HIS B N 1
ATOM 3497 C CA . HIS B 1 232 ? -10.806 31.919 -36.313 1.00 23.52 204 HIS B CA 1
ATOM 3498 C C . HIS B 1 232 ? -9.527 31.109 -36.009 1.00 24.87 204 HIS B C 1
ATOM 3499 O O . HIS B 1 232 ? -8.807 31.423 -35.067 1.00 26.74 204 HIS B O 1
ATOM 3506 N N . ARG B 1 233 ? -9.231 30.127 -36.844 1.00 25.46 205 ARG B N 1
ATOM 3507 C CA . ARG B 1 233 ? -8.117 29.194 -36.617 1.00 28.43 205 ARG B CA 1
ATOM 3508 C C . ARG B 1 233 ? -7.151 29.234 -37.781 1.00 28.93 205 ARG B C 1
ATOM 3509 O O . ARG B 1 233 ? -7.459 28.691 -38.876 1.00 31.33 205 ARG B O 1
ATOM 3517 N N . PRO B 1 234 ? -5.968 29.870 -37.603 1.00 28.52 206 PRO B N 1
ATOM 3518 C CA . PRO B 1 234 ? -5.050 29.983 -38.714 1.00 33.44 206 PRO B CA 1
ATOM 3519 C C . PRO B 1 234 ? -4.608 28.675 -39.386 1.00 30.90 206 PRO B C 1
ATOM 3520 O O . PRO B 1 234 ? -4.331 28.685 -40.568 1.00 31.25 206 PRO B O 1
ATOM 3524 N N . GLU B 1 235 ? -4.604 27.585 -38.649 1.00 33.01 207 GLU B N 1
ATOM 3525 C CA . GLU B 1 235 ? -4.255 26.263 -39.222 1.00 35.49 207 GLU B CA 1
ATOM 3526 C C . GLU B 1 235 ? -5.260 25.691 -40.219 1.00 31.86 207 GLU B C 1
ATOM 3527 O O . GLU B 1 235 ? -4.980 24.662 -40.826 1.00 35.80 207 GLU B O 1
ATOM 3533 N N . GLU B 1 236 ? -6.461 26.279 -40.322 1.00 30.56 208 GLU B N 1
ATOM 3534 C CA . GLU B 1 236 ? -7.459 25.832 -41.268 1.00 29.77 208 GLU B CA 1
ATOM 3535 C C . GLU B 1 236 ? -7.291 26.516 -42.657 1.00 31.22 208 GLU B C 1
ATOM 3536 O O . GLU B 1 236 ? -8.096 26.288 -43.566 1.00 32.56 208 GLU B O 1
ATOM 3542 N N . ILE B 1 237 ? -6.280 27.355 -42.822 1.00 33.83 209 ILE B N 1
ATOM 3543 C CA . ILE B 1 237 ? -6.159 28.160 -44.044 1.00 29.79 209 ILE B CA 1
ATOM 3544 C C . ILE B 1 237 ? -5.237 27.511 -45.060 1.00 31.42 209 ILE B C 1
ATOM 3545 O O . ILE B 1 237 ? -4.058 27.388 -44.800 1.00 32.03 209 ILE B O 1
ATOM 3550 N N . PRO B 1 238 ? -5.755 27.190 -46.262 1.00 31.87 210 PRO B N 1
ATOM 3551 C CA . PRO B 1 238 ? -4.865 26.599 -47.300 1.00 35.35 210 PRO B CA 1
ATOM 3552 C C . PRO B 1 238 ? -3.823 27.551 -47.818 1.00 37.34 210 PRO B C 1
ATOM 3553 O O . PRO B 1 238 ? -3.990 28.771 -47.710 1.00 31.99 210 PRO B O 1
ATOM 3557 N N . ASP B 1 239 ? -2.778 26.996 -48.435 1.00 37.01 211 ASP B N 1
ATOM 3558 C CA . ASP B 1 239 ? -1.605 27.728 -48.903 1.00 40.76 211 ASP B CA 1
ATOM 3559 C C . ASP B 1 239 ? -1.871 28.672 -50.052 1.00 36.18 211 ASP B C 1
ATOM 3560 O O . ASP B 1 239 ? -1.115 29.599 -50.277 1.00 38.64 211 ASP B O 1
ATOM 3565 N N . PHE B 1 240 ? -2.959 28.481 -50.766 1.00 33.11 212 PHE B N 1
ATOM 3566 C CA . PHE B 1 240 ? -3.252 29.404 -51.870 1.00 31.71 212 PHE B CA 1
ATOM 3567 C C . PHE B 1 240 ? -3.922 30.731 -51.449 1.00 30.60 212 PHE B C 1
ATOM 3568 O O . PHE B 1 240 ? -4.104 31.603 -52.287 1.00 26.88 212 PHE B O 1
ATOM 3576 N N . TYR B 1 241 ? -4.269 30.906 -50.178 1.00 27.16 213 TYR B N 1
ATOM 3577 C CA . TYR B 1 241 ? -4.725 32.254 -49.711 1.00 26.47 213 TYR B CA 1
ATOM 3578 C C . TYR B 1 241 ? -3.532 33.200 -49.646 1.00 26.82 213 TYR B C 1
ATOM 3579 O O . TYR B 1 241 ? -2.575 32.950 -48.915 1.00 29.93 213 TYR B O 1
ATOM 3588 N N . SER B 1 242 ? -3.590 34.286 -50.411 1.00 27.14 214 SER B N 1
ATOM 3589 C CA . SER B 1 242 ? -2.472 35.229 -50.482 1.00 29.06 214 SER B CA 1
ATOM 3590 C C . SER B 1 242 ? -2.707 36.541 -49.732 1.00 29.92 214 SER B C 1
ATOM 3591 O O . SER B 1 242 ? -1.775 37.343 -49.528 1.00 26.45 214 SER B O 1
ATOM 3594 N N . LYS B 1 243 ? -3.962 36.804 -49.373 1.00 24.92 215 LYS B N 1
ATOM 3595 C CA . LYS B 1 243 ? -4.360 38.055 -48.719 1.00 25.83 215 LYS B CA 1
ATOM 3596 C C . LYS B 1 243 ? -5.153 37.729 -47.431 1.00 23.22 215 LYS B C 1
ATOM 3597 O O . LYS B 1 243 ? -5.754 36.660 -47.349 1.00 23.70 215 LYS B O 1
ATOM 3603 N N . ALA B 1 244 ? -5.173 38.663 -46.488 1.00 23.89 216 ALA B N 1
ATOM 3604 C CA . ALA B 1 244 ? -5.930 38.544 -45.243 1.00 22.99 216 ALA B CA 1
ATOM 3605 C C . ALA B 1 244 ? -6.479 39.873 -44.783 1.00 25.73 216 ALA B C 1
ATOM 3606 O O . ALA B 1 244 ? -5.904 40.946 -45.060 1.00 26.49 216 ALA B O 1
ATOM 3608 N N . VAL B 1 245 ? -7.598 39.772 -44.068 1.00 24.36 217 VAL B N 1
ATOM 3609 C CA . VAL B 1 245 ? -8.177 40.849 -43.310 1.00 24.01 217 VAL B CA 1
ATOM 3610 C C . VAL B 1 245 ? -8.247 40.352 -41.884 1.00 23.67 217 VAL B C 1
ATOM 3611 O O . VAL B 1 245 ? -8.831 39.336 -41.627 1.00 22.15 217 VAL B O 1
ATOM 3615 N N . LEU B 1 246 ? -7.624 41.061 -40.947 1.00 20.82 218 LEU B N 1
ATOM 3616 C CA . LEU B 1 246 ? -7.693 40.770 -39.555 1.00 21.33 218 LEU B CA 1
ATOM 3617 C C . LEU B 1 246 ? -8.757 41.646 -38.903 1.00 25.13 218 LEU B C 1
ATOM 3618 O O . LEU B 1 246 ? -8.640 42.894 -38.922 1.00 25.27 218 LEU B O 1
ATOM 3623 N N . LEU B 1 247 ? -9.784 41.002 -38.334 1.00 22.52 219 LEU B N 1
ATOM 3624 C CA . LEU B 1 247 ? -10.926 41.701 -37.727 1.00 21.39 219 LEU B CA 1
ATOM 3625 C C . LEU B 1 247 ? -11.002 41.529 -36.219 1.00 22.73 219 LEU B C 1
ATOM 3626 O O . LEU B 1 247 ? -11.012 40.406 -35.701 1.00 25.07 219 LEU B O 1
ATOM 3631 N N . LYS B 1 248 ? -11.053 42.636 -35.500 1.00 24.83 220 LYS B N 1
ATOM 3632 C CA . LYS B 1 248 ? -11.148 42.621 -34.052 1.00 25.40 220 LYS B CA 1
ATOM 3633 C C . LYS B 1 248 ? -12.197 43.603 -33.601 1.00 24.49 220 LYS B C 1
ATOM 3634 O O . LYS B 1 248 ? -12.088 44.795 -33.887 1.00 23.42 220 LYS B O 1
ATOM 3640 N N . GLU B 1 249 ? -13.171 43.076 -32.864 1.00 26.70 221 GLU B N 1
ATOM 3641 C CA . GLU B 1 249 ? -14.304 43.863 -32.359 1.00 28.11 221 GLU B CA 1
ATOM 3642 C C . GLU B 1 249 ? -14.840 44.777 -33.457 1.00 24.44 221 GLU B C 1
ATOM 3643 O O . GLU B 1 249 ? -14.972 45.982 -33.274 1.00 28.36 221 GLU B O 1
ATOM 3649 N N . GLY B 1 250 ? -15.084 44.224 -34.642 1.00 27.32 222 GLY B N 1
ATOM 3650 C CA . GLY B 1 250 ? -15.649 44.986 -35.770 1.00 23.55 222 GLY B CA 1
ATOM 3651 C C . GLY B 1 250 ? -14.788 45.933 -36.537 1.00 28.34 222 GLY B C 1
ATOM 3652 O O . GLY B 1 250 ? -15.270 46.579 -37.448 1.00 27.05 222 GLY B O 1
ATOM 3653 N N . LYS B 1 251 ? -13.487 45.972 -36.205 1.00 28.52 223 LYS B N 1
ATOM 3654 C CA . LYS B 1 251 ? -12.530 46.861 -36.823 1.00 27.72 223 LYS B CA 1
ATOM 3655 C C . LYS B 1 251 ? -11.409 46.085 -37.528 1.00 25.68 223 LYS B C 1
ATOM 3656 O O . LYS B 1 251 ? -10.970 45.065 -37.000 1.00 24.39 223 LYS B O 1
ATOM 3662 N N . VAL B 1 252 ? -10.901 46.594 -38.653 1.00 24.22 224 VAL B N 1
ATOM 3663 C CA . VAL B 1 252 ? -9.792 45.943 -39.376 1.00 25.26 224 VAL B CA 1
ATOM 3664 C C . VAL B 1 252 ? -8.485 46.373 -38.668 1.00 28.73 224 VAL B C 1
ATOM 3665 O O . VAL B 1 252 ? -8.203 47.535 -38.644 1.00 27.82 224 VAL B O 1
ATOM 3669 N N . ILE B 1 253 ? -7.746 45.434 -38.107 1.00 26.78 225 ILE B N 1
ATOM 3670 C CA . ILE B 1 253 ? -6.382 45.636 -37.513 1.00 29.68 225 ILE B CA 1
ATOM 3671 C C . ILE B 1 253 ? -5.372 45.873 -38.614 1.00 27.72 225 ILE B C 1
ATOM 3672 O O . ILE B 1 253 ? -4.458 46.689 -38.460 1.00 27.99 225 ILE B O 1
ATOM 3677 N N . HIS B 1 254 ? -5.494 45.079 -39.675 1.00 24.06 226 HIS B N 1
ATOM 3678 C CA . HIS B 1 254 ? -4.721 45.172 -40.926 1.00 25.83 226 HIS B CA 1
ATOM 3679 C C . HIS B 1 254 ? -5.325 44.347 -42.045 1.00 26.64 226 HIS B C 1
ATOM 3680 O O . HIS B 1 254 ? -5.950 43.309 -41.815 1.00 27.95 226 HIS B O 1
ATOM 3687 N N . PHE B 1 255 ? -5.122 44.825 -43.251 1.00 24.27 227 PHE B N 1
ATOM 3688 C CA . PHE B 1 255 ? -5.438 44.130 -44.454 1.00 23.58 227 PHE B CA 1
ATOM 3689 C C . PHE B 1 255 ? -4.251 44.189 -45.354 1.00 25.31 227 PHE B C 1
ATOM 3690 O O . PHE B 1 255 ? -3.687 45.245 -45.532 1.00 26.35 227 PHE B O 1
ATOM 3698 N N . GLY B 1 256 ? -3.939 43.082 -46.011 1.00 25.97 228 GLY B N 1
ATOM 3699 C CA . GLY B 1 256 ? -2.943 43.105 -47.115 1.00 29.17 228 GLY B CA 1
ATOM 3700 C C . GLY B 1 256 ? -2.459 41.695 -47.369 1.00 28.53 228 GLY B C 1
ATOM 3701 O O . GLY B 1 256 ? -3.171 40.703 -47.016 1.00 26.49 228 GLY B O 1
ATOM 3702 N N . PRO B 1 257 ? -1.251 41.557 -47.975 1.00 31.49 229 PRO B N 1
ATOM 3703 C CA . PRO B 1 257 ? -0.624 40.231 -48.149 1.00 25.68 229 PRO B CA 1
ATOM 3704 C C . PRO B 1 257 ? -0.560 39.450 -46.826 1.00 25.17 229 PRO B C 1
ATOM 3705 O O . PRO B 1 257 ? -0.305 40.003 -45.763 1.00 28.44 229 PRO B O 1
ATOM 3709 N N . ILE B 1 258 ? -0.826 38.154 -46.920 1.00 29.40 230 ILE B N 1
ATOM 3710 C CA . ILE B 1 258 ? -1.036 37.362 -45.762 1.00 28.26 230 ILE B CA 1
ATOM 3711 C C . ILE B 1 258 ? 0.209 37.322 -44.855 1.00 27.95 230 ILE B C 1
ATOM 3712 O O . ILE B 1 258 ? 0.076 37.319 -43.674 1.00 29.25 230 ILE B O 1
ATOM 3717 N N . GLU B 1 259 ? 1.400 37.394 -45.439 1.00 35.89 231 GLU B N 1
ATOM 3718 C CA . GLU B 1 259 ? 2.660 37.408 -44.638 1.00 37.09 231 GLU B CA 1
ATOM 3719 C C . GLU B 1 259 ? 2.808 38.701 -43.849 1.00 34.71 231 GLU B C 1
ATOM 3720 O O . GLU B 1 259 ? 3.347 38.715 -42.765 1.00 36.65 231 GLU B O 1
ATOM 3726 N N . GLU B 1 260 ? 2.305 39.796 -44.408 1.00 32.05 232 GLU B N 1
ATOM 3727 C CA . GLU B 1 260 ? 2.224 41.073 -43.708 1.00 32.53 232 GLU B CA 1
ATOM 3728 C C . GLU B 1 260 ? 1.214 41.055 -42.550 1.00 33.21 232 GLU B C 1
ATOM 3729 O O . GLU B 1 260 ? 1.473 41.599 -41.461 1.00 30.63 232 GLU B O 1
ATOM 3735 N N . CYS B 1 261 ? 0.066 40.406 -42.745 1.00 28.74 233 CYS B N 1
ATOM 3736 C CA . CYS B 1 261 ? -0.904 40.358 -41.676 1.00 28.90 233 CYS B CA 1
ATOM 3737 C C . CYS B 1 261 ? -0.505 39.406 -40.577 1.00 24.78 233 CYS B C 1
ATOM 3738 O O . CYS B 1 261 ? -0.776 39.666 -39.411 1.00 31.33 233 CYS B O 1
ATOM 3741 N N . PHE B 1 262 ? 0.089 38.277 -40.955 1.00 29.05 234 PHE B N 1
ATOM 3742 C CA . PHE B 1 262 ? 0.329 37.219 -39.972 1.00 28.23 234 PHE B CA 1
ATOM 3743 C C . PHE B 1 262 ? 1.688 37.360 -39.285 1.00 35.47 234 PHE B C 1
ATOM 3744 O O . PHE B 1 262 ? 2.368 36.371 -39.010 1.00 32.05 234 PHE B O 1
ATOM 3752 N N . THR B 1 263 ? 2.077 38.586 -38.986 1.00 37.28 235 THR B N 1
ATOM 3753 C CA . THR B 1 263 ? 3.254 38.808 -38.162 1.00 34.48 235 THR B CA 1
ATOM 3754 C C . THR B 1 263 ? 2.888 38.461 -36.759 1.00 35.95 235 THR B C 1
ATOM 3755 O O . THR B 1 263 ? 1.713 38.549 -36.383 1.00 29.11 235 THR B O 1
ATOM 3759 N N . GLU B 1 264 ? 3.883 38.102 -35.945 1.00 30.24 236 GLU B N 1
ATOM 3760 C CA . GLU B 1 264 ? 3.666 37.976 -34.524 1.00 32.48 236 GLU B CA 1
ATOM 3761 C C . GLU B 1 264 ? 2.958 39.169 -33.910 1.00 33.09 236 GLU B C 1
ATOM 3762 O O . GLU B 1 264 ? 2.013 39.029 -33.128 1.00 30.04 236 GLU B O 1
ATOM 3768 N N . LYS B 1 265 ? 3.405 40.371 -34.231 1.00 31.30 237 LYS B N 1
ATOM 3769 C CA . LYS B 1 265 ? 2.791 41.537 -33.645 1.00 29.15 237 LYS B CA 1
ATOM 3770 C C . LYS B 1 265 ? 1.292 41.681 -34.014 1.00 24.91 237 LYS B C 1
ATOM 3771 O O . LYS B 1 265 ? 0.481 42.003 -33.163 1.00 28.70 237 LYS B O 1
ATOM 3777 N N . ASN B 1 266 ? 0.963 41.505 -35.261 1.00 27.64 238 ASN B N 1
ATOM 3778 C CA . ASN B 1 266 ? -0.444 41.689 -35.704 1.00 24.87 238 ASN B CA 1
ATOM 3779 C C . ASN B 1 266 ? -1.344 40.579 -35.104 1.00 25.82 238 ASN B C 1
ATOM 3780 O O . ASN B 1 266 ? -2.451 40.858 -34.684 1.00 25.96 238 ASN B O 1
ATOM 3785 N N . LEU B 1 267 ? -0.817 39.366 -34.971 1.00 26.80 239 LEU B N 1
ATOM 3786 C CA . LEU B 1 267 ? -1.608 38.250 -34.403 1.00 25.43 239 LEU B CA 1
ATOM 3787 C C . LEU B 1 267 ? -1.733 38.398 -32.925 1.00 24.36 239 LEU B C 1
ATOM 3788 O O . LEU B 1 267 ? -2.779 38.112 -32.377 1.00 24.58 239 LEU B O 1
ATOM 3793 N N . GLU B 1 268 ? -0.697 38.924 -32.253 1.00 26.15 240 GLU B N 1
ATOM 3794 C CA . GLU B 1 268 ? -0.833 39.231 -30.837 1.00 27.55 240 GLU B CA 1
ATOM 3795 C C . GLU B 1 268 ? -1.850 40.315 -30.577 1.00 27.18 240 GLU B C 1
ATOM 3796 O O . GLU B 1 268 ? -2.562 40.256 -29.586 1.00 28.47 240 GLU B O 1
ATOM 3802 N N . ASP B 1 269 ? -1.947 41.293 -31.474 1.00 29.27 241 ASP B N 1
ATOM 3803 C CA . ASP B 1 269 ? -2.967 42.347 -31.313 1.00 30.91 241 ASP B CA 1
ATOM 3804 C C . ASP B 1 269 ? -4.319 41.706 -31.489 1.00 28.44 241 ASP B C 1
ATOM 3805 O O . ASP B 1 269 ? -5.266 41.976 -30.733 1.00 31.15 241 ASP B O 1
ATOM 3810 N N . LEU B 1 270 ? -4.409 40.775 -32.437 1.00 27.90 242 LEU B N 1
ATOM 3811 C CA . LEU B 1 270 ? -5.704 40.097 -32.675 1.00 27.18 242 LEU B CA 1
ATOM 3812 C C . LEU B 1 270 ? -6.177 39.217 -31.507 1.00 29.50 242 LEU B C 1
ATOM 3813 O O . LEU B 1 270 ? -7.317 39.292 -31.094 1.00 29.95 242 LEU B O 1
ATOM 3818 N N . TYR B 1 271 ? -5.292 38.379 -30.994 1.00 28.88 243 TYR B N 1
ATOM 3819 C CA . TYR B 1 271 ? -5.624 37.406 -29.969 1.00 30.42 243 TYR B CA 1
ATOM 3820 C C . TYR B 1 271 ? -5.368 37.864 -28.524 1.00 32.94 243 TYR B C 1
ATOM 3821 O O . TYR B 1 271 ? -5.816 37.230 -27.581 1.00 33.48 243 TYR B O 1
ATOM 3830 N N . ASP B 1 272 ? -4.686 38.993 -28.353 1.00 34.71 244 ASP B N 1
ATOM 3831 C CA . ASP B 1 272 ? -4.421 39.587 -27.022 1.00 33.47 244 ASP B CA 1
ATOM 3832 C C . ASP B 1 272 ? -3.551 38.722 -26.127 1.00 34.52 244 ASP B C 1
ATOM 3833 O O . ASP B 1 272 ? -3.599 38.860 -24.933 1.00 41.97 244 ASP B O 1
ATOM 3838 N N . ILE B 1 273 ? -2.713 37.870 -26.712 1.00 33.79 245 ILE B N 1
ATOM 383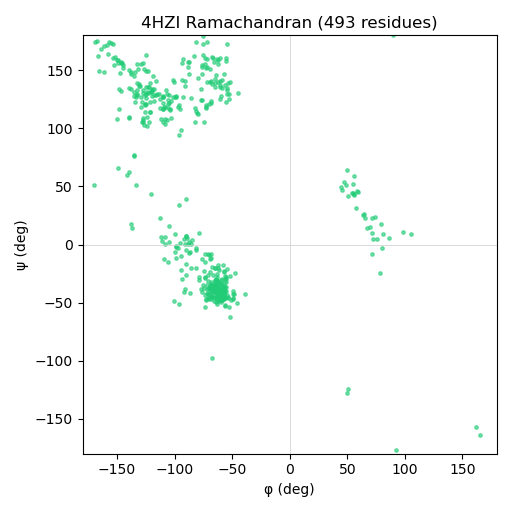9 C CA . ILE B 1 273 ? -1.778 37.084 -25.938 1.00 33.92 245 ILE B CA 1
ATOM 3840 C C . ILE B 1 273 ? -0.528 36.904 -26.734 1.00 35.76 245 ILE B C 1
ATOM 3841 O O . ILE B 1 273 ? -0.553 37.002 -27.967 1.00 36.84 245 ILE B O 1
ATOM 3846 N N . PRO B 1 274 ? 0.593 36.657 -26.047 1.00 33.84 246 PRO B N 1
ATOM 3847 C CA . PRO B 1 274 ? 1.821 36.374 -26.766 1.00 35.89 246 PRO B CA 1
ATOM 3848 C C . PRO B 1 274 ? 1.697 35.062 -27.555 1.00 33.11 246 PRO B C 1
ATOM 3849 O O . PRO B 1 274 ? 1.082 34.112 -27.050 1.00 33.36 246 PRO B O 1
ATOM 3853 N N . LEU B 1 275 ? 2.284 35.030 -28.743 1.00 31.06 247 LEU B N 1
ATOM 3854 C CA . LEU B 1 275 ? 2.149 33.930 -29.673 1.00 31.45 247 LEU B CA 1
ATOM 3855 C C . LEU B 1 275 ? 3.452 33.603 -30.309 1.00 35.19 247 LEU B C 1
ATOM 3856 O O . LEU B 1 275 ? 4.262 34.495 -30.570 1.00 36.60 247 LEU B O 1
ATOM 3861 N N . GLN B 1 276 ? 3.613 32.321 -30.629 1.00 33.13 248 GLN B N 1
ATOM 3862 C CA . GLN B 1 276 ? 4.655 31.847 -31.526 1.00 32.82 248 GLN B CA 1
ATOM 3863 C C . GLN B 1 276 ? 4.044 31.516 -32.874 1.00 35.24 248 GLN B C 1
ATOM 3864 O O . GLN B 1 276 ? 3.195 30.599 -32.991 1.00 35.83 248 GLN B O 1
ATOM 3870 N N . VAL B 1 277 ? 4.465 32.265 -33.892 1.00 30.09 249 VAL B N 1
ATOM 3871 C CA . VAL B 1 277 ? 3.947 32.154 -35.241 1.00 32.79 249 VAL B CA 1
ATOM 3872 C C . VAL B 1 277 ? 5.030 31.634 -36.141 1.00 35.55 249 VAL B C 1
ATOM 3873 O O . VAL B 1 277 ? 6.136 32.139 -36.100 1.00 38.67 249 VAL B O 1
ATOM 3877 N N . GLN B 1 278 ? 4.721 30.610 -36.913 1.00 34.98 250 GLN B N 1
ATOM 3878 C CA . GLN B 1 278 ? 5.675 30.047 -37.860 1.00 39.97 250 GLN B CA 1
ATOM 3879 C C . GLN B 1 278 ? 4.952 29.238 -38.891 1.00 39.16 250 GLN B C 1
ATOM 3880 O O . GLN B 1 278 ? 3.764 28.937 -38.755 1.00 36.04 250 GLN B O 1
ATOM 3886 N N . ARG B 1 279 ? 5.668 28.830 -39.920 1.00 39.01 251 ARG B N 1
ATOM 3887 C CA . ARG B 1 279 ? 5.078 27.976 -40.918 1.00 41.54 251 ARG B CA 1
ATOM 3888 C C . ARG B 1 279 ? 5.663 26.602 -40.822 1.00 44.91 251 ARG B C 1
ATOM 3889 O O . ARG B 1 279 ? 6.863 26.459 -40.773 1.00 44.21 251 ARG B O 1
ATOM 3897 N N . ILE B 1 280 ? 4.799 25.596 -40.739 1.00 38.13 252 ILE B N 1
ATOM 3898 C CA . ILE B 1 280 ? 5.265 24.219 -40.636 1.00 37.54 252 ILE B CA 1
ATOM 3899 C C . ILE B 1 280 ? 4.538 23.443 -41.706 1.00 34.20 252 ILE B C 1
ATOM 3900 O O . ILE B 1 280 ? 3.314 23.472 -41.788 1.00 34.78 252 ILE B O 1
ATOM 3905 N N . GLU B 1 281 ? 5.302 22.806 -42.588 1.00 36.34 253 GLU B N 1
ATOM 3906 C CA . GLU B 1 281 ? 4.731 21.970 -43.643 1.00 37.00 253 GLU B CA 1
ATOM 3907 C C . GLU B 1 281 ? 3.728 22.768 -44.487 1.00 39.41 253 GLU B C 1
ATOM 3908 O O . GLU B 1 281 ? 2.643 22.291 -44.832 1.00 41.34 253 GLU B O 1
ATOM 3914 N N . ASN B 1 282 ? 4.081 24.001 -44.816 1.00 42.46 254 ASN B N 1
ATOM 3915 C CA . ASN B 1 282 ? 3.148 24.804 -45.585 1.00 58.30 254 ASN B CA 1
ATOM 3916 C C . ASN B 1 282 ? 1.749 24.973 -44.900 1.00 54.00 254 ASN B C 1
ATOM 3917 O O . ASN B 1 282 ? 0.729 25.065 -45.588 1.00 58.75 254 ASN B O 1
ATOM 3922 N N . THR B 1 283 ? 1.715 24.979 -43.558 1.00 52.32 255 THR B N 1
ATOM 3923 C CA . THR B 1 283 ? 0.555 25.427 -42.784 1.00 45.75 255 THR B CA 1
ATOM 3924 C C . THR B 1 283 ? 0.992 26.521 -41.828 1.00 44.73 255 THR B C 1
ATOM 3925 O O . THR B 1 283 ? 2.179 26.653 -41.528 1.00 40.64 255 THR B O 1
ATOM 3929 N N . TRP B 1 284 ? 0.015 27.273 -41.314 1.00 35.54 256 TRP B N 1
ATOM 3930 C CA . TRP B 1 284 ? 0.296 28.321 -40.356 1.00 34.50 256 TRP B CA 1
ATOM 3931 C C . TRP B 1 284 ? 0.156 27.691 -38.987 1.00 34.47 256 TRP B C 1
ATOM 3932 O O . TRP B 1 284 ? -0.878 27.112 -38.677 1.00 33.68 256 TRP B O 1
ATOM 3943 N N . SER B 1 285 ? 1.186 27.834 -38.174 1.00 30.86 257 SER B N 1
ATOM 3944 C CA . SER B 1 285 ? 1.179 27.382 -36.800 1.00 29.61 257 SER B CA 1
ATOM 3945 C C . SER B 1 285 ? 1.227 28.599 -35.883 1.00 28.96 257 SER B C 1
ATOM 3946 O O . SER B 1 285 ? 2.167 29.398 -35.920 1.00 29.47 257 SER B O 1
ATOM 3949 N N . VAL B 1 286 ? 0.181 28.751 -35.099 1.00 26.82 258 VAL B N 1
ATOM 3950 C CA . VAL B 1 286 ? 0.009 29.888 -34.182 1.00 27.06 258 VAL B CA 1
ATOM 3951 C C . VAL B 1 286 ? -0.304 29.330 -32.807 1.00 31.43 258 VAL B C 1
ATOM 3952 O O . VAL B 1 286 ? -1.413 28.863 -32.564 1.00 28.88 258 VAL B O 1
ATOM 3956 N N . ILE B 1 287 ? 0.687 29.375 -31.911 1.00 27.18 259 ILE B N 1
ATOM 3957 C CA . ILE B 1 287 ? 0.622 28.710 -30.631 1.00 29.45 259 ILE B CA 1
ATOM 3958 C C . ILE B 1 287 ? 0.927 29.709 -29.526 1.00 30.93 259 ILE B C 1
ATOM 3959 O O . ILE B 1 287 ? 1.885 30.455 -29.632 1.00 30.98 259 ILE B O 1
ATOM 3964 N N . PRO B 1 288 ? 0.118 29.728 -28.482 1.00 34.86 260 PRO B N 1
ATOM 3965 C CA . PRO B 1 288 ? 0.390 30.623 -27.372 1.00 36.98 260 PRO B CA 1
ATOM 3966 C C . PRO B 1 288 ? 1.748 30.369 -26.683 1.00 40.04 260 PRO B C 1
ATOM 3967 O O . PRO B 1 288 ? 2.196 29.217 -26.542 1.00 34.79 260 PRO B O 1
ATOM 3971 N N . LYS B 1 289 ? 2.415 31.457 -26.303 1.00 37.82 261 LYS B N 1
ATOM 3972 C CA . LYS B 1 289 ? 3.698 31.338 -25.597 1.00 40.14 261 LYS B CA 1
ATOM 3973 C C . LYS B 1 289 ? 3.414 30.935 -24.166 1.00 41.49 261 LYS B C 1
ATOM 3974 O O . LYS B 1 289 ? 2.355 31.258 -23.641 1.00 39.65 261 LYS B O 1
ATOM 3980 N N . GLN B 1 290 ? 4.370 30.247 -23.532 1.00 55.02 262 GLN B N 1
ATOM 3981 C CA . GLN B 1 290 ? 4.163 29.627 -22.202 1.00 55.68 262 GLN B CA 1
ATOM 3982 C C . GLN B 1 290 ? 3.805 30.599 -21.086 1.00 52.52 262 GLN B C 1
ATOM 3983 O O . GLN B 1 290 ? 4.464 31.614 -20.908 1.00 58.74 262 GLN B O 1
#